Protein AF-A0AAV5BI21-F1 (afdb_monomer_lite)

Foldseek 3Di:
DDDDDDDDDDDDDDDDDDDAFAQFWFWDDDDDDDDDDDDDDDDDDDDDDDDDDDDDDDDDDDDDDDDDPPPDDPVVVVVVVVVVVVVVVVVVVVVVVVCVVAFDFLDDPDFDFQFQPAPAQLFQMETEGAAEQAADVLQLFADPVRHHQAVVLVCLQVWFWAKAWAFAAFQLDLAQLVCLQWAQDGHGPVVVVQPPQALRDDFFGVCNQDQAGETEEAPSHCCRPAVPPPRYDYDYDDPSRHHNYCVVVSVCVVCVVPVPQRYKYKYKYSWHADPVRDGRHNDSRTGIMIIIIGTGFWDGWAFDDPPDQDDDPDDDDDPDDSRDDDDVSSVCHRIDHQYFHSSQNQLCSCSNNRTGRIQSNPHQPSCNTGDGDPVSSVSSNVRNVVSNVSSVVVVQVNVVLVVCVVVVVVVVSVVSVVVSVVVVVVVVVCVVCVCVVVVVVVVVCVVVVVVVVVVVVCCVVPPPDDPPVPPDPPPDDDDDDDDD

Sequence (484 aa):
MPTSQRVSREIQIRAPPTPRRVRVVLSVRQSNDAFAPALRLQNPDPPPPPRLGRPLPTMAGRPRPQPQQLSPSASTRGRERWLVVLGVALHAVYMLSIFDIYFKSPIVHGMAPVPPRLSAPPAKRLVLLVADGLRADKFYEPDGRGRYRAPFLRGVIQEKGRWGVSHARPPTESRPGHVSIIAGFYEDPSAVTKGWKANPVEFDSVFNQSRHTISFGSPDIVPIFCSSLPHSTWGTYPHEYEDFATAESVYNLMESYFKDNQTAYVFTADHGMSDKGSHGDGHPSNTDTPLVVWGAGVRSPKFLTYTEKPDDGFRFVDDHKHDTPTPQDWALEGFERVDVNQADIAPLMSTLVGLPCPMNSVGSLPTHYLKLSKADEVEAVLANSKQILNQFLRKSVLNQIEDLISAKDYETALKHSEELRRMALAGLHYFQTYDWFMLMTTITLGYVGWMVNLILHVLQSYTSLPVNLQKKAQLHPKNTSMKV

InterPro domains:
  IPR007070 GPI ethanolamine phosphate transferase 1 [PTHR12250] (78-247)
  IPR017850 Alkaline-phosphatase-like, core domain superfamily [G3DSA:3.40.720.10] (116-235)
  IPR017850 Alkaline-phosphatase-like, core domain superfamily [G3DSA:3.40.720.10] (236-384)
  IPR017850 Alkaline-phosphatase-like, core domain superfamily [SSF53649] (123-364)
  IPR017852 GPI ethanolamine phosphate transferase 1, C-terminal [PF04987] (427-475)
  IPR037671 GPI ethanolamine phosphate transferase 1, N-terminal [cd16020] (121-366)

Radius of gyration: 33.33 Å; chains: 1; bounding box: 80×75×122 Å

pLDDT: mean 72.49, std 22.11, range [22.12, 98.5]

Organism: NCBI:txid191504

Secondary structure (DSSP, 8-state):
------------PPP-----------------------------PPPPPPPPP------PPPPP------PPPHHHHHHHHHHHHHHHHHHHHHHHHHHHHH-------SPPP-----SS-S-SEEEEEEESS--HHHHHSBPTTS-BS-HHHHHHHHHTEEEEEEE--SS--HHHHHHHHHHSSPPPTHHHHTTTTS--S----HHHHSSSEEE---TTTHHHHHTT-TTEEE----GGG--S-THHHHHHHHHHHH-SS-EEEEEEES----TTS--SS--HHHHEEEEEEEETTBPPP-BPPTT-PPP-----S----TTPPPPGGGT-TTB----EEGGGHHHHHHHHTTPPPPTT------GGGB---HHHHHHHHHHHHHHHHHHHHHHTTHHHHHHHHHHT-HHHHHHHHHHHHHHHHHHHHHHHHTTHHHHHHHHHHHHHHHHHHHHHHHHHHH------TTSSS-----------

Structure (mmCIF, N/CA/C/O backbone):
data_AF-A0AAV5BI21-F1
#
_entry.id   AF-A0AAV5BI21-F1
#
loop_
_atom_site.group_PDB
_atom_site.id
_atom_site.type_symbol
_atom_site.label_atom_id
_atom_site.label_alt_id
_atom_site.label_comp_id
_atom_site.label_asym_id
_atom_site.label_entity_id
_atom_site.label_seq_id
_atom_site.pdbx_PDB_ins_code
_atom_site.Cartn_x
_atom_site.Cartn_y
_atom_site.Cartn_z
_atom_site.occupancy
_atom_site.B_iso_or_equiv
_atom_site.auth_seq_id
_atom_site.auth_comp_id
_atom_site.auth_asym_id
_atom_site.auth_atom_id
_atom_site.pdbx_PDB_model_num
ATOM 1 N N . MET A 1 1 ? -46.638 -35.488 20.460 1.00 25.25 1 MET A N 1
ATOM 2 C CA . MET A 1 1 ? -45.370 -35.523 19.687 1.00 25.25 1 MET A CA 1
ATOM 3 C C . MET A 1 1 ? -45.506 -34.580 18.476 1.00 25.25 1 MET A C 1
ATOM 5 O O . MET A 1 1 ? -46.628 -34.133 18.261 1.00 25.25 1 MET A O 1
ATOM 9 N N . PRO A 1 2 ? -44.410 -34.135 17.822 1.00 41.62 2 PRO A N 1
ATOM 10 C CA . PRO A 1 2 ? -44.372 -32.899 17.003 1.00 41.62 2 PRO A CA 1
ATOM 11 C C . PRO A 1 2 ? -45.040 -33.071 15.611 1.00 41.62 2 PRO A C 1
ATOM 13 O O . PRO A 1 2 ? -45.409 -34.186 15.266 1.00 41.62 2 PRO A O 1
ATOM 16 N N . THR A 1 3 ? -45.288 -32.046 14.777 1.00 29.38 3 THR A N 1
ATOM 17 C CA . THR A 1 3 ? -44.438 -30.899 14.346 1.00 29.38 3 THR A CA 1
ATOM 18 C C . THR A 1 3 ? -45.260 -29.632 13.993 1.00 29.38 3 THR A C 1
ATOM 20 O O . THR A 1 3 ? -46.424 -29.730 13.633 1.00 29.38 3 THR A O 1
ATOM 23 N N . SER A 1 4 ? -44.768 -28.420 14.310 1.00 30.52 4 SER A N 1
ATOM 24 C CA . SER A 1 4 ? -44.119 -27.434 13.395 1.00 30.52 4 SER A CA 1
ATOM 25 C C . SER A 1 4 ? -45.004 -26.988 12.211 1.00 30.52 4 SER A C 1
ATOM 27 O O . SER A 1 4 ? -45.307 -27.798 11.351 1.00 30.52 4 SER A O 1
ATOM 29 N N . GLN A 1 5 ? -45.561 -25.764 12.192 1.00 29.64 5 GLN A N 1
ATOM 30 C CA . GLN A 1 5 ? -44.961 -24.499 11.682 1.00 29.64 5 GLN A CA 1
ATOM 31 C C . GLN A 1 5 ? -44.504 -24.559 10.201 1.00 29.64 5 GLN A C 1
ATOM 33 O O . GLN A 1 5 ? -43.898 -25.539 9.796 1.00 29.64 5 GLN A O 1
ATOM 38 N N . ARG A 1 6 ? -44.706 -23.525 9.360 1.00 29.47 6 ARG A N 1
ATOM 39 C CA . ARG A 1 6 ? -44.998 -22.094 9.635 1.00 29.47 6 ARG A CA 1
ATOM 40 C C . ARG A 1 6 ? -45.783 -21.438 8.478 1.00 29.47 6 ARG A C 1
ATOM 42 O O . ARG A 1 6 ? -45.690 -21.896 7.348 1.00 29.47 6 ARG A O 1
ATOM 49 N N . VAL A 1 7 ? -46.500 -20.340 8.745 1.00 29.66 7 VAL A N 1
ATOM 50 C CA . VAL A 1 7 ? -47.167 -19.513 7.712 1.00 29.66 7 VAL A CA 1
ATOM 51 C C . VAL A 1 7 ? -46.253 -18.362 7.281 1.00 29.66 7 VAL A C 1
ATOM 53 O O . VAL A 1 7 ? -45.716 -17.655 8.135 1.00 29.66 7 VAL A O 1
ATOM 56 N N . SER A 1 8 ? -46.109 -18.153 5.972 1.00 25.86 8 SER A N 1
ATOM 57 C CA . SER A 1 8 ? -45.380 -17.017 5.397 1.00 25.86 8 SER A CA 1
ATOM 58 C C . SER A 1 8 ? -46.117 -15.693 5.615 1.00 25.86 8 SER A C 1
ATOM 60 O O . SER A 1 8 ? -47.330 -15.607 5.430 1.00 25.86 8 SER A O 1
ATOM 62 N N . ARG A 1 9 ? -45.372 -14.633 5.939 1.00 27.69 9 ARG A N 1
ATOM 63 C CA . ARG A 1 9 ? -45.819 -13.241 5.803 1.00 27.69 9 ARG A CA 1
ATOM 64 C C . ARG A 1 9 ? -44.707 -12.427 5.162 1.00 27.69 9 ARG A C 1
ATOM 66 O O . ARG A 1 9 ? -43.636 -12.290 5.745 1.00 27.69 9 ARG A O 1
ATOM 73 N N . GLU A 1 10 ? -44.981 -11.882 3.985 1.00 25.58 10 GLU A N 1
ATOM 74 C CA . GLU A 1 10 ? -44.155 -10.833 3.396 1.00 25.58 10 GLU A CA 1
ATOM 75 C C . GLU A 1 10 ? -44.277 -9.551 4.232 1.00 25.58 10 GLU A C 1
ATOM 77 O O . GLU A 1 10 ? -45.345 -9.239 4.765 1.00 25.58 10 GLU A O 1
ATOM 82 N N . ILE A 1 11 ? -43.184 -8.793 4.336 1.00 25.19 11 ILE A N 1
ATOM 83 C CA . ILE A 1 11 ? -43.182 -7.447 4.915 1.00 25.19 11 ILE A CA 1
ATOM 84 C C . ILE A 1 11 ? -42.693 -6.496 3.825 1.00 25.19 11 ILE A C 1
ATOM 86 O O . ILE A 1 11 ? -41.499 -6.379 3.561 1.00 25.19 11 ILE A O 1
ATOM 90 N N . GLN A 1 12 ? -43.643 -5.841 3.164 1.00 27.33 12 GLN A N 1
ATOM 91 C CA . GLN A 1 12 ? -43.389 -4.924 2.058 1.00 27.33 12 GLN A CA 1
ATOM 92 C C . GLN A 1 12 ? -43.019 -3.535 2.608 1.00 27.33 12 GLN A C 1
ATOM 94 O O . GLN A 1 12 ? -43.886 -2.779 3.048 1.00 27.33 12 GLN A O 1
ATOM 99 N N . ILE A 1 13 ? -41.725 -3.201 2.620 1.00 26.73 13 ILE A N 1
ATOM 100 C CA . ILE A 1 13 ? -41.215 -1.926 3.156 1.00 26.73 13 ILE A CA 1
ATOM 101 C C . ILE A 1 13 ? -41.063 -0.895 2.025 1.00 26.73 13 ILE A C 1
ATOM 103 O O . ILE A 1 13 ? -40.501 -1.184 0.972 1.00 26.73 13 ILE A O 1
ATOM 107 N N . ARG A 1 14 ? -41.574 0.323 2.246 1.00 22.12 14 ARG A N 1
ATOM 108 C CA . ARG A 1 14 ? -41.490 1.454 1.302 1.00 22.12 14 ARG A CA 1
ATOM 109 C C . ARG A 1 14 ? -40.077 2.058 1.251 1.00 22.12 14 ARG A C 1
ATOM 111 O O . ARG A 1 14 ? -39.490 2.302 2.300 1.00 22.12 14 ARG A O 1
ATOM 118 N N . ALA A 1 15 ? -39.610 2.435 0.058 1.00 32.66 15 ALA A N 1
ATOM 119 C CA . ALA A 1 15 ? -38.564 3.456 -0.112 1.00 32.66 15 ALA A CA 1
ATOM 120 C C . ALA A 1 15 ? -39.148 4.856 0.187 1.00 32.66 15 ALA A C 1
ATOM 122 O O . ALA A 1 15 ? -40.323 5.083 -0.133 1.00 32.66 15 ALA A O 1
ATOM 123 N N . PRO A 1 16 ? -38.402 5.776 0.838 1.00 26.33 16 PRO A N 1
ATOM 124 C CA . PRO A 1 16 ? -37.440 6.660 0.135 1.00 26.33 16 PRO A CA 1
ATOM 125 C C . PRO A 1 16 ? -36.231 7.093 1.026 1.00 26.33 16 PRO A C 1
ATOM 127 O O . PRO A 1 16 ? -36.121 6.610 2.151 1.00 26.33 16 PRO A O 1
ATOM 130 N N . PRO A 1 17 ? -35.402 8.099 0.659 1.00 26.89 17 PRO A N 1
ATOM 131 C CA . PRO A 1 17 ? -34.812 8.454 -0.639 1.00 26.89 17 PRO A CA 1
ATOM 132 C C . PRO A 1 17 ? -33.263 8.282 -0.656 1.00 26.89 17 PRO A C 1
ATOM 134 O O . PRO A 1 17 ? -32.621 8.097 0.374 1.00 26.89 17 PRO A O 1
ATOM 137 N N . THR A 1 18 ? -32.642 8.409 -1.832 1.00 24.66 18 THR A N 1
ATOM 138 C CA . THR A 1 18 ? -31.173 8.486 -2.056 1.00 24.66 18 THR A CA 1
ATOM 139 C C . THR A 1 18 ? -30.527 9.782 -1.513 1.00 24.66 18 THR A C 1
ATOM 141 O O . THR A 1 18 ? -31.275 10.743 -1.306 1.00 24.66 18 THR A O 1
ATOM 144 N N . PRO A 1 19 ? -29.175 9.901 -1.368 1.00 30.78 19 PRO A N 1
ATOM 145 C CA . PRO A 1 19 ? -28.102 8.968 -1.796 1.00 30.78 19 PRO A CA 1
ATOM 146 C C . PRO A 1 19 ? -27.032 8.596 -0.720 1.00 30.78 19 PRO A C 1
ATOM 148 O O . PRO A 1 19 ? -26.466 9.503 -0.113 1.00 30.78 19 PRO A O 1
ATOM 151 N N . ARG A 1 20 ? -26.723 7.288 -0.533 1.00 24.81 20 ARG A N 1
ATOM 152 C CA . ARG A 1 20 ? -25.568 6.670 0.209 1.00 24.81 20 ARG A CA 1
ATOM 153 C C . ARG A 1 20 ? -25.316 5.210 -0.276 1.00 24.81 20 ARG A C 1
ATOM 155 O O . ARG A 1 20 ? -26.235 4.672 -0.893 1.00 24.81 20 ARG A O 1
ATOM 162 N N . ARG A 1 21 ? -24.136 4.584 -0.049 1.00 31.44 21 ARG A N 1
ATOM 163 C CA . ARG A 1 21 ? -23.572 3.427 -0.836 1.00 31.44 21 ARG A CA 1
ATOM 164 C C . ARG A 1 21 ? -22.694 2.359 -0.016 1.00 31.44 21 ARG A C 1
ATOM 166 O O . ARG A 1 21 ? -23.357 1.820 0.859 1.00 31.44 21 ARG A O 1
ATOM 173 N N . VAL A 1 22 ? -21.405 1.855 -0.081 1.00 28.22 22 VAL A N 1
ATOM 174 C CA . VAL A 1 22 ? -20.014 2.080 -0.671 1.00 28.22 22 VAL A CA 1
ATOM 175 C C . VAL A 1 22 ? -19.334 0.829 -1.328 1.00 28.22 22 VAL A C 1
ATOM 177 O O . VAL A 1 22 ? -19.666 -0.301 -0.977 1.00 28.22 22 VAL A O 1
ATOM 180 N N . ARG A 1 23 ? -18.210 1.042 -2.069 1.00 29.17 23 ARG A N 1
ATOM 181 C CA . ARG A 1 23 ? -17.030 0.134 -2.141 1.00 29.17 23 ARG A CA 1
ATOM 182 C C . ARG A 1 23 ? -16.528 -0.329 -0.760 1.00 29.17 23 ARG A C 1
ATOM 184 O O . ARG A 1 23 ? -15.749 0.335 -0.080 1.00 29.17 23 ARG A O 1
ATOM 191 N N . VAL A 1 24 ? -16.952 -1.520 -0.381 1.00 30.28 24 VAL A N 1
ATOM 192 C CA . VAL A 1 24 ? -16.456 -2.322 0.734 1.00 30.28 24 VAL A CA 1
ATOM 193 C C . VAL A 1 24 ? -15.717 -3.544 0.189 1.00 30.28 24 VAL A C 1
ATOM 195 O O . VAL A 1 24 ? -16.357 -4.412 -0.405 1.00 30.28 24 VAL A O 1
ATOM 198 N N . VAL A 1 25 ? -14.415 -3.642 0.471 1.00 36.16 25 VAL A N 1
ATOM 199 C CA . VAL A 1 25 ? -13.657 -4.908 0.517 1.00 36.16 25 VAL A CA 1
ATOM 200 C C . VAL A 1 25 ? -13.721 -5.416 1.972 1.00 36.16 25 VAL A C 1
ATOM 202 O O . VAL A 1 25 ? -13.748 -4.608 2.901 1.00 36.16 25 VAL A O 1
ATOM 205 N N . LEU A 1 26 ? -13.856 -6.730 2.219 1.00 35.91 26 LEU A N 1
ATOM 206 C CA . LEU A 1 26 ? -14.180 -7.244 3.567 1.00 35.91 26 LEU A CA 1
ATOM 207 C C . LEU A 1 26 ? -13.579 -8.623 3.867 1.00 35.91 26 LEU A C 1
ATOM 209 O O . LEU A 1 26 ? -13.496 -9.479 3.000 1.00 35.91 26 LEU A O 1
ATOM 213 N N . SER A 1 27 ? -13.176 -8.826 5.124 1.00 31.20 27 SER A N 1
ATOM 214 C CA . SER A 1 27 ? -12.329 -9.930 5.600 1.00 31.20 27 SER A CA 1
ATOM 215 C C . SER A 1 27 ? -12.954 -11.342 5.643 1.00 31.20 27 SER A C 1
ATOM 217 O O . SER A 1 27 ? -14.051 -11.557 6.143 1.00 31.20 27 SER A O 1
ATOM 219 N N . VAL A 1 28 ? -12.155 -12.309 5.186 1.00 26.45 28 VAL A N 1
ATOM 220 C CA . VAL A 1 28 ? -11.988 -13.728 5.577 1.00 26.45 28 VAL A CA 1
ATOM 221 C C . VAL A 1 28 ? -13.080 -14.472 6.411 1.00 26.45 28 VAL A C 1
ATOM 223 O O . VAL A 1 28 ? -13.081 -14.367 7.637 1.00 26.45 28 VAL A O 1
ATOM 226 N N . ARG A 1 29 ? -13.837 -15.400 5.763 1.00 28.06 29 ARG A N 1
ATOM 227 C CA . ARG A 1 29 ? -14.053 -16.855 6.096 1.00 28.06 29 ARG A CA 1
ATOM 228 C C . ARG A 1 29 ? -15.494 -17.469 6.001 1.00 28.06 29 ARG A C 1
ATOM 230 O O . ARG A 1 29 ? -16.315 -17.254 6.880 1.00 28.06 29 ARG A O 1
ATOM 237 N N . GLN A 1 30 ? -15.670 -18.426 5.066 1.00 25.70 30 GLN A N 1
ATOM 238 C CA . GLN A 1 30 ? -16.421 -19.726 5.116 1.00 25.70 30 GLN A CA 1
ATOM 239 C C . GLN A 1 30 ? -17.899 -19.842 5.608 1.00 25.70 30 GLN A C 1
ATOM 241 O O . GLN A 1 30 ? -18.144 -19.900 6.811 1.00 25.70 30 GLN A O 1
ATOM 246 N N . SER A 1 31 ? -18.841 -20.178 4.701 1.00 25.75 31 SER A N 1
ATOM 247 C CA . SER A 1 31 ? -19.689 -21.414 4.724 1.00 25.75 31 SER A CA 1
ATOM 248 C C . SER A 1 31 ? -20.630 -21.513 3.490 1.00 25.75 31 SER A C 1
ATOM 250 O O . SER A 1 31 ? -20.706 -20.567 2.713 1.00 25.75 31 SER A O 1
ATOM 252 N N . ASN A 1 32 ? -21.249 -22.682 3.251 1.00 25.73 32 ASN A N 1
ATOM 253 C CA . ASN A 1 32 ? -21.852 -23.089 1.963 1.00 25.73 32 ASN A CA 1
ATOM 254 C C . ASN A 1 32 ? -23.306 -22.616 1.737 1.00 25.73 32 ASN A C 1
ATOM 256 O O . ASN A 1 32 ? -24.107 -22.670 2.664 1.00 25.73 32 ASN A O 1
ATOM 260 N N . ASP A 1 33 ? -23.671 -22.296 0.487 1.00 26.73 33 ASP A N 1
ATOM 261 C CA . ASP A 1 33 ? -24.504 -23.157 -0.391 1.00 26.73 33 ASP A CA 1
ATOM 262 C C . ASP A 1 33 ? -24.578 -22.569 -1.826 1.00 26.73 33 ASP A C 1
ATOM 264 O O . ASP A 1 33 ? -24.042 -21.489 -2.078 1.00 26.73 33 ASP A O 1
ATOM 268 N N . ALA A 1 34 ? -25.138 -23.299 -2.803 1.00 26.94 34 ALA A N 1
ATOM 269 C CA . ALA A 1 34 ? -24.972 -23.026 -4.244 1.00 26.94 34 ALA A CA 1
ATOM 270 C C . ALA A 1 34 ? -26.292 -22.861 -5.026 1.00 26.94 34 ALA A C 1
ATOM 272 O O . ALA A 1 34 ? -27.270 -23.504 -4.671 1.00 26.94 34 ALA A O 1
ATOM 273 N N . PHE A 1 35 ? -26.286 -22.088 -6.131 1.00 25.80 35 PHE A N 1
ATOM 274 C CA . PHE A 1 35 ? -27.057 -22.317 -7.381 1.00 25.80 35 PHE A CA 1
ATOM 275 C C . PHE A 1 35 ? -26.675 -21.302 -8.495 1.00 25.80 35 PHE A C 1
ATOM 277 O O . PHE A 1 35 ? -25.994 -20.313 -8.234 1.00 25.80 35 PHE A O 1
ATOM 284 N N . ALA A 1 36 ? -27.083 -21.563 -9.747 1.00 25.83 36 ALA A N 1
ATOM 285 C CA . ALA A 1 36 ? -26.847 -20.766 -10.974 1.00 25.83 36 ALA A CA 1
ATOM 286 C C . ALA A 1 36 ? -27.912 -21.155 -12.054 1.00 25.83 36 ALA A C 1
ATOM 288 O O . ALA A 1 36 ? -28.725 -22.025 -11.726 1.00 25.83 36 ALA A O 1
ATOM 289 N N . PRO A 1 37 ? -27.930 -20.663 -13.327 1.00 41.59 37 PRO A N 1
ATOM 290 C CA . PRO A 1 37 ? -27.111 -19.621 -13.983 1.00 41.59 37 PRO A CA 1
ATOM 291 C C . PRO A 1 37 ? -27.867 -18.621 -14.930 1.00 41.59 37 PRO A C 1
ATOM 293 O O . PRO A 1 37 ? -29.024 -18.816 -15.274 1.00 41.59 37 PRO A O 1
ATOM 296 N N . ALA A 1 38 ? -27.118 -17.629 -15.448 1.00 27.59 38 ALA A N 1
ATOM 297 C CA . ALA A 1 38 ? -27.143 -17.033 -16.812 1.00 27.59 38 ALA A CA 1
ATOM 298 C C . ALA A 1 38 ? -28.402 -16.401 -17.478 1.00 27.59 38 ALA A C 1
ATOM 300 O O . ALA A 1 38 ? -29.438 -17.034 -17.644 1.00 27.59 38 ALA A O 1
ATOM 301 N N . LEU A 1 39 ? -28.182 -15.246 -18.143 1.00 27.73 39 LEU A N 1
ATOM 302 C CA . LEU A 1 39 ? -28.634 -15.001 -19.533 1.00 27.73 39 LEU A CA 1
ATOM 303 C C . LEU A 1 39 ? -27.765 -13.938 -20.264 1.00 27.73 39 LEU A C 1
ATOM 305 O O . LEU A 1 39 ? -26.952 -13.261 -19.639 1.00 27.73 39 LEU A O 1
ATOM 309 N N . ARG A 1 40 ? -27.896 -13.832 -21.598 1.00 29.11 40 ARG A N 1
ATOM 310 C CA . ARG A 1 40 ? -27.181 -12.899 -22.515 1.00 29.11 40 ARG A CA 1
ATOM 311 C C . ARG A 1 40 ? -28.143 -11.870 -23.139 1.00 29.11 40 ARG A C 1
ATOM 313 O O . ARG A 1 40 ? -29.335 -12.148 -23.166 1.00 29.11 40 ARG A O 1
ATOM 320 N N . LEU A 1 41 ? -27.596 -10.797 -23.742 1.00 29.16 41 LEU A N 1
ATOM 321 C CA . LEU A 1 41 ? -27.876 -10.209 -25.091 1.00 29.16 41 LEU A CA 1
ATOM 322 C C . LEU A 1 41 ? -27.293 -8.766 -25.128 1.00 29.16 41 LEU A C 1
ATOM 324 O O . LEU A 1 41 ? -27.561 -7.994 -24.221 1.00 29.16 41 LEU A O 1
ATOM 328 N N . GLN A 1 42 ? -26.271 -8.458 -25.942 1.00 31.61 42 GLN A N 1
ATOM 329 C CA . GLN A 1 42 ? -26.266 -8.022 -27.364 1.00 31.61 42 GLN A CA 1
ATOM 330 C C . GLN A 1 42 ? -26.527 -6.514 -27.605 1.00 31.61 42 GLN A C 1
ATOM 332 O O . GLN A 1 42 ? -27.558 -5.980 -27.213 1.00 31.61 42 GLN A O 1
ATOM 337 N N . ASN A 1 43 ? -25.595 -5.865 -28.324 1.00 36.16 43 ASN A N 1
ATOM 338 C CA . ASN A 1 43 ? -25.612 -4.443 -28.713 1.00 36.16 43 ASN A CA 1
ATOM 339 C C . ASN A 1 43 ? -26.071 -4.243 -30.176 1.00 36.16 43 ASN A C 1
ATOM 341 O O . ASN A 1 43 ? -25.833 -5.129 -31.001 1.00 36.16 43 ASN A O 1
ATOM 345 N N . PRO A 1 44 ? -26.593 -3.053 -30.531 1.00 39.06 44 PRO A N 1
ATOM 346 C CA . PRO A 1 44 ? -26.613 -2.515 -31.895 1.00 39.06 44 PRO A CA 1
ATOM 347 C C . PRO A 1 44 ? -25.607 -1.353 -32.108 1.00 39.06 44 PRO A C 1
ATOM 349 O O . PRO A 1 44 ? -25.235 -0.664 -31.159 1.00 39.06 44 PRO A O 1
ATOM 352 N N . ASP A 1 45 ? -25.201 -1.124 -33.363 1.00 40.50 45 ASP A N 1
ATOM 353 C CA . ASP A 1 45 ? -24.151 -0.170 -33.790 1.00 40.50 45 ASP A CA 1
ATOM 354 C C . ASP A 1 45 ? -24.690 1.177 -34.368 1.00 40.50 45 ASP A C 1
ATOM 356 O O . ASP A 1 45 ? -25.890 1.292 -34.639 1.00 40.50 45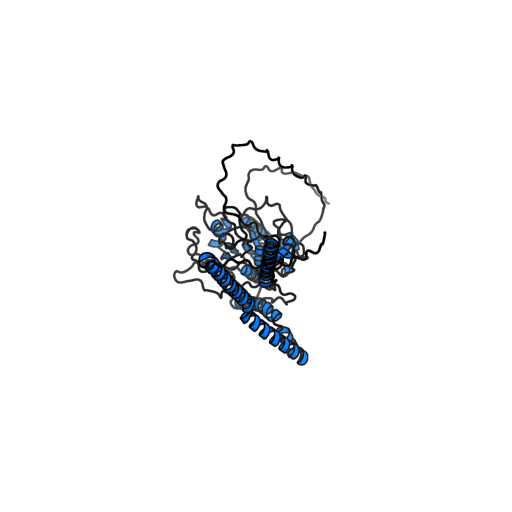 ASP A O 1
ATOM 360 N N . PRO A 1 46 ? -23.841 2.222 -34.547 1.00 45.25 46 PRO A N 1
ATOM 361 C CA . PRO A 1 46 ? -24.276 3.616 -34.754 1.00 45.25 46 PRO A CA 1
ATOM 362 C C . PRO A 1 46 ? -24.465 4.083 -36.225 1.00 45.25 46 PRO A C 1
ATOM 364 O O . PRO A 1 46 ? -23.950 3.465 -37.159 1.00 45.25 46 PRO A O 1
ATOM 367 N N . PRO A 1 47 ? -25.159 5.225 -36.454 1.00 46.28 47 PRO A N 1
ATOM 368 C CA . PRO A 1 47 ? -25.399 5.809 -37.784 1.00 46.28 47 PRO A CA 1
ATOM 369 C C . PRO A 1 47 ? -24.239 6.685 -38.338 1.00 46.28 47 PRO A C 1
ATOM 371 O O . PRO A 1 47 ? -23.399 7.161 -37.573 1.00 46.28 47 PRO A O 1
ATOM 374 N N . PRO A 1 48 ? -24.190 6.943 -39.668 1.00 48.66 48 PRO A N 1
ATOM 375 C CA . PRO A 1 48 ? -23.042 7.559 -40.358 1.00 48.66 48 PRO A CA 1
ATOM 376 C C . PRO A 1 48 ? -23.081 9.106 -40.498 1.00 48.66 48 PRO A C 1
ATOM 378 O O . PRO A 1 48 ? -24.150 9.713 -40.410 1.00 48.66 48 PRO A O 1
ATOM 381 N N . PRO A 1 49 ? -21.934 9.760 -40.798 1.00 46.50 49 PRO A N 1
ATOM 382 C CA . PRO A 1 49 ? -21.821 11.220 -40.933 1.00 46.50 49 PRO A CA 1
ATOM 383 C C . PRO A 1 49 ? -22.201 11.786 -42.329 1.00 46.50 49 PRO A C 1
ATOM 385 O O . PRO A 1 49 ? -22.105 11.081 -43.339 1.00 46.50 49 PRO A O 1
ATOM 388 N N . PRO A 1 50 ? -22.582 13.082 -42.422 1.00 40.62 50 PRO A N 1
ATOM 389 C CA . PRO A 1 50 ? -22.963 13.755 -43.672 1.00 40.62 50 PRO A CA 1
ATOM 390 C C . PRO A 1 50 ? -21.770 14.218 -44.542 1.00 40.62 50 PRO A C 1
ATOM 392 O O . PRO A 1 50 ? -20.615 14.218 -44.120 1.00 40.62 50 PRO A O 1
ATOM 395 N N . ARG A 1 51 ? -22.056 14.619 -45.794 1.00 38.00 51 ARG A N 1
ATOM 396 C CA . ARG A 1 51 ? -21.065 14.930 -46.851 1.00 38.00 51 ARG A CA 1
ATOM 397 C C . ARG A 1 51 ? -20.806 16.435 -47.045 1.00 38.00 51 ARG A C 1
ATOM 399 O O . ARG A 1 51 ? -21.669 17.259 -46.765 1.00 38.00 51 ARG A O 1
ATOM 406 N N . LEU A 1 52 ? -19.639 16.777 -47.607 1.00 39.91 52 LEU A N 1
ATOM 407 C CA . LEU A 1 52 ? -19.249 18.153 -47.956 1.00 39.91 52 LEU A CA 1
ATOM 408 C C . LEU A 1 52 ? -20.021 18.720 -49.165 1.00 39.91 52 LEU A C 1
ATOM 410 O O . LEU A 1 52 ? -20.258 18.014 -50.147 1.00 39.91 52 LEU A O 1
ATOM 414 N N . GLY A 1 53 ? -20.284 20.031 -49.135 1.00 36.66 53 GLY A N 1
ATOM 415 C CA . GLY A 1 53 ? -20.631 20.842 -50.310 1.00 36.66 53 GLY A CA 1
ATOM 416 C C . GLY A 1 53 ? -19.397 21.406 -51.039 1.00 36.66 53 GLY A C 1
ATOM 417 O O . GLY A 1 53 ? -18.286 21.386 -50.508 1.00 36.66 53 GLY A O 1
ATOM 418 N N . ARG A 1 54 ? -19.585 21.922 -52.263 1.00 39.62 54 ARG A N 1
ATOM 419 C CA . ARG A 1 54 ? -18.538 22.555 -53.100 1.00 39.62 54 ARG A CA 1
ATOM 420 C C . ARG A 1 54 ? -18.829 24.052 -53.368 1.00 39.62 54 ARG A C 1
ATOM 422 O O . ARG A 1 54 ? -19.959 24.478 -53.147 1.00 39.62 54 ARG A O 1
ATOM 429 N N . PRO A 1 55 ? -17.822 24.853 -53.780 1.00 45.94 55 PRO A N 1
ATOM 430 C CA . PRO A 1 55 ? -17.843 26.316 -53.644 1.00 45.94 55 PRO A CA 1
ATOM 431 C C . PRO A 1 55 ? -18.372 27.085 -54.869 1.00 45.94 55 PRO A C 1
ATOM 433 O O . PRO A 1 55 ? -18.541 26.527 -55.952 1.00 45.94 55 PRO A O 1
ATOM 436 N N . LEU A 1 56 ? -18.531 28.403 -54.693 1.00 35.06 56 LEU A N 1
ATOM 437 C CA . LEU A 1 56 ? -18.741 29.411 -55.744 1.00 35.06 56 LEU A CA 1
ATOM 438 C C . LEU A 1 56 ? -17.485 30.306 -55.924 1.00 35.06 56 LEU A C 1
ATOM 440 O O . LEU A 1 56 ? -16.654 30.356 -55.015 1.00 35.06 56 LEU A O 1
ATOM 444 N N . PRO A 1 57 ? -17.299 30.972 -57.085 1.00 43.62 57 PRO A N 1
ATOM 445 C CA . PRO A 1 57 ? -16.006 31.536 -57.494 1.00 43.62 57 PRO A CA 1
ATOM 446 C C . PRO A 1 57 ? -15.885 33.064 -57.345 1.00 43.62 57 PRO A C 1
ATOM 448 O O . PRO A 1 57 ? -16.873 33.789 -57.447 1.00 43.62 57 PRO A O 1
ATOM 451 N N . THR A 1 58 ? -14.649 33.572 -57.252 1.00 36.03 58 THR A N 1
ATOM 452 C CA . THR A 1 58 ? -14.337 35.010 -57.361 1.00 36.03 58 THR A CA 1
ATOM 453 C C . THR A 1 58 ? -13.078 35.303 -58.192 1.00 36.03 58 THR A C 1
ATOM 455 O O . THR A 1 58 ? -12.000 34.785 -57.929 1.00 36.03 58 THR A O 1
ATOM 458 N N . MET A 1 59 ? -13.277 36.158 -59.203 1.00 36.78 59 MET A N 1
ATOM 459 C CA . MET A 1 59 ? -12.361 37.048 -59.947 1.00 36.78 59 MET A CA 1
ATOM 460 C C . MET A 1 59 ? -10.838 36.793 -59.982 1.00 36.78 59 MET A C 1
ATOM 462 O O . MET A 1 59 ? -10.143 36.775 -58.970 1.00 36.78 59 MET A O 1
ATOM 466 N N . ALA A 1 60 ? -10.288 36.783 -61.202 1.00 42.28 60 ALA A N 1
ATOM 467 C CA . ALA A 1 60 ? -8.853 36.674 -61.462 1.00 42.28 60 ALA A CA 1
ATOM 468 C C . ALA A 1 60 ? -8.086 37.999 -61.254 1.00 42.28 60 ALA A C 1
ATOM 470 O O . ALA A 1 60 ? -8.358 39.003 -61.914 1.00 42.28 60 ALA A O 1
ATOM 471 N N . GLY A 1 61 ? -7.056 37.972 -60.404 1.00 37.78 61 GLY A N 1
ATOM 472 C CA . GLY A 1 61 ? -6.017 39.006 -60.329 1.00 37.78 61 GLY A CA 1
ATOM 473 C C . GLY A 1 61 ? -4.819 38.682 -61.232 1.00 37.78 61 GLY A C 1
ATOM 474 O O . GLY A 1 61 ? -4.466 37.516 -61.407 1.00 37.78 61 GLY A O 1
ATOM 475 N N . ARG A 1 62 ? -4.165 39.705 -61.803 1.00 40.34 62 ARG A N 1
ATOM 476 C CA . ARG A 1 62 ? -2.957 39.522 -62.635 1.00 40.34 62 ARG A CA 1
ATOM 477 C C . ARG A 1 62 ? -1.798 38.938 -61.804 1.00 40.34 62 ARG A C 1
ATOM 479 O O . ARG A 1 62 ? -1.572 39.416 -60.690 1.00 40.34 62 ARG A O 1
ATOM 486 N N . PRO A 1 63 ? -1.019 37.973 -62.329 1.00 37.75 63 PRO A N 1
ATOM 487 C CA . PRO A 1 63 ? 0.104 37.403 -61.596 1.00 37.75 63 PRO A CA 1
ATOM 488 C C . PRO A 1 63 ? 1.240 38.422 -61.437 1.00 37.75 63 PRO A C 1
ATOM 490 O O . PRO A 1 63 ? 1.743 38.974 -62.416 1.00 37.75 63 PRO A O 1
ATOM 493 N N . ARG A 1 64 ? 1.699 38.620 -60.196 1.00 40.00 64 ARG A N 1
ATOM 494 C CA . ARG A 1 64 ? 3.079 39.068 -59.946 1.00 40.00 64 ARG A CA 1
ATOM 495 C C . ARG A 1 64 ? 4.030 37.923 -60.327 1.00 40.00 64 ARG A C 1
ATOM 497 O O . ARG A 1 64 ? 3.638 36.765 -60.159 1.00 40.00 64 ARG A O 1
ATOM 504 N N . PRO A 1 65 ? 5.264 38.195 -60.788 1.00 37.16 65 PRO A N 1
ATOM 505 C CA . PRO A 1 65 ? 6.254 37.139 -60.964 1.00 37.16 65 PRO A CA 1
ATOM 506 C C . PRO A 1 65 ? 6.517 36.474 -59.609 1.00 37.16 65 PRO A C 1
ATOM 508 O O . PRO A 1 65 ? 7.004 37.111 -58.675 1.00 37.16 65 PRO A O 1
ATOM 511 N N . GLN A 1 66 ? 6.162 35.195 -59.488 1.00 33.25 66 GLN A N 1
ATOM 512 C CA . GLN A 1 66 ? 6.574 34.394 -58.342 1.00 33.25 66 GLN A CA 1
ATOM 513 C C . GLN A 1 66 ? 8.103 34.236 -58.389 1.00 33.25 66 GLN A C 1
ATOM 515 O O . GLN A 1 66 ? 8.640 33.992 -59.476 1.00 33.25 66 GLN A O 1
ATOM 520 N N . PRO A 1 67 ? 8.822 34.326 -57.254 1.00 35.41 67 PRO A N 1
ATOM 521 C CA . PRO A 1 67 ? 10.181 33.801 -57.207 1.00 35.41 67 PRO A CA 1
ATOM 522 C C . PRO A 1 67 ? 10.118 32.318 -57.584 1.00 35.41 67 PRO A C 1
ATOM 524 O O . PRO A 1 67 ? 9.215 31.607 -57.138 1.00 35.41 67 PRO A O 1
ATOM 527 N N . GLN A 1 68 ? 11.040 31.851 -58.429 1.00 39.69 68 GLN A N 1
ATOM 528 C CA . GLN A 1 68 ? 11.030 30.464 -58.894 1.00 39.69 68 GLN A CA 1
ATOM 529 C C . GLN A 1 68 ? 11.240 29.510 -57.712 1.00 39.69 68 GLN A C 1
ATOM 531 O O . GLN A 1 68 ? 12.373 29.233 -57.318 1.00 39.69 68 GLN A O 1
ATOM 536 N N . GLN A 1 69 ? 10.147 28.963 -57.171 1.00 38.84 69 GLN A N 1
ATOM 537 C CA . GLN A 1 69 ? 10.206 27.766 -56.343 1.00 38.84 69 GLN A CA 1
ATOM 538 C C . GLN A 1 69 ? 10.704 26.623 -57.227 1.00 38.84 69 GLN A C 1
ATOM 540 O O . GLN A 1 69 ? 9.942 25.990 -57.956 1.00 38.84 69 GLN A O 1
ATOM 545 N N . LEU A 1 70 ? 12.016 26.393 -57.169 1.00 47.38 70 LEU A N 1
ATOM 546 C CA . LEU A 1 70 ? 12.689 25.235 -57.737 1.00 47.38 70 LEU A CA 1
ATOM 547 C C . LEU A 1 70 ? 12.079 23.975 -57.122 1.00 47.38 70 LEU A C 1
ATOM 549 O O . LEU A 1 70 ? 12.491 23.529 -56.053 1.00 47.38 70 LEU A O 1
ATOM 553 N N . SER A 1 71 ? 11.071 23.413 -57.792 1.00 47.50 71 SER A N 1
ATOM 554 C CA . SER A 1 71 ? 10.427 22.181 -57.351 1.00 47.50 71 SER A CA 1
ATOM 555 C C . SER A 1 71 ? 11.502 21.093 -57.233 1.00 47.50 71 SER A C 1
ATOM 557 O O . SER A 1 71 ? 12.147 20.805 -58.250 1.00 47.50 71 SER A O 1
ATOM 559 N N . PRO A 1 72 ? 11.725 20.495 -56.046 1.00 43.09 72 PRO A N 1
ATOM 560 C CA . PRO A 1 72 ? 12.858 19.604 -55.816 1.00 43.09 72 PRO A CA 1
ATOM 561 C C . PRO A 1 72 ? 12.875 18.467 -56.840 1.00 43.09 72 PRO A C 1
ATOM 563 O O . PRO A 1 72 ? 11.820 17.921 -57.192 1.00 43.09 72 PRO A O 1
ATOM 566 N N . SER A 1 73 ? 14.055 18.129 -57.366 1.00 54.84 73 SER A N 1
ATOM 567 C CA . SER A 1 73 ? 14.169 17.114 -58.419 1.00 54.84 73 SER A CA 1
ATOM 568 C C . SER A 1 73 ? 13.686 15.758 -57.899 1.00 54.84 73 SER A C 1
ATOM 570 O O . SER A 1 73 ? 13.655 15.518 -56.691 1.00 54.84 73 SER A O 1
ATOM 572 N N . ALA A 1 74 ? 13.327 14.832 -58.793 1.00 55.66 74 ALA A N 1
ATOM 573 C CA . ALA A 1 74 ? 12.939 13.485 -58.367 1.00 55.66 74 ALA A CA 1
ATOM 574 C C . ALA A 1 74 ? 14.032 12.805 -57.509 1.00 55.66 74 ALA A C 1
ATOM 576 O O . ALA A 1 74 ? 13.710 12.025 -56.615 1.00 55.66 74 ALA A O 1
ATOM 577 N N . SER A 1 75 ? 15.312 13.154 -57.719 1.00 53.84 75 SER A N 1
ATOM 578 C CA . SER A 1 75 ? 16.422 12.621 -56.920 1.00 53.84 75 SER A CA 1
ATOM 579 C C . SER A 1 75 ? 16.610 13.320 -55.567 1.00 53.84 75 SER A C 1
ATOM 581 O O . SER A 1 75 ? 16.955 12.638 -54.601 1.00 53.84 75 SER A O 1
ATOM 583 N N . THR A 1 76 ? 16.339 14.631 -55.443 1.00 51.78 76 THR A N 1
ATOM 584 C CA . THR A 1 76 ? 16.372 15.274 -54.116 1.00 51.78 76 THR A CA 1
ATOM 585 C C . THR A 1 76 ? 15.178 14.809 -53.293 1.00 51.78 76 THR A C 1
ATOM 587 O O . THR A 1 76 ? 15.398 14.314 -52.196 1.00 51.78 76 THR A O 1
ATOM 590 N N . ARG A 1 77 ? 13.965 14.740 -53.871 1.00 59.12 77 ARG A N 1
ATOM 591 C CA . ARG A 1 77 ? 12.795 14.096 -53.235 1.00 59.12 77 ARG A CA 1
ATOM 592 C C . ARG A 1 77 ? 13.057 12.646 -52.814 1.00 59.12 77 ARG A C 1
ATOM 594 O O . ARG A 1 77 ? 12.527 12.204 -51.799 1.00 59.12 77 ARG A O 1
ATOM 601 N N . GLY A 1 78 ? 13.887 11.907 -53.553 1.00 65.75 78 GLY A N 1
ATOM 602 C CA . GLY A 1 78 ? 14.354 10.574 -53.160 1.00 65.75 78 GLY A CA 1
ATOM 603 C C . GLY A 1 78 ? 15.256 10.582 -51.918 1.00 65.75 78 GLY A C 1
ATOM 604 O O . GLY A 1 78 ? 15.040 9.789 -51.005 1.00 65.75 78 GLY A O 1
ATOM 605 N N . ARG A 1 79 ? 16.232 11.499 -51.852 1.00 63.62 79 ARG A N 1
ATOM 606 C CA . ARG A 1 79 ? 17.125 11.673 -50.687 1.00 63.62 79 ARG A CA 1
ATOM 607 C C . ARG A 1 79 ? 16.403 12.236 -49.461 1.00 63.62 79 ARG A C 1
ATOM 609 O O . ARG A 1 79 ? 16.604 11.726 -48.368 1.00 63.62 79 ARG A O 1
ATOM 616 N N . GLU A 1 80 ? 15.542 13.231 -49.650 1.00 69.81 80 GLU A N 1
ATOM 617 C CA . GLU A 1 80 ? 14.668 13.817 -48.626 1.00 69.81 80 GLU A CA 1
ATOM 618 C C . GLU A 1 80 ? 13.821 12.717 -47.963 1.00 69.81 80 GLU A C 1
ATOM 620 O O . GLU A 1 80 ? 13.837 12.572 -46.743 1.00 69.81 80 GLU A O 1
ATOM 625 N N . ARG A 1 81 ? 13.168 11.860 -48.764 1.00 71.19 81 ARG A N 1
ATOM 626 C CA . ARG A 1 81 ? 12.413 10.697 -48.262 1.00 71.19 81 ARG A CA 1
ATOM 627 C C . ARG A 1 81 ? 13.287 9.694 -47.512 1.00 71.19 81 ARG A C 1
ATOM 629 O O . ARG A 1 81 ? 12.863 9.216 -46.467 1.00 71.19 81 ARG A O 1
ATOM 636 N N . TRP A 1 82 ? 14.488 9.388 -48.004 1.00 74.56 82 TRP A N 1
ATOM 637 C CA . TRP A 1 82 ? 15.410 8.475 -47.314 1.00 74.56 82 TRP A CA 1
ATOM 638 C C . TRP A 1 82 ? 15.874 9.015 -45.957 1.00 74.56 82 TRP A C 1
ATOM 640 O O . TRP A 1 82 ? 15.917 8.258 -44.992 1.00 74.56 82 TRP A O 1
ATOM 650 N N . LEU A 1 83 ? 16.164 10.316 -45.858 1.00 73.12 83 LEU A N 1
ATOM 651 C CA . LEU A 1 83 ? 16.516 10.965 -44.592 1.00 73.12 83 LEU A CA 1
ATOM 652 C C . LEU A 1 83 ? 15.335 10.983 -43.611 1.00 73.12 83 LEU A C 1
ATOM 654 O O . LEU A 1 83 ? 15.535 10.722 -42.429 1.00 73.12 83 LEU A O 1
ATOM 658 N N . VAL A 1 84 ? 14.108 11.214 -44.091 1.00 76.06 84 VAL A N 1
ATOM 659 C CA . VAL A 1 84 ? 12.893 11.122 -43.259 1.00 76.06 84 VAL A CA 1
ATOM 660 C C . VAL A 1 84 ? 12.658 9.690 -42.769 1.00 76.06 84 VAL A C 1
ATOM 662 O O . VAL A 1 84 ? 12.415 9.498 -41.583 1.00 76.06 84 VAL A O 1
ATOM 665 N N . VAL A 1 85 ? 12.776 8.676 -43.634 1.00 80.31 85 VAL A N 1
ATOM 666 C CA . VAL A 1 85 ? 12.606 7.261 -43.247 1.00 80.31 85 VAL A CA 1
ATOM 667 C C . VAL A 1 85 ? 13.680 6.822 -42.249 1.00 80.31 85 VAL A C 1
ATOM 669 O O . VAL A 1 85 ? 13.344 6.206 -41.241 1.00 80.31 85 VAL A O 1
ATOM 672 N N . LEU A 1 86 ? 14.948 7.180 -42.478 1.00 80.81 86 LEU A N 1
ATOM 673 C CA . LEU A 1 86 ? 16.037 6.897 -41.540 1.00 80.81 86 LEU A CA 1
ATOM 674 C C . LEU A 1 86 ? 15.828 7.617 -40.201 1.00 80.81 86 LEU A C 1
ATOM 676 O O . LEU A 1 86 ? 16.009 7.010 -39.151 1.00 80.81 86 LEU A O 1
ATOM 680 N N . GLY A 1 87 ? 15.397 8.882 -40.231 1.00 75.12 87 GLY A N 1
ATOM 681 C CA . GLY A 1 87 ? 15.065 9.653 -39.035 1.00 75.12 87 GLY A CA 1
ATOM 682 C C . GLY A 1 87 ? 13.935 9.014 -38.226 1.00 75.12 87 GLY A C 1
ATOM 683 O O . GLY A 1 87 ? 14.091 8.823 -37.023 1.00 75.12 87 GLY A O 1
ATOM 684 N N . VAL A 1 88 ? 12.835 8.621 -38.875 1.00 82.56 88 VAL A N 1
ATOM 685 C CA . VAL A 1 88 ? 11.708 7.924 -38.228 1.00 82.56 88 VAL A CA 1
ATOM 686 C C . VAL A 1 88 ? 12.145 6.574 -37.656 1.00 82.56 88 VAL A C 1
ATOM 688 O O . VAL A 1 88 ? 11.807 6.275 -36.515 1.00 82.56 88 VAL A O 1
ATOM 691 N N . ALA A 1 89 ? 12.934 5.785 -38.391 1.00 78.75 89 ALA A N 1
ATOM 692 C CA . ALA A 1 89 ? 13.449 4.506 -37.901 1.00 78.75 89 ALA A CA 1
ATOM 693 C C . ALA A 1 89 ? 14.366 4.680 -36.676 1.00 78.75 89 ALA A C 1
ATOM 695 O O . ALA A 1 89 ? 14.224 3.950 -35.699 1.00 78.75 89 ALA A O 1
ATOM 696 N N . LEU A 1 90 ? 15.255 5.679 -36.692 1.00 78.69 90 LEU A N 1
ATOM 697 C CA . LEU A 1 90 ? 16.139 6.003 -35.570 1.00 78.69 90 LEU A CA 1
ATOM 698 C C . LEU A 1 90 ? 15.339 6.416 -34.322 1.00 78.69 90 LEU A C 1
ATOM 700 O O . LEU A 1 90 ? 15.589 5.904 -33.234 1.00 78.69 90 LEU A O 1
ATOM 704 N N . HIS A 1 91 ? 14.338 7.291 -34.477 1.00 78.56 91 HIS A N 1
ATOM 705 C CA . HIS A 1 91 ? 13.472 7.706 -33.367 1.00 78.56 91 HIS A CA 1
ATOM 706 C C . HIS A 1 91 ? 12.597 6.555 -32.854 1.00 78.56 91 HIS A C 1
ATOM 708 O O . HIS A 1 91 ? 12.393 6.453 -31.650 1.00 78.56 91 HIS A O 1
ATOM 714 N N . ALA A 1 92 ? 12.128 5.659 -33.728 1.00 75.44 92 ALA A N 1
ATOM 715 C CA . ALA A 1 92 ? 11.401 4.460 -33.318 1.00 75.44 92 ALA A CA 1
ATOM 716 C C . ALA A 1 92 ? 12.288 3.504 -32.501 1.00 75.44 92 ALA A C 1
ATOM 718 O O . ALA A 1 92 ? 11.832 2.981 -31.489 1.00 75.44 92 ALA A O 1
ATOM 719 N N . VAL A 1 93 ? 13.560 3.324 -32.882 1.00 76.19 93 VAL A N 1
ATOM 720 C CA . VAL A 1 93 ? 14.528 2.540 -32.096 1.00 76.19 93 VAL A CA 1
ATOM 721 C C . VAL A 1 93 ? 14.797 3.194 -30.739 1.00 76.19 93 VAL A C 1
ATOM 723 O O . VAL A 1 93 ? 14.700 2.499 -29.735 1.00 76.19 93 VAL A O 1
ATOM 726 N N . TYR A 1 94 ? 15.051 4.508 -30.679 1.00 71.06 94 TYR A N 1
ATOM 727 C CA . TYR A 1 94 ? 15.244 5.214 -29.402 1.00 71.06 94 TYR A CA 1
ATOM 728 C C . TYR A 1 94 ? 14.008 5.152 -28.494 1.00 71.06 94 TYR A C 1
ATOM 730 O O . TYR A 1 94 ? 14.125 4.943 -27.287 1.00 71.06 94 TYR A O 1
ATOM 738 N N . MET A 1 95 ? 12.814 5.300 -29.071 1.00 72.62 95 MET A N 1
ATOM 739 C CA . MET A 1 95 ? 11.554 5.177 -28.345 1.00 72.62 95 MET A CA 1
ATOM 740 C C . MET A 1 95 ? 11.400 3.761 -27.777 1.00 72.62 95 MET A C 1
ATOM 742 O O . MET A 1 95 ? 11.189 3.618 -26.579 1.00 72.62 95 MET A O 1
ATOM 746 N N . LEU A 1 96 ? 11.593 2.717 -28.591 1.00 66.75 96 LEU A N 1
ATOM 747 C CA . LEU A 1 96 ? 11.551 1.320 -28.141 1.00 66.75 96 LEU A CA 1
ATOM 748 C C . LEU A 1 96 ? 12.629 0.992 -27.097 1.00 66.75 96 LEU A C 1
ATOM 750 O O . LEU A 1 96 ? 12.339 0.258 -26.155 1.00 66.75 96 LEU A O 1
ATOM 754 N N . SER A 1 97 ? 13.841 1.547 -27.21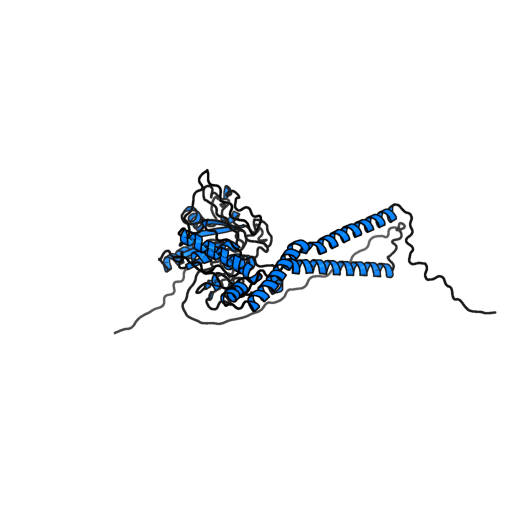2 1.00 63.97 97 SER A N 1
ATOM 755 C CA . SER A 1 97 ? 14.884 1.326 -26.206 1.00 63.97 97 SER A CA 1
ATOM 756 C C . SER A 1 97 ? 14.527 1.953 -24.865 1.00 63.97 97 SER A C 1
ATOM 758 O O . SER A 1 97 ? 14.806 1.328 -23.856 1.00 63.97 97 SER A O 1
ATOM 760 N N . ILE A 1 98 ? 13.851 3.111 -24.823 1.00 64.06 98 ILE A N 1
ATOM 761 C CA . ILE A 1 98 ? 13.334 3.677 -23.561 1.00 64.06 98 ILE A CA 1
ATOM 762 C C . ILE A 1 98 ? 12.349 2.701 -22.898 1.00 64.06 98 ILE A C 1
ATOM 764 O O . ILE A 1 98 ? 12.420 2.515 -21.683 1.00 64.06 98 ILE A O 1
ATOM 768 N N . PHE A 1 99 ? 11.486 2.029 -23.676 1.00 58.84 99 PHE A N 1
ATOM 769 C CA . PHE A 1 99 ? 10.577 1.024 -23.118 1.00 58.84 99 PHE A CA 1
ATOM 770 C C . PHE A 1 99 ? 11.322 -0.198 -22.547 1.00 58.84 99 PHE A C 1
ATOM 772 O O . PHE A 1 99 ? 10.990 -0.607 -21.440 1.00 58.84 99 PHE A O 1
ATOM 779 N N . ASP A 1 100 ? 12.338 -0.754 -23.228 1.00 56.50 100 ASP A N 1
ATOM 780 C CA . ASP A 1 100 ? 13.137 -1.856 -22.649 1.00 56.50 100 ASP A CA 1
ATOM 781 C C . ASP A 1 100 ? 13.952 -1.394 -21.431 1.00 56.50 100 ASP A C 1
ATOM 783 O O . ASP A 1 100 ? 14.000 -2.100 -20.434 1.00 56.50 100 ASP A O 1
ATOM 787 N N . ILE A 1 101 ? 14.558 -0.204 -21.481 1.00 56.78 101 ILE A N 1
ATOM 788 C CA . ILE A 1 101 ? 15.441 0.360 -20.444 1.00 56.78 101 ILE A CA 1
ATOM 789 C C . ILE A 1 101 ? 14.717 0.586 -19.114 1.00 56.78 101 ILE A C 1
ATOM 791 O O . ILE A 1 101 ? 15.278 0.261 -18.066 1.00 56.78 101 ILE A O 1
ATOM 795 N N . TYR A 1 102 ? 13.505 1.149 -19.148 1.00 51.91 102 TYR A N 1
ATOM 796 C CA . TYR A 1 102 ? 12.749 1.481 -17.937 1.00 51.91 102 TYR A CA 1
ATOM 797 C C . TYR A 1 102 ? 11.826 0.349 -17.483 1.00 51.91 102 TYR A C 1
ATOM 799 O O . TYR A 1 102 ? 11.801 0.025 -16.298 1.00 51.91 102 TYR A O 1
ATOM 807 N N . PHE A 1 103 ? 11.085 -0.272 -18.403 1.00 56.84 103 PHE A N 1
ATOM 808 C CA . PHE A 1 103 ? 9.939 -1.107 -18.048 1.00 56.84 103 PHE A CA 1
ATOM 809 C C . PHE A 1 103 ? 10.310 -2.595 -17.944 1.00 56.84 103 PHE A C 1
ATOM 811 O O . PHE A 1 103 ? 9.865 -3.443 -18.725 1.00 56.84 103 PHE A O 1
ATOM 818 N N . LYS A 1 104 ? 11.159 -2.926 -16.960 1.00 56.94 104 LYS A N 1
ATOM 819 C CA . LYS A 1 104 ? 11.501 -4.315 -16.594 1.00 56.94 104 LYS A CA 1
ATOM 820 C C . LYS A 1 104 ? 10.769 -4.721 -15.321 1.00 56.94 104 LYS A C 1
ATOM 822 O O . LYS A 1 104 ? 10.825 -4.032 -14.309 1.00 56.94 104 LYS A O 1
ATOM 827 N N . SER A 1 105 ? 10.117 -5.885 -15.365 1.00 61.66 105 SER A N 1
ATOM 828 C CA . SER A 1 105 ? 9.343 -6.413 -14.236 1.00 61.66 105 SER A CA 1
ATOM 829 C C . SER A 1 105 ? 10.186 -6.466 -12.948 1.00 61.66 105 SER A C 1
ATOM 831 O O . SER A 1 105 ? 11.246 -7.100 -12.952 1.00 61.66 105 SER A O 1
ATOM 833 N N . PRO A 1 106 ? 9.735 -5.851 -11.836 1.00 63.31 106 PRO A N 1
ATOM 834 C CA . PRO A 1 106 ? 10.492 -5.856 -10.583 1.00 63.31 106 PRO A CA 1
ATOM 835 C C . PRO A 1 106 ? 10.491 -7.230 -9.889 1.00 63.31 106 PRO A C 1
ATOM 837 O O . PRO A 1 106 ? 11.393 -7.510 -9.090 1.00 63.31 106 PRO A O 1
ATOM 840 N N . ILE A 1 107 ? 9.492 -8.063 -10.214 1.00 68.88 107 ILE A N 1
ATOM 841 C CA . ILE A 1 107 ? 9.117 -9.314 -9.548 1.00 68.88 107 ILE A CA 1
ATOM 842 C C . ILE A 1 107 ? 10.184 -10.402 -9.725 1.00 68.88 107 ILE A C 1
ATOM 844 O O . ILE A 1 107 ? 10.598 -10.743 -10.832 1.00 68.88 107 ILE A O 1
ATOM 848 N N . VAL A 1 108 ? 10.572 -11.005 -8.604 1.00 67.19 108 VAL A N 1
ATOM 849 C CA . VAL A 1 108 ? 11.412 -12.200 -8.503 1.00 67.19 108 VAL A CA 1
ATOM 850 C C . VAL A 1 108 ? 10.549 -13.378 -8.048 1.00 67.19 108 VAL A C 1
ATOM 852 O O . VAL A 1 108 ? 9.754 -13.260 -7.113 1.00 67.19 108 VAL A O 1
ATOM 855 N N . HIS A 1 109 ? 10.725 -14.541 -8.678 1.00 74.81 109 HIS A N 1
ATOM 856 C CA . HIS A 1 109 ? 9.925 -15.737 -8.395 1.00 74.81 109 HIS A CA 1
ATOM 857 C C . HIS A 1 109 ? 10.652 -16.762 -7.506 1.00 74.81 109 HIS A C 1
ATOM 859 O O . HIS A 1 109 ? 11.867 -16.968 -7.606 1.00 74.81 109 HIS A O 1
ATOM 865 N N . GLY A 1 110 ? 9.875 -17.457 -6.667 1.00 66.81 110 GLY A N 1
ATOM 866 C CA . GLY A 1 110 ? 10.302 -18.630 -5.891 1.00 66.81 110 GLY A CA 1
ATOM 867 C C . GLY A 1 110 ? 11.154 -18.346 -4.648 1.00 66.81 110 GLY A C 1
ATOM 868 O O . GLY A 1 110 ? 11.899 -19.228 -4.220 1.00 66.81 110 GLY A O 1
ATOM 869 N N . MET A 1 111 ? 11.101 -17.130 -4.096 1.00 74.50 111 MET A N 1
ATOM 870 C CA . MET A 1 111 ? 11.662 -16.850 -2.767 1.00 74.50 111 MET A CA 1
ATOM 871 C C . MET A 1 111 ? 10.928 -17.656 -1.686 1.00 74.50 111 MET A C 1
ATOM 873 O O . MET A 1 111 ? 9.797 -18.091 -1.883 1.00 74.50 111 MET A O 1
ATOM 877 N N . ALA A 1 112 ? 11.563 -17.834 -0.530 1.00 76.50 112 ALA A N 1
ATOM 878 C CA . ALA A 1 112 ? 10.848 -18.220 0.680 1.00 76.50 112 ALA A CA 1
ATOM 879 C C . ALA A 1 112 ? 10.304 -16.943 1.354 1.00 76.50 112 ALA A C 1
ATOM 881 O O . ALA A 1 112 ? 11.086 -16.003 1.545 1.00 76.50 112 ALA A O 1
ATOM 882 N N . PRO A 1 113 ? 9.010 -16.879 1.720 1.00 84.25 113 PRO A N 1
ATOM 883 C CA . PRO A 1 113 ? 8.495 -15.821 2.583 1.00 84.25 113 PRO A CA 1
ATOM 884 C C . PRO A 1 113 ? 9.173 -15.862 3.958 1.00 84.25 113 PRO A C 1
ATOM 886 O O . PRO A 1 113 ? 9.411 -16.942 4.502 1.00 84.25 113 PRO A O 1
ATOM 889 N N . VAL A 1 114 ? 9.465 -14.699 4.539 1.00 82.69 114 VAL A N 1
ATOM 890 C CA . VAL A 1 114 ? 10.062 -14.578 5.877 1.00 82.69 114 VAL A CA 1
ATOM 891 C C . VAL A 1 114 ? 8.956 -14.339 6.915 1.00 82.69 114 VAL A C 1
ATOM 893 O O . VAL A 1 114 ? 8.446 -13.219 7.004 1.00 82.69 114 VAL A O 1
ATOM 896 N N . PRO A 1 115 ? 8.557 -15.348 7.717 1.00 81.44 115 PRO A N 1
ATOM 897 C CA . PRO A 1 115 ? 7.563 -15.151 8.767 1.00 81.44 115 PRO A CA 1
ATOM 898 C C . PRO A 1 115 ? 8.142 -14.304 9.916 1.00 81.44 115 PRO A C 1
ATOM 900 O O . PRO A 1 115 ? 9.254 -14.584 10.380 1.00 81.44 115 PRO A O 1
ATOM 903 N N . PRO A 1 116 ? 7.410 -13.293 10.420 1.00 82.19 116 PRO A N 1
ATOM 904 C CA . PRO A 1 116 ? 7.836 -12.529 11.585 1.00 82.19 116 PRO A CA 1
ATOM 905 C C . PRO A 1 116 ? 7.694 -13.376 12.856 1.00 82.19 116 PRO A C 1
ATOM 907 O O . PRO A 1 116 ? 6.662 -14.006 13.088 1.00 82.19 116 PRO A O 1
ATOM 910 N N . ARG A 1 117 ? 8.722 -13.385 13.711 1.00 86.06 117 ARG A N 1
ATOM 911 C CA . ARG A 1 117 ? 8.751 -14.191 14.947 1.00 86.06 117 ARG A CA 1
ATOM 912 C C . ARG A 1 117 ? 8.057 -13.470 16.107 1.00 86.06 117 ARG A C 1
ATOM 914 O O . ARG A 1 117 ? 8.654 -13.246 17.154 1.00 86.06 117 ARG A O 1
ATOM 921 N N . LEU A 1 118 ? 6.806 -13.069 15.886 1.00 85.25 118 LEU A N 1
ATOM 922 C CA . LEU A 1 118 ? 5.992 -12.378 16.887 1.00 85.25 118 LEU A CA 1
ATOM 923 C C . LEU A 1 118 ? 5.557 -13.345 17.994 1.00 85.25 118 LEU A C 1
ATOM 925 O O . LEU A 1 118 ? 5.212 -14.496 17.725 1.00 85.25 118 LEU A O 1
ATOM 929 N N . SER A 1 119 ? 5.479 -12.844 19.225 1.00 83.81 119 SER A N 1
ATOM 930 C CA . SER A 1 119 ? 4.971 -13.578 20.392 1.00 83.81 119 SER A CA 1
ATOM 931 C C . SER A 1 119 ? 3.512 -14.023 20.204 1.00 83.81 119 SER A C 1
ATOM 933 O O . SER A 1 119 ? 3.107 -15.083 20.679 1.00 83.81 119 SER A O 1
ATOM 935 N N . ALA A 1 120 ? 2.725 -13.207 19.495 1.00 86.94 120 ALA A N 1
ATOM 936 C CA . ALA A 1 120 ? 1.391 -13.506 18.983 1.00 86.94 120 ALA A CA 1
ATOM 937 C C . ALA A 1 120 ? 1.055 -12.538 17.824 1.00 86.94 120 ALA A C 1
ATOM 939 O O . ALA A 1 120 ? 1.590 -11.426 17.798 1.00 86.94 120 ALA A O 1
ATOM 940 N N . PRO A 1 121 ? 0.156 -12.899 16.886 1.00 89.81 121 PRO A N 1
ATOM 941 C CA . PRO A 1 121 ? -0.366 -11.948 15.906 1.00 89.81 121 PRO A CA 1
ATOM 942 C C . PRO A 1 121 ? -1.185 -10.841 16.613 1.00 89.81 121 PRO A C 1
ATOM 944 O O . PRO A 1 121 ? -2.057 -11.168 17.424 1.00 89.81 121 PRO A O 1
ATOM 947 N N . PRO A 1 122 ? -0.957 -9.544 16.321 1.00 92.81 122 PRO A N 1
ATOM 948 C CA . PRO A 1 122 ? -1.648 -8.427 16.983 1.00 92.81 122 PRO A CA 1
ATOM 949 C C . PRO A 1 122 ? -3.176 -8.400 16.796 1.00 92.81 122 PRO A C 1
ATOM 951 O O . PRO A 1 122 ? -3.895 -7.862 17.640 1.00 92.81 122 PRO A O 1
ATOM 954 N N . ALA A 1 123 ? -3.671 -8.985 15.705 1.00 94.06 123 ALA A N 1
ATOM 955 C CA . ALA A 1 123 ? -5.077 -9.169 15.376 1.00 94.06 123 ALA A CA 1
ATOM 956 C C . ALA A 1 123 ? -5.319 -10.571 14.792 1.00 94.06 123 ALA A C 1
ATOM 958 O O . ALA A 1 123 ? -4.447 -11.163 14.159 1.00 94.06 123 ALA A O 1
ATOM 959 N N . LYS A 1 124 ? -6.540 -11.098 14.946 1.00 90.19 124 LYS A N 1
ATOM 960 C CA . LYS A 1 124 ? -6.964 -12.363 14.310 1.00 90.19 124 LYS A CA 1
ATOM 961 C C . LYS A 1 124 ? -7.477 -12.173 12.883 1.00 90.19 124 LYS A C 1
ATOM 963 O O . LYS A 1 124 ? -7.607 -13.146 12.143 1.00 90.19 124 LYS A O 1
ATOM 968 N N . ARG A 1 125 ? -7.891 -10.950 12.547 1.00 93.25 125 ARG A N 1
ATOM 969 C CA . ARG A 1 125 ? -8.590 -10.580 11.311 1.00 93.25 125 ARG A CA 1
ATOM 970 C C . ARG A 1 125 ? -8.177 -9.171 10.910 1.00 93.25 125 ARG A C 1
ATOM 972 O O . ARG A 1 125 ? -7.965 -8.329 11.780 1.00 93.25 125 ARG A O 1
ATOM 979 N N . LEU A 1 126 ? -8.155 -8.913 9.610 1.00 96.56 126 LEU A N 1
ATOM 980 C CA . LEU A 1 126 ? -7.843 -7.612 9.029 1.00 96.56 126 LEU A CA 1
ATOM 981 C C . LEU A 1 126 ? -8.912 -7.246 7.999 1.00 96.56 126 LEU A C 1
ATOM 983 O O . LEU A 1 126 ? -9.135 -8.001 7.052 1.00 96.56 126 LEU A O 1
ATOM 987 N N . VAL A 1 127 ? -9.559 -6.098 8.171 1.00 96.31 127 VAL A N 1
ATOM 988 C CA . VAL A 1 127 ? -10.456 -5.498 7.177 1.00 96.31 127 VAL A CA 1
ATOM 989 C C . VAL A 1 127 ? -9.690 -4.399 6.450 1.00 96.31 127 VAL A C 1
ATOM 991 O O . VAL A 1 127 ? -9.289 -3.417 7.069 1.00 96.31 127 VAL A O 1
ATOM 994 N N . LEU A 1 128 ? -9.509 -4.565 5.143 1.00 96.19 128 LEU A N 1
ATOM 995 C CA . LEU A 1 128 ? -8.986 -3.537 4.249 1.00 96.19 128 LEU A CA 1
ATOM 996 C C . LEU A 1 128 ? -10.162 -2.906 3.497 1.00 96.19 128 LEU A C 1
ATOM 998 O O . LEU A 1 128 ? -10.900 -3.617 2.825 1.00 96.19 128 LEU A O 1
ATOM 1002 N N . LEU A 1 129 ? -10.319 -1.590 3.599 1.00 94.00 129 LEU A N 1
ATOM 1003 C CA . LEU A 1 129 ? -11.265 -0.779 2.836 1.00 94.00 129 LEU A CA 1
ATOM 1004 C C . LEU A 1 129 ? -10.468 0.095 1.862 1.00 94.00 129 LEU A C 1
ATOM 1006 O O . LEU A 1 129 ? -9.654 0.907 2.302 1.00 94.00 129 LEU A O 1
ATOM 1010 N N . VAL A 1 130 ? -10.710 -0.063 0.558 1.00 92.38 130 VAL A N 1
ATOM 1011 C CA . VAL A 1 130 ? -10.073 0.741 -0.496 1.00 92.38 130 VAL A CA 1
ATOM 1012 C C . VAL A 1 130 ? -11.142 1.549 -1.225 1.00 92.38 130 VAL A C 1
ATOM 1014 O O . VAL A 1 130 ? -12.091 0.990 -1.781 1.00 92.38 130 VAL A O 1
ATOM 1017 N N . ALA A 1 131 ? -11.002 2.870 -1.187 1.00 90.00 131 ALA A N 1
ATOM 1018 C CA . ALA A 1 131 ? -11.770 3.804 -1.996 1.00 90.00 131 ALA A CA 1
ATOM 1019 C C . ALA A 1 131 ? -11.146 3.968 -3.395 1.00 90.00 131 ALA A C 1
ATOM 1021 O O . ALA A 1 131 ? -9.942 3.790 -3.553 1.00 90.00 131 ALA A O 1
ATOM 1022 N N . ASP A 1 132 ? -11.967 4.332 -4.383 1.00 88.06 132 ASP A N 1
ATOM 1023 C CA . ASP A 1 132 ? -11.530 4.647 -5.752 1.00 88.06 132 ASP A CA 1
ATOM 1024 C C . ASP A 1 132 ? -11.273 6.150 -5.871 1.00 88.06 132 ASP A C 1
ATOM 1026 O O . ASP A 1 132 ? -12.163 6.943 -5.536 1.00 88.06 132 ASP A O 1
ATOM 1030 N N . GLY A 1 133 ? -10.075 6.546 -6.306 1.00 88.31 133 GLY A N 1
ATOM 1031 C CA . GLY A 1 133 ? -9.764 7.942 -6.632 1.00 88.31 133 GLY A CA 1
ATOM 1032 C C . GLY A 1 133 ? -9.932 8.938 -5.469 1.00 88.31 133 GLY A C 1
ATOM 1033 O O . GLY A 1 133 ? -10.043 10.149 -5.685 1.00 88.31 133 GLY A O 1
ATOM 1034 N N . LEU A 1 134 ? -9.974 8.459 -4.222 1.00 89.88 134 LEU A N 1
ATOM 1035 C CA . LEU A 1 134 ? -10.177 9.282 -3.033 1.00 89.88 134 LEU A CA 1
ATOM 1036 C C . LEU A 1 134 ? -8.858 9.916 -2.571 1.00 89.88 134 LEU A C 1
ATOM 1038 O O . LEU A 1 134 ? -8.056 9.336 -1.849 1.00 89.88 134 LEU A O 1
ATOM 1042 N N . ARG A 1 135 ? -8.701 11.173 -2.958 1.00 90.81 135 ARG A N 1
ATOM 1043 C CA . ARG A 1 135 ? -7.666 12.127 -2.530 1.00 90.81 135 ARG A CA 1
ATOM 1044 C C . ARG A 1 135 ? -7.752 12.554 -1.053 1.00 90.81 135 ARG A C 1
ATOM 1046 O O . ARG A 1 135 ? -8.841 12.721 -0.497 1.00 90.81 135 ARG A O 1
ATOM 1053 N N . ALA A 1 136 ? -6.592 12.793 -0.440 1.00 92.62 136 ALA A N 1
ATOM 1054 C CA . ALA A 1 136 ? -6.421 13.119 0.976 1.00 92.62 136 ALA A CA 1
ATOM 1055 C C . ALA A 1 136 ? -7.014 14.481 1.380 1.00 92.62 136 ALA A C 1
ATOM 1057 O O . ALA A 1 136 ? -7.740 14.557 2.371 1.00 92.62 136 ALA A O 1
ATOM 1058 N N . ASP A 1 137 ? -6.767 15.549 0.613 1.00 91.94 137 ASP A N 1
ATOM 1059 C CA . ASP A 1 137 ? -7.231 16.909 0.933 1.00 91.94 137 ASP A CA 1
ATOM 1060 C C . ASP A 1 137 ? -8.755 16.960 1.104 1.00 91.94 137 ASP A C 1
ATOM 1062 O O . ASP A 1 137 ? -9.252 17.387 2.146 1.00 91.94 137 ASP A O 1
ATOM 1066 N N . LYS A 1 138 ? -9.513 16.412 0.142 1.00 91.19 138 LYS A N 1
ATOM 1067 C CA . LYS A 1 138 ? -10.984 16.372 0.218 1.00 91.19 138 LYS A CA 1
ATOM 1068 C C . LYS A 1 138 ? -11.519 15.375 1.244 1.00 91.19 138 LYS A C 1
ATOM 1070 O O . LYS A 1 138 ? -12.676 15.499 1.648 1.00 91.19 138 LYS A O 1
ATOM 1075 N N . PHE A 1 139 ? -10.713 14.426 1.709 1.00 93.12 139 PHE A N 1
ATOM 1076 C CA . PHE A 1 139 ? -11.088 13.551 2.816 1.00 93.12 139 PHE A CA 1
ATOM 1077 C C . PHE A 1 139 ? -10.945 14.244 4.184 1.00 93.12 139 PHE A C 1
ATOM 1079 O O . PHE A 1 139 ? -11.837 14.107 5.026 1.00 93.12 139 PHE A O 1
ATOM 1086 N N . TYR A 1 140 ? -9.864 15.005 4.396 1.00 94.38 140 TYR A N 1
ATOM 1087 C CA . TYR A 1 140 ? -9.549 15.627 5.688 1.00 94.38 140 TYR A CA 1
ATOM 1088 C C . TYR A 1 140 ? -10.139 17.036 5.888 1.00 94.38 140 TYR A C 1
ATOM 1090 O O . TYR A 1 140 ? -10.492 17.368 7.026 1.00 94.38 140 TYR A O 1
ATOM 1098 N N . GLU A 1 141 ? -10.295 17.847 4.833 1.00 93.56 141 GLU A N 1
ATOM 1099 C CA . GLU A 1 141 ? -10.957 19.161 4.918 1.00 93.56 141 GLU A CA 1
ATOM 1100 C C . GLU A 1 141 ? -12.470 19.024 5.237 1.00 93.56 141 GLU A C 1
ATOM 1102 O O . GLU A 1 141 ? -13.116 18.043 4.835 1.00 93.56 141 GLU A O 1
ATOM 1107 N N . PRO A 1 142 ? -13.098 20.021 5.884 1.00 93.19 142 PRO A N 1
ATOM 1108 C CA . PRO A 1 142 ? -14.551 20.139 5.929 1.00 93.19 142 PRO A CA 1
ATOM 1109 C C . PRO A 1 142 ? -15.127 20.604 4.579 1.00 93.19 142 PRO A C 1
ATOM 1111 O O . PRO A 1 142 ? -14.462 21.255 3.778 1.00 93.19 142 PRO A O 1
ATOM 1114 N N . ASP A 1 143 ? -16.407 20.328 4.327 1.00 89.50 143 ASP A N 1
ATOM 1115 C CA . ASP A 1 143 ? -17.139 20.973 3.236 1.00 89.50 143 ASP A CA 1
ATOM 1116 C C . ASP A 1 143 ? -17.339 22.483 3.490 1.00 89.50 143 ASP A C 1
ATOM 1118 O O . ASP A 1 143 ? -17.134 22.989 4.595 1.00 89.50 143 ASP A O 1
ATOM 1122 N N . GLY A 1 144 ? -17.834 23.214 2.485 1.00 88.88 144 GLY A N 1
ATOM 1123 C CA . GLY A 1 144 ? -18.167 24.645 2.595 1.00 88.88 144 GLY A CA 1
ATOM 1124 C C . GLY A 1 144 ? -19.299 24.996 3.582 1.00 88.88 144 GLY A C 1
ATOM 1125 O O . GLY A 1 144 ? -19.821 26.107 3.538 1.00 88.88 144 GLY A O 1
ATOM 1126 N N . ARG A 1 145 ? -19.723 24.056 4.437 1.00 90.81 145 ARG A N 1
ATOM 1127 C CA . ARG A 1 145 ? -20.640 24.242 5.573 1.00 90.81 145 ARG A CA 1
ATOM 1128 C C . ARG A 1 145 ? -20.013 23.784 6.902 1.00 90.81 145 ARG A C 1
ATOM 1130 O O . ARG A 1 145 ? -20.735 23.658 7.888 1.00 90.81 145 ARG A O 1
ATOM 1137 N N . GLY A 1 146 ? -18.705 23.511 6.935 1.00 90.31 146 GLY A N 1
ATOM 1138 C CA . GLY A 1 146 ? -17.974 23.066 8.126 1.00 90.31 146 GLY A CA 1
ATOM 1139 C C . GLY A 1 146 ? -18.108 21.572 8.449 1.00 90.31 146 GLY A C 1
ATOM 1140 O O . GLY A 1 146 ? -17.814 21.174 9.573 1.00 90.31 146 GLY A O 1
ATOM 1141 N N . ARG A 1 147 ? -18.581 20.730 7.518 1.00 91.00 147 ARG A N 1
ATOM 1142 C CA . ARG A 1 147 ? -18.904 19.314 7.783 1.00 91.00 147 ARG A CA 1
ATOM 1143 C C . ARG A 1 147 ? -17.910 18.373 7.109 1.00 91.00 147 ARG A C 1
ATOM 1145 O O . ARG A 1 147 ? -17.747 18.412 5.893 1.00 91.00 147 ARG A O 1
ATOM 1152 N N . TYR A 1 148 ? -17.303 17.468 7.870 1.00 90.56 148 TYR A N 1
ATOM 1153 C CA . TYR A 1 148 ? -16.406 16.445 7.321 1.00 90.56 148 TYR A CA 1
ATOM 1154 C C . TYR A 1 148 ? -17.167 15.390 6.512 1.00 90.56 148 TYR A C 1
ATOM 1156 O O . TYR A 1 148 ? -18.255 14.959 6.901 1.00 90.56 148 TYR A O 1
ATOM 1164 N N . ARG A 1 149 ? -16.576 14.952 5.394 1.00 87.69 149 ARG A N 1
ATOM 1165 C CA . ARG A 1 149 ? -17.206 14.005 4.455 1.00 87.69 149 ARG A CA 1
ATOM 1166 C C . ARG A 1 149 ? -17.279 12.573 5.009 1.00 87.69 149 ARG A C 1
ATOM 1168 O O . ARG A 1 149 ? -18.221 11.854 4.696 1.00 87.69 149 ARG A O 1
ATOM 1175 N N . ALA A 1 150 ? -16.341 12.192 5.881 1.00 90.25 150 ALA A N 1
ATOM 1176 C CA . ALA A 1 150 ? -16.283 10.884 6.542 1.00 90.25 150 ALA A CA 1
ATOM 1177 C C . ALA A 1 150 ? -16.290 11.015 8.087 1.00 90.25 150 ALA A C 1
ATOM 1179 O O . ALA A 1 150 ? -15.263 10.791 8.733 1.00 90.25 150 ALA A O 1
ATOM 1180 N N . PRO A 1 151 ? -17.424 11.384 8.718 1.00 92.38 151 PRO A N 1
ATOM 1181 C CA . PRO A 1 151 ? -17.472 11.729 10.145 1.00 92.38 151 PRO A CA 1
ATOM 1182 C C . PRO A 1 151 ? -17.092 10.570 11.081 1.00 92.38 151 PRO A C 1
ATOM 1184 O O . PRO A 1 151 ? -16.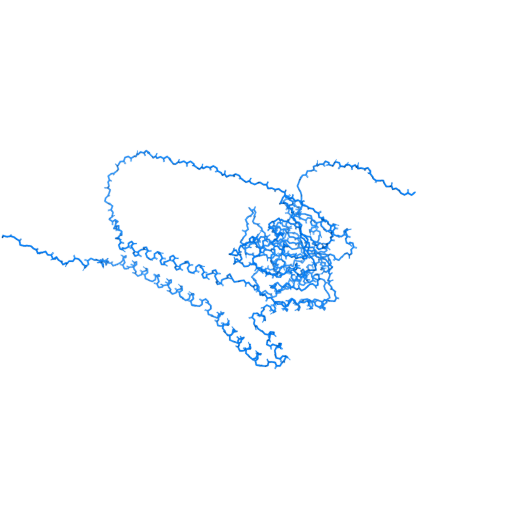408 10.799 12.073 1.00 92.38 151 PRO A O 1
ATOM 1187 N N . PHE A 1 152 ? -17.448 9.323 10.745 1.00 93.38 152 PHE A N 1
ATOM 1188 C CA . PHE A 1 152 ? -17.013 8.142 11.503 1.00 93.38 152 PHE A CA 1
ATOM 1189 C C . PHE A 1 152 ? -15.484 8.003 11.521 1.00 93.38 152 PHE A C 1
ATOM 1191 O O . PHE A 1 152 ? -14.889 7.834 12.583 1.00 93.38 152 PHE A O 1
ATOM 1198 N N . LEU A 1 153 ? -14.833 8.125 10.358 1.00 94.94 153 LEU A N 1
ATOM 1199 C CA . LEU A 1 153 ? -13.375 8.029 10.261 1.00 94.94 153 LEU A CA 1
ATOM 1200 C C . LEU A 1 153 ? -12.688 9.232 10.922 1.00 94.94 153 LEU A C 1
ATOM 1202 O O . LEU A 1 153 ? -11.633 9.066 11.526 1.00 94.94 153 LEU A O 1
ATOM 1206 N N . ARG A 1 154 ? -13.316 10.416 10.917 1.00 94.94 154 ARG A N 1
ATOM 1207 C CA . ARG A 1 154 ? -12.852 11.570 11.701 1.00 94.94 154 ARG A CA 1
ATOM 1208 C C . ARG A 1 154 ? -12.856 11.283 13.208 1.00 94.94 154 ARG A C 1
ATOM 1210 O O . ARG A 1 154 ? -11.848 11.540 13.859 1.00 94.94 154 ARG A O 1
ATOM 1217 N N . GLY A 1 155 ? -13.918 10.666 13.732 1.00 95.94 155 GLY A N 1
ATOM 1218 C CA . GLY A 1 155 ? -13.957 10.175 15.115 1.00 95.94 155 GLY A CA 1
ATOM 1219 C C . GLY A 1 155 ? -12.889 9.109 15.392 1.00 95.94 155 GLY A C 1
ATOM 1220 O O . GLY A 1 155 ? -12.172 9.199 16.383 1.00 95.94 155 GLY A O 1
ATOM 1221 N N . VAL A 1 156 ? -12.685 8.151 14.476 1.00 96.56 156 VAL A N 1
ATOM 1222 C CA . VAL A 1 156 ? -11.601 7.153 14.582 1.00 96.56 156 VAL A CA 1
ATOM 1223 C C . VAL A 1 156 ? -10.230 7.821 14.748 1.00 96.56 156 VAL A C 1
ATOM 1225 O O . VAL A 1 156 ? -9.501 7.452 15.670 1.00 96.56 156 VAL A O 1
ATOM 1228 N N . ILE A 1 157 ? -9.899 8.805 13.904 1.00 95.88 157 ILE A N 1
ATOM 1229 C CA . ILE A 1 157 ? -8.638 9.569 13.961 1.00 95.88 157 ILE A CA 1
ATOM 1230 C C . ILE A 1 157 ? -8.458 10.248 15.325 1.00 95.88 157 ILE A C 1
ATOM 1232 O O . ILE A 1 157 ? -7.362 10.233 15.880 1.00 95.88 157 ILE A O 1
ATOM 1236 N N . GLN A 1 158 ? -9.528 10.835 15.862 1.00 95.56 158 GLN A N 1
ATOM 1237 C CA . GLN A 1 158 ? -9.474 11.644 17.080 1.00 95.56 158 GLN A CA 1
ATOM 1238 C C . GLN A 1 158 ? -9.490 10.807 18.373 1.00 95.56 158 GLN A C 1
ATOM 1240 O O . GLN A 1 158 ? -8.927 11.236 19.377 1.00 95.56 158 GLN A O 1
ATOM 1245 N N . GLU A 1 159 ? -10.092 9.613 18.356 1.00 96.00 159 GLU A N 1
ATOM 1246 C CA . GLU A 1 159 ? -10.340 8.806 19.562 1.00 96.00 159 GLU A CA 1
ATOM 1247 C C . GLU A 1 159 ? -9.439 7.568 19.705 1.00 96.00 159 GLU A C 1
ATOM 1249 O O . GLU A 1 159 ? -9.030 7.230 20.817 1.00 96.00 159 GLU A O 1
ATOM 1254 N N . LYS A 1 160 ? -9.185 6.823 18.615 1.00 94.88 160 LYS A N 1
ATOM 1255 C CA . LYS A 1 160 ? -8.770 5.403 18.724 1.00 94.88 160 LYS A CA 1
ATOM 1256 C C . LYS A 1 160 ? -7.870 4.845 17.616 1.00 94.88 160 LYS A C 1
ATOM 1258 O O . LYS A 1 160 ? -7.481 3.682 17.707 1.00 94.88 160 LYS A O 1
ATOM 1263 N N . GLY A 1 161 ? -7.562 5.624 16.585 1.00 95.94 161 GLY A N 1
ATOM 1264 C CA . GLY A 1 161 ? -6.793 5.183 15.422 1.00 95.94 161 GLY A CA 1
ATOM 1265 C C . GLY A 1 161 ? -5.461 5.905 15.215 1.00 95.94 161 GLY A C 1
ATOM 1266 O O . GLY A 1 161 ? -4.993 6.691 16.038 1.00 95.94 161 GLY A O 1
ATOM 1267 N N . ARG A 1 162 ? -4.870 5.622 14.057 1.00 96.06 162 ARG A N 1
ATOM 1268 C CA . ARG A 1 162 ? -3.679 6.251 13.483 1.00 96.06 162 ARG A CA 1
ATOM 1269 C C . ARG A 1 162 ? -3.970 6.677 12.053 1.00 96.06 162 ARG A C 1
ATOM 1271 O O . ARG A 1 162 ? -4.845 6.095 11.413 1.00 96.06 162 ARG A O 1
ATOM 1278 N N . TRP A 1 163 ? -3.282 7.709 11.578 1.00 96.69 163 TRP A N 1
ATOM 1279 C CA . TRP A 1 163 ? -3.645 8.378 10.334 1.00 96.69 163 TRP A CA 1
ATOM 1280 C C . TRP A 1 163 ? -2.470 9.103 9.680 1.00 96.69 163 TRP A C 1
ATOM 1282 O O . TRP A 1 163 ? -1.514 9.487 10.356 1.00 96.69 163 TRP A O 1
ATOM 1292 N N . GLY A 1 164 ? -2.597 9.336 8.379 1.00 94.38 164 GLY A N 1
ATOM 1293 C CA . GLY A 1 164 ? -1.678 10.128 7.571 1.00 94.38 164 GLY A CA 1
ATOM 1294 C C . GLY A 1 164 ? -2.049 10.064 6.097 1.00 94.38 164 GLY A C 1
ATOM 1295 O O . GLY A 1 164 ? -3.119 9.577 5.742 1.00 94.38 164 GLY A O 1
ATOM 1296 N N . VAL A 1 165 ? -1.169 10.552 5.239 1.00 94.69 165 VAL A N 1
ATOM 1297 C CA . VAL A 1 165 ? -1.258 10.399 3.787 1.00 94.69 165 VAL A CA 1
ATOM 1298 C C . VAL A 1 165 ? -0.605 9.077 3.382 1.00 94.69 165 VAL A C 1
ATOM 1300 O O . VAL A 1 165 ? 0.446 8.712 3.905 1.00 94.69 165 VAL A O 1
ATOM 1303 N N . SER A 1 166 ? -1.205 8.362 2.434 1.00 95.06 166 SER A N 1
ATOM 1304 C CA . SER A 1 166 ? -0.519 7.313 1.685 1.00 95.06 166 SER A CA 1
ATOM 1305 C C . SER A 1 166 ? -0.215 7.807 0.272 1.00 95.06 166 SER A C 1
ATOM 1307 O O . SER A 1 166 ? -1.128 8.144 -0.487 1.00 95.06 166 SER A O 1
ATOM 1309 N N . HIS A 1 167 ? 1.074 7.883 -0.064 1.00 93.62 167 HIS A N 1
ATOM 1310 C CA . HIS A 1 167 ? 1.550 8.368 -1.357 1.00 93.62 167 HIS A CA 1
ATOM 1311 C C . HIS A 1 167 ? 1.561 7.224 -2.389 1.00 93.62 167 HIS A C 1
ATOM 1313 O O . HIS A 1 167 ? 2.441 6.354 -2.377 1.00 93.62 167 HIS A O 1
ATOM 1319 N N . ALA A 1 168 ? 0.541 7.206 -3.249 1.00 91.38 168 ALA A N 1
ATOM 1320 C CA . ALA A 1 168 ? 0.435 6.366 -4.441 1.00 91.38 168 ALA A CA 1
ATOM 1321 C C . ALA A 1 168 ? 1.344 6.891 -5.567 1.00 91.38 168 ALA A C 1
ATOM 1323 O O . ALA A 1 168 ? 1.893 7.988 -5.475 1.00 91.38 168 ALA A O 1
ATOM 1324 N N . ARG A 1 169 ? 1.513 6.123 -6.652 1.00 87.38 169 ARG A N 1
ATOM 1325 C CA . ARG A 1 169 ? 2.457 6.466 -7.733 1.00 87.38 169 ARG A CA 1
ATOM 1326 C C . ARG A 1 169 ? 1.862 6.401 -9.138 1.00 87.38 169 ARG A C 1
ATOM 1328 O O . ARG A 1 169 ? 0.935 5.627 -9.363 1.00 87.38 169 ARG A O 1
ATOM 1335 N N . PRO A 1 170 ? 2.427 7.155 -10.103 1.00 83.69 170 PRO A N 1
ATOM 1336 C CA . PRO A 1 170 ? 2.127 6.983 -11.519 1.00 83.69 170 PRO A CA 1
ATOM 1337 C C . PRO A 1 170 ? 2.460 5.561 -12.012 1.00 83.69 170 PRO A C 1
ATOM 1339 O O . PRO A 1 170 ? 3.527 5.051 -11.663 1.00 83.69 170 PRO A O 1
ATOM 1342 N N . PRO A 1 171 ? 1.625 4.953 -12.875 1.00 85.50 171 PRO A N 1
ATOM 1343 C CA . PRO A 1 171 ? 0.324 5.451 -13.319 1.00 85.50 171 PRO A CA 1
ATOM 1344 C C . PRO A 1 171 ? -0.726 5.333 -12.203 1.00 85.50 171 PRO A C 1
ATOM 1346 O O . PRO A 1 171 ? -0.992 4.239 -11.706 1.00 85.50 171 PRO A O 1
ATOM 1349 N N . THR A 1 172 ? -1.330 6.466 -11.824 1.00 83.19 172 THR A N 1
ATOM 1350 C CA . THR A 1 172 ? -2.341 6.546 -10.758 1.00 83.19 172 THR A CA 1
ATOM 1351 C C . THR A 1 172 ? -3.677 6.017 -11.285 1.00 83.19 172 THR A C 1
ATOM 1353 O O . THR A 1 172 ? -4.518 6.752 -11.796 1.00 83.19 172 THR A O 1
ATOM 1356 N N . GLU A 1 173 ? -3.790 4.693 -11.228 1.00 84.94 173 GLU A N 1
ATOM 1357 C CA . GLU A 1 173 ? -4.840 3.838 -11.784 1.00 84.94 173 GLU A CA 1
ATOM 1358 C C . GLU A 1 173 ? -5.186 2.744 -10.762 1.00 84.94 173 GLU A C 1
ATOM 1360 O O . GLU A 1 173 ? -4.307 2.257 -10.040 1.00 84.94 173 GLU A O 1
ATOM 1365 N N . SER A 1 174 ? -6.446 2.301 -10.723 1.00 86.06 174 SER A N 1
ATOM 1366 C CA . SER A 1 174 ? -6.959 1.455 -9.635 1.00 86.06 174 SER A CA 1
ATOM 1367 C C . SER A 1 174 ? -6.178 0.148 -9.455 1.00 86.06 174 SER A C 1
ATOM 1369 O O . SER A 1 174 ? -5.943 -0.286 -8.328 1.00 86.06 174 SER A O 1
ATOM 1371 N N . ARG A 1 175 ? -5.735 -0.483 -10.554 1.00 87.50 175 ARG A N 1
ATOM 1372 C CA . ARG A 1 175 ? -4.962 -1.737 -10.518 1.00 87.50 175 ARG A CA 1
ATOM 1373 C C . ARG A 1 175 ? -3.570 -1.542 -9.879 1.00 87.50 175 ARG A C 1
ATOM 1375 O O . ARG A 1 175 ? -3.349 -2.187 -8.854 1.00 87.50 175 ARG A O 1
ATOM 1382 N N . PRO A 1 176 ? -2.656 -0.700 -10.410 1.00 87.88 176 PRO A N 1
ATOM 1383 C CA . PRO A 1 176 ? -1.372 -0.405 -9.768 1.00 87.88 176 PRO A CA 1
ATOM 1384 C C . PRO A 1 176 ? -1.494 -0.023 -8.290 1.00 87.88 176 PRO A C 1
ATOM 1386 O O . PRO A 1 176 ? -0.763 -0.574 -7.467 1.00 87.88 176 PRO A O 1
ATOM 1389 N N . GLY A 1 177 ? -2.464 0.831 -7.942 1.00 91.25 177 GLY A N 1
ATOM 1390 C CA . GLY A 1 177 ? -2.718 1.221 -6.554 1.00 91.25 177 GLY A CA 1
ATOM 1391 C C . GLY A 1 177 ? -3.065 0.030 -5.658 1.00 91.25 177 GLY A C 1
ATOM 1392 O O . GLY A 1 177 ? -2.444 -0.176 -4.614 1.00 91.25 177 GLY A O 1
ATOM 1393 N N . HIS A 1 178 ? -3.987 -0.832 -6.101 1.00 93.00 178 HIS A N 1
ATOM 1394 C CA . HIS A 1 178 ? -4.297 -2.078 -5.396 1.00 93.00 178 HIS A CA 1
ATOM 1395 C C . HIS A 1 178 ? -3.074 -3.002 -5.273 1.00 93.00 178 HIS A C 1
ATOM 1397 O O . HIS A 1 178 ? -2.865 -3.552 -4.193 1.00 93.00 178 HIS A O 1
ATOM 1403 N N . VAL A 1 179 ? -2.243 -3.153 -6.315 1.00 92.00 179 VAL A N 1
ATOM 1404 C CA . VAL A 1 179 ? -1.004 -3.960 -6.256 1.00 92.00 179 VAL A CA 1
ATOM 1405 C C . VAL A 1 179 ? -0.052 -3.421 -5.184 1.00 92.00 179 VAL A C 1
ATOM 1407 O O . VAL A 1 179 ? 0.435 -4.195 -4.358 1.00 92.00 179 VAL A O 1
ATOM 1410 N N . SER A 1 180 ? 0.159 -2.105 -5.121 1.00 93.44 180 SER A N 1
ATOM 1411 C CA . SER A 1 180 ? 0.993 -1.489 -4.083 1.00 93.44 180 SER A CA 1
ATOM 1412 C C . SER A 1 180 ? 0.428 -1.691 -2.678 1.00 93.44 180 SER A C 1
ATOM 1414 O O . SER A 1 180 ? 1.177 -2.102 -1.793 1.00 93.44 180 SER A O 1
ATOM 1416 N N . ILE A 1 181 ? -0.887 -1.537 -2.487 1.00 96.31 181 ILE A N 1
ATOM 1417 C CA . ILE A 1 181 ? -1.550 -1.789 -1.198 1.00 96.31 181 ILE A CA 1
ATOM 1418 C C . ILE A 1 181 ? -1.396 -3.253 -0.750 1.00 96.31 181 ILE A C 1
ATOM 1420 O O . ILE A 1 181 ? -1.046 -3.500 0.403 1.00 96.31 181 ILE A O 1
ATOM 1424 N N . ILE A 1 182 ? -1.674 -4.237 -1.618 1.00 95.19 182 ILE A N 1
ATOM 1425 C CA . ILE A 1 182 ? -1.790 -5.654 -1.207 1.00 95.19 182 ILE A CA 1
ATOM 1426 C C . ILE A 1 182 ? -0.487 -6.453 -1.318 1.00 95.19 182 ILE A C 1
ATOM 1428 O O . ILE A 1 182 ? -0.348 -7.472 -0.641 1.00 95.19 182 ILE A O 1
ATOM 1432 N N . ALA A 1 183 ? 0.450 -6.031 -2.169 1.00 93.25 183 ALA A N 1
ATOM 1433 C CA . ALA A 1 183 ? 1.697 -6.744 -2.456 1.00 93.25 183 ALA A CA 1
ATOM 1434 C C . ALA A 1 183 ? 2.968 -5.925 -2.169 1.00 93.25 183 ALA A C 1
ATOM 1436 O O . ALA A 1 183 ? 4.067 -6.479 -2.184 1.00 93.25 183 ALA A O 1
ATOM 1437 N N . GLY A 1 184 ? 2.841 -4.631 -1.864 1.00 93.00 184 GLY A N 1
ATOM 1438 C CA . GLY A 1 184 ? 3.949 -3.810 -1.377 1.00 93.00 184 GLY A CA 1
ATOM 1439 C C . GLY A 1 184 ? 4.965 -3.404 -2.440 1.00 93.00 184 GLY A C 1
ATOM 1440 O O . GLY A 1 184 ? 6.100 -3.079 -2.097 1.00 93.00 184 GLY A O 1
ATOM 1441 N N . PHE A 1 185 ? 4.600 -3.442 -3.723 1.00 90.38 185 PHE A N 1
ATOM 1442 C CA . PHE A 1 185 ? 5.448 -2.980 -4.822 1.00 90.38 185 PHE A CA 1
ATOM 1443 C C . PHE A 1 185 ? 4.653 -2.190 -5.862 1.00 90.38 185 PHE A C 1
ATOM 1445 O O . PHE A 1 185 ? 3.433 -2.316 -5.972 1.00 90.38 185 PHE A O 1
ATOM 1452 N N . TYR A 1 186 ? 5.357 -1.366 -6.630 1.00 87.31 186 TYR A N 1
ATOM 1453 C CA . TYR A 1 186 ? 4.769 -0.547 -7.686 1.00 87.31 186 TYR A CA 1
ATOM 1454 C C . TYR A 1 186 ? 4.728 -1.344 -8.989 1.00 87.31 186 TYR A C 1
ATOM 1456 O O . TYR A 1 186 ? 5.760 -1.846 -9.442 1.00 87.31 186 TYR A O 1
ATOM 1464 N N . GLU A 1 187 ? 3.535 -1.515 -9.562 1.00 75.88 187 GLU A N 1
ATOM 1465 C CA . GLU A 1 187 ? 3.391 -2.222 -10.833 1.00 75.88 187 GLU A CA 1
ATOM 1466 C C . GLU A 1 187 ? 3.908 -1.359 -11.988 1.00 75.88 187 GLU A C 1
ATOM 1468 O O . GLU A 1 187 ? 3.575 -0.184 -12.125 1.00 75.88 187 GLU A O 1
ATOM 1473 N N . ASP A 1 188 ? 4.746 -1.968 -12.817 1.00 66.19 188 ASP A N 1
ATOM 1474 C CA . ASP A 1 188 ? 5.460 -1.295 -13.890 1.00 66.19 188 ASP A CA 1
ATOM 1475 C C . ASP A 1 188 ? 4.621 -1.239 -15.192 1.00 66.19 188 ASP A C 1
ATOM 1477 O O . ASP A 1 188 ? 4.001 -2.247 -15.558 1.00 66.19 188 ASP A O 1
ATOM 1481 N N . PRO A 1 189 ? 4.615 -0.116 -15.945 1.00 59.94 189 PRO A N 1
ATOM 1482 C CA . PRO A 1 189 ? 3.868 0.024 -17.200 1.00 59.94 189 PRO A CA 1
ATOM 1483 C C . PRO A 1 189 ? 4.127 -1.039 -18.284 1.00 59.94 189 PRO A C 1
ATOM 1485 O O . PRO A 1 189 ? 3.285 -1.196 -19.172 1.00 59.94 189 PRO A O 1
ATOM 1488 N N . SER A 1 190 ? 5.201 -1.839 -18.218 1.00 55.44 190 SER A N 1
ATOM 1489 C CA . SER A 1 190 ? 5.342 -3.044 -19.059 1.00 55.44 190 SER A CA 1
ATOM 1490 C C . SER A 1 190 ? 4.149 -3.996 -18.947 1.00 55.44 190 SER A C 1
ATOM 1492 O O . SER A 1 190 ? 3.823 -4.672 -19.928 1.00 55.44 190 SER A O 1
ATOM 1494 N N . ALA A 1 191 ? 3.443 -4.025 -17.810 1.00 55.25 191 ALA A N 1
ATOM 1495 C CA . ALA A 1 191 ? 2.233 -4.823 -17.617 1.00 55.25 191 ALA A CA 1
ATOM 1496 C C . ALA A 1 191 ? 1.128 -4.503 -18.647 1.00 55.25 191 ALA A C 1
ATOM 1498 O O . ALA A 1 191 ? 0.380 -5.406 -19.031 1.00 55.25 191 ALA A O 1
ATOM 1499 N N . VAL A 1 192 ? 1.073 -3.272 -19.185 1.00 53.44 192 VAL A N 1
ATOM 1500 C CA . VAL A 1 192 ? 0.146 -2.889 -20.270 1.00 53.44 192 VAL A CA 1
ATOM 1501 C C . VAL A 1 192 ? 0.318 -3.812 -21.479 1.00 53.44 192 VAL A C 1
ATOM 1503 O O . VAL A 1 192 ? -0.670 -4.311 -22.021 1.00 53.44 192 VAL A O 1
ATOM 1506 N N . THR A 1 193 ? 1.567 -4.108 -21.860 1.00 49.19 193 THR A N 1
ATOM 1507 C CA . THR A 1 193 ? 1.904 -4.925 -23.045 1.00 49.19 193 THR A CA 1
ATOM 1508 C C . THR A 1 193 ? 1.439 -6.378 -22.938 1.00 49.19 193 THR A C 1
ATOM 1510 O O . THR A 1 193 ? 1.235 -7.033 -23.958 1.00 49.19 193 THR A O 1
ATOM 1513 N N . LYS A 1 194 ? 1.228 -6.874 -21.711 1.00 52.38 194 LYS A N 1
ATOM 1514 C CA . LYS A 1 194 ? 0.746 -8.234 -21.424 1.00 52.38 194 LYS A CA 1
ATOM 1515 C C . LYS A 1 194 ? -0.770 -8.306 -21.188 1.00 52.38 194 LYS A C 1
ATOM 1517 O O . LYS A 1 194 ? -1.292 -9.392 -20.957 1.00 52.38 194 LYS A O 1
ATOM 1522 N N . GLY A 1 195 ? -1.477 -7.176 -21.276 1.00 52.00 195 GLY A N 1
ATOM 1523 C CA . GLY A 1 195 ? -2.933 -7.090 -21.162 1.00 52.00 195 GLY A CA 1
ATOM 1524 C C . GLY A 1 195 ? -3.419 -6.694 -19.766 1.00 52.00 195 GLY A C 1
ATOM 1525 O O . GLY A 1 195 ? -3.892 -7.538 -19.014 1.00 52.00 195 GLY A O 1
ATOM 1526 N N . TRP A 1 196 ? -3.396 -5.389 -19.477 1.00 49.75 196 TRP A N 1
ATOM 1527 C CA . TRP A 1 196 ? -3.790 -4.719 -18.216 1.00 49.75 196 TRP A CA 1
ATOM 1528 C C . TRP A 1 196 ? -5.063 -5.252 -17.513 1.00 49.75 196 TRP A C 1
ATOM 1530 O O . TRP A 1 196 ? -5.156 -5.209 -16.286 1.00 49.75 196 TRP A O 1
ATOM 1540 N N . LYS A 1 197 ? -6.046 -5.758 -18.281 1.00 46.38 197 LYS A N 1
ATOM 1541 C CA . LYS A 1 197 ? -7.337 -6.281 -17.782 1.00 46.38 197 LYS A CA 1
ATOM 1542 C C . LYS A 1 197 ? -7.343 -7.768 -17.387 1.00 46.38 197 LYS A C 1
ATOM 1544 O O . LYS A 1 197 ? -8.284 -8.207 -16.737 1.00 46.38 197 LYS A O 1
ATOM 1549 N N . ALA A 1 198 ? -6.332 -8.546 -17.767 1.00 50.69 198 ALA A N 1
ATOM 1550 C CA . ALA A 1 198 ? -6.041 -9.837 -17.139 1.00 50.69 198 ALA A CA 1
ATOM 1551 C C . ALA A 1 198 ? -5.045 -9.607 -15.993 1.00 50.69 198 ALA A C 1
ATOM 1553 O O . ALA A 1 198 ? -4.440 -8.542 -15.932 1.00 50.69 198 ALA A O 1
ATOM 1554 N N . ASN A 1 199 ? -4.808 -10.578 -15.105 1.00 52.28 199 ASN A N 1
ATOM 1555 C CA . ASN A 1 199 ? -3.609 -10.538 -14.262 1.00 52.28 199 ASN A CA 1
ATOM 1556 C C . ASN A 1 199 ? -2.476 -11.317 -14.962 1.00 52.28 199 ASN A C 1
ATOM 1558 O O . ASN A 1 199 ? -2.491 -12.545 -14.900 1.00 52.28 199 ASN A O 1
ATOM 1562 N N . PRO A 1 200 ? -1.538 -10.668 -15.688 1.00 50.66 200 PRO A N 1
ATOM 1563 C CA . PRO A 1 200 ? -0.639 -11.365 -16.614 1.00 50.66 200 PRO A CA 1
ATOM 1564 C C . PRO A 1 200 ? 0.684 -11.776 -15.958 1.00 50.66 200 PRO A C 1
ATOM 1566 O O . PRO A 1 200 ? 1.579 -12.297 -16.626 1.00 50.66 200 PRO A O 1
ATOM 1569 N N . VAL A 1 201 ? 0.850 -11.451 -14.674 1.00 58.72 201 VAL A N 1
ATOM 1570 C CA . VAL A 1 201 ? 2.069 -11.659 -13.903 1.00 58.72 201 VAL A CA 1
ATOM 1571 C C . VAL A 1 201 ? 1.655 -12.149 -12.523 1.00 58.72 201 VAL A C 1
ATOM 1573 O O . VAL A 1 201 ? 1.005 -11.427 -11.772 1.00 58.72 201 VAL A O 1
ATOM 1576 N N . GLU A 1 202 ? 2.011 -13.385 -12.191 1.00 72.56 202 GLU A N 1
ATOM 1577 C CA . GLU A 1 202 ? 1.758 -13.927 -10.860 1.00 72.56 202 GLU A CA 1
ATOM 1578 C C . GLU A 1 202 ? 2.692 -13.260 -9.848 1.00 72.56 202 GLU A C 1
ATOM 1580 O O . GLU A 1 202 ? 3.918 -13.360 -9.944 1.00 72.56 202 GLU A O 1
ATOM 1585 N N . PHE A 1 203 ? 2.106 -12.586 -8.863 1.00 84.06 203 PHE A N 1
ATOM 1586 C CA . PHE A 1 203 ? 2.813 -12.013 -7.728 1.00 84.06 203 PHE A CA 1
ATOM 1587 C C . PHE A 1 203 ? 2.210 -12.512 -6.413 1.00 84.06 203 PHE A C 1
ATOM 1589 O O . PHE A 1 203 ? 1.090 -13.021 -6.357 1.00 84.06 203 PHE A O 1
ATOM 1596 N N . ASP A 1 204 ? 2.992 -12.373 -5.351 1.00 88.62 204 ASP A N 1
ATOM 1597 C CA . ASP A 1 204 ? 2.593 -12.704 -3.989 1.00 88.62 204 ASP A CA 1
ATOM 1598 C C . ASP A 1 204 ? 2.035 -11.470 -3.278 1.00 88.62 204 ASP A C 1
ATOM 1600 O O . ASP A 1 204 ? 2.489 -10.355 -3.527 1.00 88.62 204 ASP A O 1
ATOM 1604 N N . SER A 1 205 ? 1.063 -11.668 -2.393 1.00 92.00 205 SER A N 1
ATOM 1605 C CA . SER A 1 205 ? 0.337 -10.599 -1.706 1.00 92.00 205 SER A CA 1
ATOM 1606 C C . SER A 1 205 ? -0.125 -11.039 -0.319 1.00 92.00 205 SER A C 1
ATOM 1608 O O . SER A 1 205 ? -0.116 -12.228 0.007 1.00 92.00 205 SER A O 1
ATOM 1610 N N . VAL A 1 206 ? -0.629 -10.097 0.480 1.00 92.12 206 VAL A N 1
ATOM 1611 C CA . VAL A 1 206 ? -1.289 -10.399 1.761 1.00 92.12 206 VAL A CA 1
ATOM 1612 C C . VAL A 1 206 ? -2.456 -11.383 1.574 1.00 92.12 206 VAL A C 1
ATOM 1614 O O . VAL A 1 206 ? -2.709 -12.195 2.461 1.00 92.12 206 VAL A O 1
ATOM 1617 N N . PHE A 1 207 ? -3.127 -11.395 0.414 1.00 92.00 207 PHE A N 1
ATOM 1618 C CA . PHE A 1 207 ? -4.177 -12.375 0.111 1.00 92.00 207 PHE A CA 1
ATOM 1619 C C . PHE A 1 207 ? -3.600 -13.778 -0.139 1.00 92.00 207 PHE A C 1
ATOM 1621 O 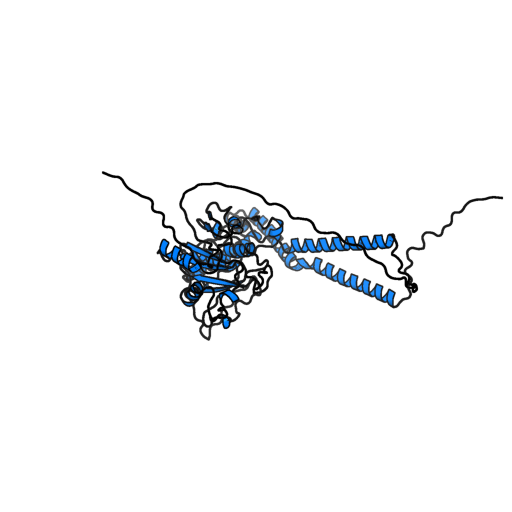O . PHE A 1 207 ? -4.127 -14.756 0.393 1.00 92.00 207 PHE A O 1
ATOM 1628 N N . ASN A 1 208 ? -2.484 -13.894 -0.867 1.00 89.38 208 ASN A N 1
ATOM 1629 C CA . ASN A 1 208 ? -1.784 -15.169 -1.074 1.00 89.38 208 ASN A CA 1
ATOM 1630 C C . ASN A 1 208 ? -1.295 -15.760 0.259 1.00 89.38 208 ASN A C 1
ATOM 1632 O O . ASN A 1 208 ? -1.524 -16.940 0.511 1.00 89.38 208 ASN A O 1
ATOM 1636 N N . GLN A 1 209 ? -0.691 -14.933 1.123 1.00 87.00 209 GLN A N 1
ATOM 1637 C CA . GLN A 1 209 ? -0.206 -15.334 2.452 1.00 87.00 209 GLN A CA 1
ATOM 1638 C C . GLN A 1 209 ? -1.341 -15.578 3.468 1.00 87.00 209 GLN A C 1
ATOM 1640 O O . GLN A 1 209 ? -1.134 -16.238 4.487 1.00 87.00 209 GLN A O 1
ATOM 1645 N N . SER A 1 210 ? -2.551 -15.060 3.223 1.00 87.38 210 SER A N 1
ATOM 1646 C CA . SER A 1 210 ? -3.705 -15.287 4.100 1.00 87.38 210 SER A CA 1
ATOM 1647 C C . SER A 1 210 ? -4.152 -16.754 4.101 1.00 87.38 210 SER A C 1
ATOM 1649 O O . SER A 1 210 ? -4.102 -17.441 3.086 1.00 87.38 210 SER A O 1
ATOM 1651 N N . ARG A 1 211 ? -4.702 -17.234 5.226 1.00 85.00 211 ARG A N 1
ATOM 1652 C CA . ARG A 1 211 ? -5.323 -18.575 5.298 1.00 85.00 211 ARG A CA 1
ATOM 1653 C C . ARG A 1 211 ? -6.521 -18.728 4.348 1.00 85.00 211 ARG A C 1
ATOM 1655 O O . ARG A 1 211 ? -6.834 -19.833 3.912 1.00 85.00 211 ARG A O 1
ATOM 1662 N N . HIS A 1 212 ? -7.251 -17.640 4.139 1.00 87.75 212 HIS A N 1
ATOM 1663 C CA . HIS A 1 212 ? -8.404 -17.518 3.255 1.00 87.75 212 HIS A CA 1
ATOM 1664 C C . HIS A 1 212 ? -8.635 -16.017 3.023 1.00 87.75 212 HIS A C 1
ATOM 1666 O O . HIS A 1 212 ? -8.322 -15.229 3.911 1.00 87.75 212 HIS A O 1
ATOM 1672 N N . THR A 1 213 ? -9.203 -15.611 1.890 1.00 87.62 213 THR A N 1
ATOM 1673 C CA . THR A 1 213 ? -9.555 -14.213 1.578 1.00 87.62 213 THR A CA 1
ATOM 1674 C C . THR A 1 213 ? -11.058 -14.099 1.321 1.00 87.62 213 THR A C 1
ATOM 1676 O O . THR A 1 213 ? -11.631 -14.946 0.645 1.00 87.62 213 THR A O 1
ATOM 1679 N N . ILE A 1 214 ? -11.714 -13.060 1.845 1.00 91.06 214 ILE A N 1
ATOM 1680 C CA . ILE A 1 214 ? -12.993 -12.596 1.282 1.00 91.06 214 ILE A CA 1
ATOM 1681 C C . ILE A 1 214 ? -12.722 -11.284 0.554 1.00 91.06 214 ILE A C 1
ATOM 1683 O O . ILE A 1 214 ? -11.811 -10.544 0.926 1.00 91.06 214 ILE A O 1
ATOM 1687 N N . SER A 1 215 ? -13.467 -11.032 -0.518 1.00 88.00 215 SER A N 1
ATOM 1688 C CA . SER A 1 215 ? -13.425 -9.760 -1.227 1.00 88.00 215 SER A CA 1
ATOM 1689 C C . SER A 1 215 ? -14.784 -9.432 -1.835 1.00 88.00 215 SER A C 1
ATOM 1691 O O . SER A 1 215 ? -15.455 -10.294 -2.403 1.00 88.00 215 SER A O 1
ATOM 1693 N N . PHE A 1 216 ? -15.181 -8.173 -1.719 1.00 88.38 216 PHE A N 1
ATOM 1694 C CA . PHE A 1 216 ? -16.332 -7.601 -2.403 1.00 88.38 216 PHE A CA 1
ATOM 1695 C C . PHE A 1 216 ? -15.897 -6.258 -3.002 1.00 88.38 216 PHE A C 1
ATOM 1697 O O . PHE A 1 216 ? -14.926 -5.669 -2.531 1.00 88.38 216 PHE A O 1
ATOM 1704 N N . GLY A 1 217 ? -16.537 -5.792 -4.073 1.00 86.25 217 GLY A N 1
ATOM 1705 C CA . GLY A 1 217 ? -16.006 -4.662 -4.841 1.00 86.25 217 GLY A CA 1
ATOM 1706 C C . GLY A 1 217 ? -16.570 -4.546 -6.250 1.00 86.25 217 GLY A C 1
ATOM 1707 O O . GLY A 1 217 ? -17.480 -5.282 -6.640 1.00 86.25 217 GLY A O 1
ATOM 1708 N N . SER A 1 218 ? -15.966 -3.634 -7.012 1.00 82.62 218 SER A N 1
ATOM 1709 C CA . SER A 1 218 ? -16.217 -3.464 -8.443 1.00 82.62 218 SER A CA 1
ATOM 1710 C C . SER A 1 218 ? -15.894 -4.748 -9.234 1.00 82.62 218 SER A C 1
ATOM 1712 O O . SER A 1 218 ? -14.889 -5.416 -8.940 1.00 82.62 218 SER A O 1
ATOM 1714 N N . PRO A 1 219 ? -16.696 -5.088 -10.265 1.00 83.81 219 PRO A N 1
ATOM 1715 C CA . PRO A 1 219 ? -16.434 -6.214 -11.158 1.00 83.81 219 PRO A CA 1
ATOM 1716 C C . PRO A 1 219 ? -15.147 -6.073 -11.980 1.00 83.81 219 PRO A C 1
ATOM 1718 O O . PRO A 1 219 ? -14.617 -7.089 -12.421 1.00 83.81 219 PRO A O 1
ATOM 1721 N N . ASP A 1 220 ? -14.611 -4.863 -12.150 1.00 79.81 220 ASP A N 1
ATOM 1722 C CA . ASP A 1 220 ? -13.340 -4.636 -12.848 1.00 79.81 220 ASP A CA 1
ATOM 1723 C C . ASP A 1 220 ? -12.106 -4.872 -11.953 1.00 79.81 220 ASP A C 1
ATOM 1725 O O . ASP A 1 220 ? -10.999 -4.983 -12.470 1.00 79.81 220 ASP A O 1
ATOM 1729 N N . ILE A 1 221 ? -12.274 -4.973 -10.625 1.00 84.19 221 ILE A N 1
ATOM 1730 C CA . ILE A 1 221 ? -11.164 -5.034 -9.653 1.00 84.19 221 ILE A CA 1
ATOM 1731 C C . ILE A 1 221 ? -11.087 -6.388 -8.942 1.00 84.19 221 ILE A C 1
ATOM 1733 O O . ILE A 1 221 ? -10.040 -7.038 -8.948 1.00 84.19 221 ILE A O 1
ATOM 1737 N N . VAL A 1 222 ? -12.187 -6.850 -8.338 1.00 87.50 222 VAL A N 1
ATOM 1738 C CA . VAL A 1 222 ? -12.183 -8.063 -7.496 1.00 87.50 222 VAL A CA 1
ATOM 1739 C C . VAL A 1 222 ? -11.706 -9.317 -8.248 1.00 87.50 222 VAL A C 1
ATOM 1741 O O . VAL A 1 222 ? -10.873 -10.046 -7.696 1.00 87.50 222 VAL A O 1
ATOM 1744 N N . PRO A 1 223 ? -12.128 -9.581 -9.504 1.00 87.94 223 PRO A N 1
ATOM 1745 C CA . PRO A 1 223 ? -11.668 -10.762 -10.229 1.00 87.94 223 PRO A CA 1
ATOM 1746 C C . PRO A 1 223 ? -10.160 -10.762 -10.514 1.00 87.94 223 PRO A C 1
ATOM 1748 O O . PRO A 1 223 ? -9.572 -11.841 -10.524 1.00 87.94 223 PRO A O 1
ATOM 1751 N N . ILE A 1 224 ? -9.513 -9.599 -10.689 1.00 83.31 224 ILE A N 1
ATOM 1752 C CA . ILE A 1 224 ? -8.069 -9.508 -10.997 1.00 83.31 224 ILE A CA 1
ATOM 1753 C C . ILE A 1 224 ? -7.227 -10.137 -9.879 1.00 83.31 224 ILE A C 1
ATOM 1755 O O . ILE A 1 224 ? -6.255 -10.843 -10.156 1.00 83.31 224 ILE A O 1
ATOM 1759 N N . PHE A 1 225 ? -7.619 -9.908 -8.623 1.00 87.25 225 PHE A N 1
ATOM 1760 C CA . PHE A 1 225 ? -6.852 -10.330 -7.449 1.00 87.25 225 PHE A CA 1
ATOM 1761 C C . PHE A 1 225 ? -7.400 -11.585 -6.761 1.00 87.25 225 PHE A C 1
ATOM 1763 O O . PHE A 1 225 ? -6.670 -12.211 -6.001 1.00 87.25 225 PHE A O 1
ATOM 1770 N N . CYS A 1 226 ? -8.662 -11.966 -7.003 1.00 86.88 226 CYS A N 1
ATOM 1771 C CA . CYS A 1 226 ? -9.299 -13.097 -6.312 1.00 86.88 226 CYS A CA 1
ATOM 1772 C C . CYS A 1 226 ? -9.634 -14.300 -7.209 1.00 86.88 226 CYS A C 1
ATOM 1774 O O . CYS A 1 226 ? -9.726 -15.409 -6.691 1.00 86.88 226 CYS A O 1
ATOM 1776 N N . SER A 1 227 ? -9.797 -14.146 -8.531 1.00 86.31 227 SER A N 1
ATOM 1777 C CA . SER A 1 227 ? -10.269 -15.260 -9.384 1.00 86.31 227 SER A CA 1
ATOM 1778 C C . SER A 1 227 ? -9.309 -16.456 -9.460 1.00 86.31 227 SER A C 1
ATOM 1780 O O . SER A 1 227 ? -9.764 -17.583 -9.642 1.00 86.31 227 SER A O 1
ATOM 1782 N N . SER A 1 228 ? -8.005 -16.229 -9.273 1.00 84.62 228 SER A N 1
ATOM 1783 C CA . SER A 1 228 ? -6.962 -17.262 -9.239 1.00 84.62 228 SER A CA 1
ATOM 1784 C C . SER A 1 228 ? -6.596 -17.749 -7.828 1.00 84.62 228 SER A C 1
ATOM 1786 O O . SER A 1 228 ? -5.800 -18.677 -7.704 1.00 84.62 228 SER A O 1
ATOM 1788 N N . LEU A 1 229 ? -7.162 -17.168 -6.760 1.00 83.31 229 LEU A N 1
ATOM 1789 C CA . LEU A 1 229 ? -6.878 -17.578 -5.381 1.00 83.31 229 LEU A CA 1
ATOM 1790 C C . LEU A 1 229 ? -7.838 -18.703 -4.946 1.00 83.31 229 LEU A C 1
ATOM 1792 O O . LEU A 1 229 ? -9.018 -18.425 -4.706 1.00 83.31 229 LEU A O 1
ATOM 1796 N N . PRO A 1 230 ? -7.373 -19.960 -4.780 1.00 85.44 230 PRO A N 1
ATOM 1797 C CA . PRO A 1 230 ? -8.246 -21.096 -4.458 1.00 85.44 230 PRO A CA 1
ATOM 1798 C C . PRO A 1 230 ? -8.836 -21.006 -3.044 1.00 85.44 230 PRO A C 1
ATOM 1800 O O . PRO A 1 230 ? -9.887 -21.572 -2.758 1.00 85.44 230 PRO A O 1
ATOM 1803 N N . HIS A 1 231 ? -8.170 -20.274 -2.151 1.00 84.81 231 HIS A N 1
ATOM 1804 C CA . HIS A 1 231 ? -8.609 -19.976 -0.793 1.00 84.81 231 HIS A CA 1
ATOM 1805 C C . HIS A 1 231 ? -9.368 -18.644 -0.702 1.00 84.81 231 HIS A C 1
ATOM 1807 O O . HIS A 1 231 ? -9.322 -17.989 0.335 1.00 84.81 231 HIS A O 1
ATOM 1813 N N . SER A 1 232 ? -10.077 -18.227 -1.753 1.00 86.56 232 SER A N 1
ATOM 1814 C CA . SER A 1 232 ? -10.907 -17.017 -1.731 1.00 86.56 232 SER A CA 1
ATOM 1815 C C . SER A 1 232 ? -12.413 -17.311 -1.777 1.00 86.56 232 SER A C 1
ATOM 1817 O O . SER A 1 232 ? -12.848 -18.345 -2.277 1.00 86.56 232 SER A O 1
ATOM 1819 N N . THR A 1 233 ? -13.219 -16.386 -1.255 1.00 89.50 233 THR A N 1
ATOM 1820 C CA . THR A 1 233 ? -14.667 -16.309 -1.505 1.00 89.50 233 THR A CA 1
ATOM 1821 C C . THR A 1 233 ? -14.994 -14.866 -1.854 1.00 89.50 233 THR A C 1
ATOM 1823 O O . THR A 1 233 ? -14.832 -13.984 -1.013 1.00 89.50 233 THR A O 1
ATOM 1826 N N . TRP A 1 234 ? -15.422 -14.598 -3.083 1.00 90.25 234 TRP A N 1
ATOM 1827 C CA . TRP A 1 234 ? -15.592 -13.227 -3.552 1.00 90.25 234 TRP A CA 1
ATOM 1828 C C . TRP A 1 234 ? -16.900 -13.005 -4.302 1.00 90.25 234 TRP A C 1
ATOM 1830 O O . TRP A 1 234 ? -17.492 -13.929 -4.856 1.00 90.25 234 TRP A O 1
ATOM 1840 N N . GLY A 1 235 ? -17.346 -11.752 -4.305 1.00 87.81 235 GLY A N 1
ATOM 1841 C CA . GLY A 1 235 ? -18.515 -11.292 -5.043 1.00 87.81 235 GLY A CA 1
ATOM 1842 C C . GLY A 1 235 ? -18.295 -9.888 -5.591 1.00 87.81 235 GLY A C 1
ATOM 1843 O O . GLY A 1 235 ? -17.339 -9.206 -5.229 1.00 87.81 235 GLY A O 1
ATOM 1844 N N . THR A 1 236 ? -19.178 -9.449 -6.479 1.00 86.25 236 THR A N 1
ATOM 1845 C CA . THR A 1 236 ? -19.092 -8.131 -7.120 1.00 86.25 236 THR A CA 1
ATOM 1846 C C . THR A 1 236 ? -20.444 -7.438 -7.040 1.00 86.25 236 THR A C 1
ATOM 1848 O O . THR A 1 236 ? -21.480 -8.104 -7.097 1.00 86.25 236 THR A O 1
ATOM 1851 N N . TYR A 1 237 ? -20.443 -6.116 -6.889 1.00 78.94 237 TYR A N 1
ATOM 1852 C CA . TYR A 1 237 ? -21.650 -5.296 -6.989 1.00 78.94 237 TYR A CA 1
ATOM 1853 C C . TYR A 1 237 ? -21.478 -4.224 -8.072 1.00 78.94 237 TYR A C 1
ATOM 1855 O O . TYR A 1 237 ? -20.354 -3.794 -8.336 1.00 78.94 237 TYR A O 1
ATOM 1863 N N . PRO A 1 238 ? -22.575 -3.784 -8.712 1.00 73.94 238 PRO A N 1
ATOM 1864 C CA . PRO A 1 238 ? -22.537 -2.675 -9.657 1.00 73.94 238 PRO A CA 1
ATOM 1865 C C . PRO A 1 238 ? -21.993 -1.374 -9.042 1.00 73.94 238 PRO A C 1
ATOM 1867 O O . PRO A 1 238 ? -22.152 -1.116 -7.846 1.00 73.94 238 PRO A O 1
ATOM 1870 N N . HIS A 1 239 ? -21.415 -0.512 -9.882 1.00 65.19 239 HIS A N 1
ATOM 1871 C CA . HIS A 1 239 ? -20.878 0.795 -9.478 1.00 65.19 239 HIS A CA 1
ATOM 1872 C C . HIS A 1 239 ? -21.933 1.737 -8.854 1.00 65.19 239 HIS A C 1
ATOM 1874 O O . HIS A 1 239 ? -21.599 2.708 -8.167 1.00 65.19 239 HIS A O 1
ATOM 1880 N N . GLU A 1 240 ? -23.229 1.440 -9.022 1.00 61.59 240 GLU A N 1
ATOM 1881 C CA . GLU A 1 240 ? -24.315 2.141 -8.333 1.00 61.59 240 GLU A CA 1
ATOM 1882 C C . GLU A 1 240 ? -24.271 2.016 -6.800 1.00 61.59 240 GLU A C 1
ATOM 1884 O O . GLU A 1 240 ? -25.006 2.742 -6.129 1.00 61.59 240 GLU A O 1
ATOM 1889 N N . TYR A 1 241 ? -23.411 1.151 -6.249 1.00 65.38 241 TYR A N 1
ATOM 1890 C CA . TYR A 1 241 ? -23.269 0.877 -4.819 1.00 65.38 241 TYR A CA 1
ATOM 1891 C C . TYR A 1 241 ? -21.993 1.493 -4.167 1.00 65.38 241 TYR A C 1
ATOM 1893 O O . TYR A 1 241 ? -21.627 1.076 -3.077 1.00 65.38 241 TYR A O 1
ATOM 1901 N N . GLU A 1 242 ? -21.343 2.531 -4.742 1.00 61.81 242 GLU A N 1
ATOM 1902 C CA . GLU A 1 242 ? -20.052 3.147 -4.272 1.00 61.81 242 GLU A CA 1
ATOM 1903 C C . GLU A 1 242 ? -20.081 4.623 -3.677 1.00 61.81 242 GLU A C 1
ATOM 1905 O O . GLU A 1 242 ? -20.520 5.543 -4.364 1.00 61.81 242 GLU A O 1
ATOM 1910 N N . ASP A 1 243 ? -19.623 4.890 -2.423 1.00 63.72 243 ASP A N 1
ATOM 1911 C CA . ASP A 1 243 ? -20.029 6.025 -1.508 1.00 63.72 243 ASP A CA 1
ATOM 1912 C C . ASP A 1 243 ? -18.924 6.863 -0.809 1.00 63.72 243 ASP A C 1
ATOM 1914 O O . ASP A 1 243 ? -18.872 8.078 -0.955 1.00 63.72 243 ASP A O 1
ATOM 1918 N N . PHE A 1 244 ? -18.144 6.232 0.086 1.00 54.44 244 PHE A N 1
ATOM 1919 C CA . PHE A 1 244 ? -17.254 6.835 1.088 1.00 54.44 244 PHE A CA 1
ATOM 1920 C C . PHE A 1 244 ? -17.592 6.430 2.562 1.00 54.44 244 PHE A C 1
ATOM 1922 O O . PHE A 1 244 ? -16.693 6.202 3.369 1.00 54.44 244 PHE A O 1
ATOM 1929 N N . ALA A 1 245 ? -18.878 6.306 2.948 1.00 57.56 245 ALA A N 1
ATOM 1930 C CA . ALA A 1 245 ? -19.308 6.320 4.364 1.00 57.56 245 ALA A CA 1
ATOM 1931 C C . ALA A 1 245 ? -19.499 4.981 5.140 1.00 57.56 245 ALA A C 1
ATOM 1933 O O . ALA A 1 245 ? -19.396 4.997 6.368 1.00 57.56 245 ALA A O 1
ATOM 1934 N N . THR A 1 246 ? -19.754 3.817 4.521 1.00 67.31 246 THR A N 1
ATOM 1935 C CA . THR A 1 246 ? -20.044 2.543 5.244 1.00 67.31 246 THR A CA 1
ATOM 1936 C C . THR A 1 246 ? -18.863 1.916 5.996 1.00 67.31 246 THR A C 1
ATOM 1938 O O . THR A 1 246 ? -19.009 0.807 6.509 1.00 67.31 246 THR A O 1
ATOM 1941 N N . ALA A 1 247 ? -17.723 2.598 6.150 1.00 77.06 247 ALA A N 1
ATOM 1942 C CA . ALA A 1 247 ? -16.691 2.184 7.106 1.00 77.06 247 ALA A CA 1
ATOM 1943 C C . ALA A 1 247 ? -17.283 1.977 8.519 1.00 77.06 247 ALA A C 1
ATOM 1945 O O . ALA A 1 247 ? -16.932 1.018 9.203 1.00 77.06 247 ALA A O 1
ATOM 1946 N N . GLU A 1 248 ? -18.263 2.807 8.900 1.00 86.69 248 GLU A N 1
ATOM 1947 C CA . GLU A 1 248 ? -19.071 2.638 10.114 1.00 86.69 248 GLU A CA 1
ATOM 1948 C C . GLU A 1 248 ? -19.911 1.352 10.091 1.00 86.69 248 GLU A C 1
ATOM 1950 O O . GLU A 1 248 ? -19.904 0.578 11.046 1.00 86.69 248 GLU A O 1
ATOM 1955 N N . SER A 1 249 ? -20.633 1.093 8.997 1.00 85.81 249 SER A N 1
ATOM 1956 C CA . SER A 1 249 ? -21.519 -0.072 8.871 1.00 85.81 249 SER A CA 1
ATOM 1957 C C . SER A 1 249 ? -20.739 -1.389 8.865 1.00 85.81 249 SER A C 1
ATOM 1959 O O . SER A 1 249 ? -21.176 -2.358 9.479 1.00 85.81 249 SER A O 1
ATOM 1961 N N . VAL A 1 250 ? -19.569 -1.413 8.219 1.00 86.62 250 VAL A N 1
ATOM 1962 C CA . VAL A 1 250 ? -18.645 -2.557 8.197 1.00 86.62 250 VAL A CA 1
ATOM 1963 C C . VAL A 1 250 ? -18.051 -2.805 9.579 1.00 86.62 250 VAL A C 1
ATOM 1965 O O . VAL A 1 250 ? -18.062 -3.941 10.046 1.00 86.62 250 VAL A O 1
ATOM 1968 N N . TYR A 1 251 ? -17.586 -1.754 10.258 1.00 90.56 251 TYR A N 1
ATOM 1969 C CA . TYR A 1 251 ? -17.099 -1.836 11.635 1.00 90.56 251 TYR A CA 1
ATOM 1970 C C . TYR A 1 251 ? -18.181 -2.380 12.582 1.00 90.56 251 TYR A C 1
ATOM 1972 O O . TYR A 1 251 ? -17.954 -3.357 13.294 1.00 90.56 251 TYR A O 1
ATOM 1980 N N . ASN A 1 252 ? -19.392 -1.819 12.524 1.00 92.00 252 ASN A N 1
ATOM 1981 C CA . ASN A 1 252 ? -20.516 -2.253 13.353 1.00 92.00 252 ASN A CA 1
ATOM 1982 C C . ASN A 1 252 ? -20.944 -3.700 13.044 1.00 92.00 252 ASN A C 1
ATOM 1984 O O . ASN A 1 252 ? -21.244 -4.451 13.972 1.00 92.00 252 ASN A O 1
ATOM 1988 N N . LEU A 1 253 ? -20.932 -4.131 11.777 1.00 89.75 253 LEU A N 1
ATOM 1989 C CA . LEU A 1 253 ? -21.186 -5.525 11.389 1.00 89.75 253 LEU A CA 1
ATOM 1990 C C . LEU A 1 253 ? -20.126 -6.476 11.967 1.00 89.75 253 LEU A C 1
ATOM 1992 O O . LEU A 1 253 ? -20.467 -7.478 12.591 1.00 89.75 253 LEU A O 1
ATOM 1996 N N . MET A 1 254 ? -18.845 -6.152 11.794 1.00 88.69 254 MET A N 1
ATOM 1997 C CA . MET A 1 254 ? -17.733 -7.001 12.224 1.00 88.69 254 MET A CA 1
ATOM 1998 C C . MET A 1 254 ? -17.655 -7.124 13.749 1.00 88.69 254 MET A C 1
ATOM 2000 O O . MET A 1 254 ? -17.567 -8.240 14.265 1.00 88.69 254 MET A O 1
ATOM 2004 N N . GLU A 1 255 ? -17.759 -6.018 14.490 1.00 91.75 255 GLU A N 1
ATOM 2005 C CA . GLU A 1 255 ? -17.719 -6.065 15.956 1.00 91.75 255 GLU A CA 1
ATOM 2006 C C . GLU A 1 255 ? -18.997 -6.676 16.556 1.00 91.75 255 GLU A C 1
ATOM 2008 O O . GLU A 1 255 ? -18.909 -7.419 17.536 1.00 91.75 255 GLU A O 1
ATOM 2013 N N . SER A 1 256 ? -20.176 -6.475 15.947 1.00 93.56 256 SER A N 1
ATOM 2014 C CA . SER A 1 256 ? -21.412 -7.138 16.404 1.00 93.56 256 SER A CA 1
ATOM 2015 C C . SER A 1 256 ? -21.478 -8.634 16.072 1.00 93.56 256 SER A C 1
ATOM 2017 O O . SER A 1 256 ? -22.190 -9.361 16.769 1.00 93.56 256 SER A O 1
ATOM 2019 N N . TYR A 1 257 ? -20.725 -9.113 15.077 1.00 91.62 257 TYR A N 1
ATOM 2020 C CA . TYR A 1 257 ? -20.602 -10.538 14.760 1.00 91.62 257 TYR A CA 1
ATOM 2021 C C . TYR A 1 257 ? -19.528 -11.236 15.610 1.00 91.62 257 TYR A C 1
ATOM 2023 O O . TYR A 1 257 ? -19.824 -12.228 16.273 1.00 91.62 257 TYR A O 1
ATOM 2031 N N . PHE A 1 258 ? -18.292 -10.718 15.630 1.00 88.38 258 PHE A N 1
ATOM 2032 C CA . PHE A 1 258 ? -17.156 -11.396 16.271 1.00 88.38 258 PHE A CA 1
ATOM 2033 C C . PHE A 1 258 ? -17.036 -11.150 17.781 1.00 88.38 258 PHE A C 1
ATOM 2035 O O . PHE A 1 258 ? -16.622 -12.061 18.496 1.00 88.38 258 PHE A O 1
ATOM 2042 N N . LYS A 1 259 ? -17.386 -9.951 18.273 1.00 93.69 259 LYS A N 1
ATOM 2043 C CA . LYS A 1 259 ? -17.429 -9.574 19.705 1.00 93.69 259 LYS A CA 1
ATOM 2044 C C . LYS A 1 259 ? -16.167 -9.884 20.539 1.00 93.69 259 LYS A C 1
ATOM 2046 O O . LYS A 1 259 ? -16.259 -10.011 21.757 1.00 93.69 259 LYS A O 1
ATOM 2051 N N . ASP A 1 260 ? -14.994 -10.011 19.912 1.00 92.75 260 ASP A N 1
ATOM 2052 C CA . ASP A 1 260 ? -13.733 -10.404 20.569 1.00 92.75 260 ASP A CA 1
ATOM 2053 C C . ASP A 1 260 ? -12.635 -9.320 20.529 1.00 92.75 260 ASP A C 1
ATOM 2055 O O . ASP A 1 260 ? -11.510 -9.585 20.962 1.00 92.75 260 ASP A O 1
ATOM 2059 N N . ASN A 1 261 ? -12.950 -8.129 19.997 1.00 93.69 261 ASN A N 1
ATOM 2060 C CA . ASN A 1 261 ? -12.053 -6.981 19.794 1.00 93.69 261 ASN A CA 1
ATOM 2061 C C . ASN A 1 261 ? -10.733 -7.307 19.054 1.00 93.69 261 ASN A C 1
ATOM 2063 O O . ASN A 1 261 ? -9.746 -6.593 19.218 1.00 93.69 261 ASN A O 1
ATOM 2067 N N . GLN A 1 262 ? -10.684 -8.379 18.250 1.00 93.50 262 GLN A N 1
ATOM 2068 C CA . GLN A 1 262 ? -9.473 -8.843 17.544 1.00 93.50 262 GLN A CA 1
ATOM 2069 C C . GLN A 1 262 ? -9.515 -8.616 16.021 1.00 93.50 262 GLN A C 1
ATOM 2071 O O . GLN A 1 262 ? -8.866 -9.340 15.259 1.00 93.50 262 GLN A O 1
ATOM 2076 N N . THR A 1 263 ? -10.258 -7.596 15.579 1.00 95.44 263 THR A N 1
ATOM 2077 C CA . THR A 1 263 ? -10.233 -7.073 14.204 1.00 95.44 263 THR A CA 1
ATOM 2078 C C . THR A 1 263 ? -9.305 -5.857 14.122 1.00 95.44 263 THR A C 1
ATOM 2080 O O . THR A 1 263 ? -9.471 -4.904 14.885 1.00 95.44 263 THR A O 1
ATOM 2083 N N . ALA A 1 264 ? -8.360 -5.864 13.184 1.00 97.31 264 ALA A N 1
ATOM 2084 C CA . ALA A 1 264 ? -7.677 -4.664 12.707 1.00 97.31 264 ALA A CA 1
ATOM 2085 C C . ALA A 1 264 ? -8.397 -4.111 11.468 1.00 97.31 264 ALA A C 1
ATOM 2087 O O . ALA A 1 264 ? -8.949 -4.877 10.674 1.00 97.31 264 ALA A O 1
ATOM 2088 N N . TYR A 1 265 ? -8.365 -2.796 11.283 1.00 97.94 265 TYR A N 1
ATOM 2089 C CA . TYR A 1 265 ? -8.993 -2.095 10.167 1.00 97.94 265 TYR A CA 1
ATOM 2090 C C . TYR A 1 265 ? -7.991 -1.144 9.514 1.00 97.94 265 TYR A C 1
ATOM 2092 O O . TYR A 1 265 ? -7.297 -0.406 10.213 1.00 97.94 265 TYR A O 1
ATOM 2100 N N . VAL A 1 266 ? -7.955 -1.138 8.183 1.00 98.12 266 VAL A N 1
ATOM 2101 C CA . VAL A 1 266 ? -7.197 -0.203 7.343 1.00 98.12 266 VAL A CA 1
ATOM 2102 C C . VAL A 1 266 ? -8.169 0.396 6.332 1.00 98.12 266 VAL A C 1
ATOM 2104 O O . VAL A 1 266 ? -8.835 -0.343 5.611 1.00 98.12 266 VAL A O 1
ATOM 2107 N N . PHE A 1 267 ? -8.256 1.720 6.272 1.00 97.31 267 PHE A N 1
ATOM 2108 C CA . PHE A 1 267 ? -8.982 2.474 5.253 1.00 97.31 267 PHE A CA 1
ATOM 2109 C C . PHE A 1 267 ? -7.993 3.330 4.464 1.00 97.31 267 PHE A C 1
ATOM 2111 O O . PHE A 1 267 ? -7.224 4.083 5.065 1.00 97.31 267 PHE A O 1
ATOM 2118 N N . THR A 1 268 ? -8.027 3.227 3.137 1.00 96.62 268 THR A N 1
ATOM 2119 C CA . THR A 1 268 ? -7.200 4.032 2.229 1.00 96.62 268 THR A CA 1
ATOM 2120 C C . THR A 1 268 ? -7.841 4.152 0.839 1.00 96.62 268 THR A C 1
ATOM 2122 O O . THR A 1 268 ? -9.007 3.788 0.674 1.00 96.62 268 THR A O 1
ATOM 2125 N N . ALA A 1 269 ? -7.114 4.656 -0.159 1.00 93.62 269 ALA A N 1
ATOM 2126 C CA . ALA A 1 269 ? -7.531 4.654 -1.560 1.00 93.62 269 ALA A CA 1
ATOM 2127 C C . ALA A 1 269 ? -6.433 4.095 -2.477 1.00 93.62 269 ALA A C 1
ATOM 2129 O O . ALA A 1 269 ? -5.257 4.071 -2.113 1.00 93.62 269 ALA A O 1
ATOM 2130 N N . ASP A 1 270 ? -6.822 3.633 -3.662 1.00 90.75 270 ASP A N 1
ATOM 2131 C CA . ASP A 1 270 ? -5.892 3.157 -4.691 1.00 90.75 270 ASP A CA 1
ATOM 2132 C C . ASP A 1 270 ? -5.157 4.306 -5.400 1.00 90.75 270 ASP A C 1
ATOM 2134 O O . ASP A 1 270 ? -3.967 4.195 -5.687 1.00 90.75 270 ASP A O 1
ATOM 2138 N N . HIS A 1 271 ? -5.832 5.429 -5.616 1.00 91.25 271 HIS A N 1
ATOM 2139 C CA . HIS A 1 271 ? -5.256 6.705 -6.033 1.00 91.25 271 HIS A CA 1
ATOM 2140 C C . HIS A 1 271 ? -6.177 7.866 -5.629 1.00 91.25 271 HIS A C 1
ATOM 2142 O O . HIS A 1 271 ? -7.224 7.670 -5.015 1.00 91.25 271 HIS A O 1
ATOM 2148 N N . GLY A 1 272 ? -5.778 9.095 -5.954 1.00 88.50 272 GLY A N 1
ATOM 2149 C CA . GLY A 1 272 ? -6.643 10.274 -5.966 1.00 88.50 272 GLY A CA 1
ATOM 2150 C C . GLY A 1 272 ? -7.196 10.581 -7.368 1.00 88.50 272 GLY A C 1
ATOM 2151 O O . GLY A 1 272 ? -6.953 9.850 -8.330 1.00 88.50 272 GLY A O 1
ATOM 2152 N N . MET A 1 273 ? -7.899 11.705 -7.507 1.00 85.94 273 MET A N 1
ATOM 2153 C CA . MET A 1 273 ? -8.270 12.286 -8.803 1.00 85.94 273 MET A CA 1
ATOM 2154 C C . MET A 1 273 ? -8.361 13.817 -8.735 1.00 85.94 273 MET A C 1
ATOM 2156 O O . MET A 1 273 ? -8.700 14.404 -7.703 1.00 85.94 273 MET A O 1
ATOM 2160 N N . SER A 1 274 ? -8.131 14.494 -9.859 1.00 86.56 274 SER A N 1
ATOM 2161 C CA . SER A 1 274 ? -8.434 15.923 -10.029 1.00 86.56 274 SER A CA 1
ATOM 2162 C C . SER A 1 274 ? -9.940 16.209 -9.895 1.00 86.56 274 SER A C 1
ATOM 2164 O O . SER A 1 274 ? -10.770 15.320 -10.068 1.00 86.56 274 SER A O 1
ATOM 2166 N N . ASP A 1 275 ? -10.325 17.470 -9.668 1.00 82.44 275 ASP A N 1
ATOM 2167 C CA . ASP A 1 275 ? -11.734 17.892 -9.490 1.00 82.44 275 ASP A CA 1
ATOM 2168 C C . ASP A 1 275 ? -12.642 17.592 -10.709 1.00 82.44 275 ASP A C 1
ATOM 2170 O O . ASP A 1 275 ? -13.861 17.738 -10.640 1.00 82.44 275 ASP A O 1
ATOM 2174 N N . LYS A 1 276 ? -12.046 17.196 -11.843 1.00 83.31 276 LYS A N 1
ATOM 2175 C CA . LYS A 1 276 ? -12.720 16.814 -13.095 1.00 83.31 276 LYS A CA 1
ATOM 2176 C C . LYS A 1 276 ? -12.756 15.296 -13.329 1.00 83.31 276 LYS A C 1
ATOM 2178 O O . LYS A 1 276 ? -13.185 14.874 -14.397 1.00 83.31 276 LYS A O 1
ATOM 2183 N N . GLY A 1 277 ? -12.259 14.492 -12.387 1.00 78.88 277 GLY A N 1
ATOM 2184 C CA . GLY A 1 277 ? -12.138 13.037 -12.519 1.00 78.88 277 GLY A CA 1
ATOM 2185 C C . GLY A 1 277 ? -10.923 12.546 -13.315 1.00 78.88 277 GLY A C 1
ATOM 2186 O O . GLY A 1 277 ? -10.808 11.352 -13.547 1.00 78.88 277 GLY A O 1
ATOM 2187 N N . SER A 1 278 ? -10.004 13.426 -13.732 1.00 83.06 278 SER A N 1
ATOM 2188 C CA . SER A 1 278 ? -8.754 13.004 -14.391 1.00 83.06 278 SER A CA 1
ATOM 2189 C C . SER A 1 278 ? -7.727 12.544 -13.355 1.00 83.06 278 SER A C 1
ATOM 2191 O O . SER A 1 278 ? -7.499 13.262 -12.378 1.00 83.06 278 SER A O 1
ATOM 2193 N N . HIS A 1 279 ? -7.089 11.406 -13.613 1.00 86.38 279 HIS A N 1
ATOM 2194 C CA . HIS A 1 279 ? -5.982 10.805 -12.856 1.00 86.38 279 HIS A CA 1
ATOM 2195 C C . HIS A 1 279 ? -4.919 10.274 -13.851 1.00 86.38 279 HIS A C 1
ATOM 2197 O O . HIS A 1 279 ? -4.896 10.716 -15.002 1.00 86.38 279 HIS A O 1
ATOM 2203 N N . GLY A 1 280 ? -4.017 9.388 -13.420 1.00 79.56 280 GLY A N 1
ATOM 2204 C CA . GLY A 1 280 ? -2.967 8.762 -14.238 1.00 79.56 280 GLY A CA 1
ATOM 2205 C C . GLY A 1 280 ? -1.570 9.393 -14.109 1.00 79.56 280 GLY A C 1
ATOM 2206 O O . GLY A 1 280 ? -0.574 8.730 -14.399 1.00 79.56 280 GLY A O 1
ATOM 2207 N N . ASP A 1 281 ? -1.470 10.639 -13.634 1.00 81.44 281 ASP A N 1
ATOM 2208 C CA . ASP A 1 281 ? -0.209 11.379 -13.459 1.00 81.44 281 ASP A CA 1
ATOM 2209 C C . ASP A 1 281 ? 0.305 11.411 -11.998 1.00 81.44 281 ASP A C 1
ATOM 2211 O O . ASP A 1 281 ? -0.243 10.761 -11.104 1.00 81.44 281 ASP A O 1
ATOM 2215 N N . GLY A 1 282 ? 1.404 12.145 -11.773 1.00 85.38 282 GLY A N 1
ATOM 2216 C CA . GLY A 1 282 ? 2.064 12.328 -10.471 1.00 85.38 282 GLY A CA 1
ATOM 2217 C C . GLY A 1 282 ? 1.713 13.627 -9.740 1.00 85.38 282 GLY A C 1
ATOM 2218 O O . GLY A 1 282 ? 2.518 14.106 -8.945 1.00 85.38 282 GLY A O 1
ATOM 2219 N N . HIS A 1 283 ? 0.575 14.254 -10.040 1.00 87.94 283 HIS A N 1
ATOM 2220 C CA . HIS A 1 283 ? 0.111 15.428 -9.305 1.00 87.94 283 HIS A CA 1
ATOM 2221 C C . HIS A 1 283 ? -0.387 15.024 -7.898 1.00 87.94 283 HIS A C 1
ATOM 2223 O O . HIS A 1 283 ? -1.082 14.012 -7.793 1.00 87.94 283 HIS A O 1
ATOM 2229 N N . PRO A 1 284 ? -0.145 15.819 -6.832 1.00 87.06 284 PRO A N 1
ATOM 2230 C CA . PRO A 1 284 ? -0.579 15.504 -5.463 1.00 87.06 284 PRO A CA 1
ATOM 2231 C C . PRO A 1 284 ? -2.054 15.104 -5.322 1.00 87.06 284 PRO A C 1
ATOM 2233 O O . PRO A 1 284 ? -2.378 14.169 -4.601 1.00 87.06 284 PRO A O 1
ATOM 2236 N N . SER A 1 285 ? -2.967 15.717 -6.087 1.00 87.94 285 SER A N 1
ATOM 2237 C CA . SER A 1 285 ? -4.396 15.335 -6.087 1.00 87.94 285 SER A CA 1
ATOM 2238 C C . SER A 1 285 ? -4.686 13.904 -6.552 1.00 87.94 285 SER A C 1
ATOM 2240 O O . SER A 1 285 ? -5.821 13.452 -6.418 1.00 87.94 285 SER A O 1
ATOM 2242 N N . ASN A 1 286 ? -3.707 13.251 -7.176 1.00 89.00 286 ASN A N 1
ATOM 2243 C CA . ASN A 1 286 ? -3.803 11.948 -7.822 1.00 89.00 286 ASN A CA 1
ATOM 2244 C C . ASN A 1 286 ? -2.925 10.911 -7.099 1.00 89.00 286 ASN A C 1
ATOM 2246 O O . ASN A 1 286 ? -3.265 9.731 -7.096 1.00 89.00 286 ASN A O 1
ATOM 2250 N N . THR A 1 287 ? -1.839 11.338 -6.446 1.00 91.38 287 THR A N 1
ATOM 2251 C CA . THR A 1 287 ? -0.966 10.478 -5.629 1.00 91.38 287 THR A CA 1
ATOM 2252 C C . THR A 1 287 ? -1.373 10.414 -4.160 1.00 91.38 287 THR A C 1
ATOM 2254 O O . THR A 1 287 ? -1.230 9.368 -3.535 1.00 91.38 287 THR A O 1
ATOM 2257 N N . ASP A 1 288 ? -1.873 11.505 -3.582 1.00 93.56 288 ASP A N 1
ATOM 2258 C CA . ASP A 1 288 ? -1.966 11.638 -2.129 1.00 93.56 288 ASP A CA 1
ATOM 2259 C C . ASP A 1 288 ? -3.343 11.171 -1.654 1.00 93.56 288 ASP A C 1
ATOM 2261 O O . ASP A 1 288 ? -4.355 11.857 -1.817 1.00 93.56 288 ASP A O 1
ATOM 2265 N N . THR A 1 289 ? -3.384 9.974 -1.073 1.00 95.00 289 THR A N 1
ATOM 2266 C CA . THR A 1 289 ? -4.605 9.306 -0.597 1.00 95.00 289 THR A CA 1
ATOM 2267 C C . THR A 1 289 ? -4.686 9.347 0.932 1.00 95.00 289 THR A C 1
ATOM 2269 O O . THR A 1 289 ? -3.653 9.467 1.594 1.00 95.00 289 THR A O 1
ATOM 2272 N N . PRO A 1 290 ? -5.875 9.284 1.556 1.00 95.69 290 PRO A N 1
ATOM 2273 C CA . PRO A 1 290 ? -5.962 9.196 3.005 1.00 95.69 290 PRO A CA 1
ATOM 2274 C C . PRO A 1 290 ? -5.513 7.812 3.487 1.00 95.69 290 PRO A C 1
ATOM 2276 O O . PRO A 1 290 ? -5.709 6.802 2.811 1.00 95.69 290 PRO A O 1
ATOM 2279 N N . LEU A 1 291 ? -4.991 7.752 4.706 1.00 97.88 291 LEU A N 1
ATOM 2280 C CA . LEU A 1 291 ? -4.785 6.521 5.458 1.00 97.88 291 LEU A CA 1
ATOM 2281 C C . LEU A 1 291 ? -5.383 6.693 6.856 1.00 97.88 291 LEU A C 1
ATOM 2283 O O . LEU A 1 291 ? -5.099 7.664 7.561 1.00 97.88 291 LEU A O 1
ATOM 2287 N N . VAL A 1 292 ? -6.239 5.753 7.259 1.00 97.94 292 VAL A N 1
ATOM 2288 C CA . VAL A 1 292 ? -6.805 5.665 8.613 1.00 97.94 292 VAL A CA 1
ATOM 2289 C C . VAL A 1 292 ? -6.807 4.204 9.047 1.00 97.94 292 VAL A C 1
ATOM 2291 O O . VAL A 1 292 ? -7.340 3.342 8.355 1.00 97.94 292 VAL A O 1
ATOM 2294 N N . VAL A 1 293 ? -6.214 3.911 10.200 1.00 98.50 293 VAL A N 1
ATOM 2295 C CA . VAL A 1 293 ? -5.964 2.545 10.683 1.00 98.50 293 VAL A CA 1
ATOM 2296 C C . VAL A 1 293 ? -6.375 2.449 12.150 1.00 98.50 293 VAL A C 1
ATOM 2298 O O . VAL A 1 293 ? -6.064 3.347 12.931 1.00 98.50 293 VAL A O 1
ATOM 2301 N N . TRP A 1 294 ? -7.101 1.402 12.549 1.00 98.25 294 TRP A N 1
ATOM 2302 C CA . TRP A 1 294 ? -7.612 1.265 13.923 1.00 98.25 294 TRP A CA 1
ATOM 2303 C C . TRP A 1 294 ? -7.928 -0.181 14.325 1.00 98.25 294 TRP A C 1
ATOM 2305 O O . TRP A 1 294 ? -7.938 -1.093 13.501 1.00 98.25 294 TRP A O 1
ATOM 2315 N N . GLY A 1 295 ? -8.219 -0.387 15.611 1.00 97.62 295 GLY A N 1
ATOM 2316 C CA . GLY A 1 295 ? -8.602 -1.688 16.164 1.00 97.62 295 GLY A CA 1
ATOM 2317 C C . GLY A 1 295 ? -7.427 -2.462 16.763 1.00 97.62 295 GLY A C 1
ATOM 2318 O O . GLY A 1 295 ? -6.511 -1.883 17.349 1.00 97.62 295 GLY A O 1
ATOM 2319 N N . ALA A 1 296 ? -7.488 -3.787 16.667 1.00 96.75 296 ALA A N 1
ATOM 2320 C CA . ALA A 1 296 ? -6.510 -4.691 17.261 1.00 96.75 296 ALA A CA 1
ATOM 2321 C C . ALA A 1 296 ? -5.096 -4.463 16.699 1.00 96.75 296 ALA A C 1
ATOM 2323 O O . ALA A 1 296 ? -4.915 -4.293 15.497 1.00 96.75 296 ALA A O 1
ATOM 2324 N N . GLY A 1 297 ? -4.089 -4.440 17.576 1.00 96.31 297 GLY A N 1
ATOM 2325 C CA . GLY A 1 297 ? -2.690 -4.225 17.193 1.00 96.31 297 GLY A CA 1
ATOM 2326 C C . GLY A 1 297 ? -2.293 -2.794 16.812 1.00 96.31 297 GLY A C 1
ATOM 2327 O O . GLY A 1 297 ? -1.114 -2.557 16.552 1.00 96.31 297 GLY A O 1
ATOM 2328 N N . VAL A 1 298 ? -3.217 -1.829 16.807 1.00 98.06 298 VAL A N 1
ATOM 2329 C CA . VAL A 1 298 ? -2.948 -0.437 16.398 1.00 98.06 298 VAL A CA 1
ATOM 2330 C C . VAL A 1 298 ? -2.657 0.455 17.617 1.00 98.06 298 VAL A C 1
ATOM 2332 O O . VAL A 1 298 ? -3.186 0.231 18.711 1.00 98.06 298 VAL A O 1
ATOM 2335 N N . ARG A 1 299 ? -1.786 1.465 17.466 1.00 96.56 299 ARG A N 1
ATOM 2336 C CA . ARG A 1 299 ? -1.571 2.501 18.499 1.00 96.56 299 ARG A CA 1
ATOM 2337 C C . ARG A 1 299 ? -2.799 3.417 18.602 1.00 96.56 299 ARG A C 1
ATOM 2339 O O . ARG A 1 299 ? -3.454 3.697 17.607 1.00 96.56 299 ARG A O 1
ATOM 2346 N N . SER A 1 300 ? -3.075 3.939 19.796 1.00 95.06 300 SER A N 1
ATOM 2347 C CA . SER A 1 300 ? -4.015 5.057 19.974 1.00 95.06 300 SER A CA 1
ATOM 2348 C C . SER A 1 300 ? -3.465 6.341 19.327 1.00 95.06 300 SER A C 1
ATOM 2350 O O . SER A 1 300 ? -2.250 6.405 19.072 1.00 95.06 300 SER A O 1
ATOM 2352 N N . PRO A 1 301 ? -4.291 7.385 19.120 1.00 93.69 301 PRO A N 1
ATOM 2353 C CA . PRO A 1 301 ? -3.809 8.687 18.672 1.00 93.69 301 PRO A CA 1
ATOM 2354 C C . PRO A 1 301 ? -2.697 9.206 19.591 1.00 93.69 301 PRO A C 1
ATOM 2356 O O . PRO A 1 301 ? -2.679 8.917 20.792 1.00 93.69 301 PRO A O 1
ATOM 2359 N N . LYS A 1 302 ? -1.753 9.958 19.024 1.00 90.00 302 LYS A N 1
ATOM 2360 C CA . LYS A 1 302 ? -0.741 10.710 19.774 1.00 90.00 302 LYS A CA 1
ATOM 2361 C C . LYS A 1 302 ? -0.921 12.186 19.466 1.00 90.00 302 LYS A C 1
ATOM 2363 O O . LYS A 1 302 ? -1.111 12.558 18.310 1.00 90.00 302 LYS A O 1
ATOM 2368 N N . PHE A 1 303 ? -0.856 12.997 20.511 1.00 86.00 303 PHE A N 1
ATOM 2369 C CA . PHE A 1 303 ? -0.798 14.443 20.385 1.00 86.00 303 PHE A CA 1
ATOM 2370 C C . PHE A 1 303 ? 0.667 14.870 20.279 1.00 86.00 303 PHE A C 1
ATOM 2372 O O . PHE A 1 303 ? 1.515 14.347 21.003 1.00 86.00 303 PHE A O 1
ATOM 2379 N N . LEU A 1 304 ? 0.964 15.788 19.363 1.00 78.31 304 LEU A N 1
ATOM 2380 C CA . LEU A 1 304 ? 2.297 16.360 19.197 1.00 78.31 304 LEU A CA 1
ATOM 2381 C C . LEU A 1 304 ? 2.578 17.328 20.349 1.00 78.31 304 LEU A C 1
ATOM 2383 O O . LEU A 1 304 ? 1.830 18.286 20.555 1.00 78.31 304 LEU A O 1
ATOM 2387 N N . THR A 1 305 ? 3.667 17.108 21.087 1.00 68.94 305 THR A N 1
ATOM 2388 C CA . THR A 1 305 ? 4.187 18.137 21.994 1.00 68.94 305 THR A CA 1
ATOM 2389 C C . THR A 1 305 ? 4.990 19.173 21.203 1.00 68.94 305 THR A C 1
ATOM 2391 O O . THR A 1 305 ? 5.517 18.887 20.130 1.00 68.94 305 THR A O 1
ATOM 2394 N N . TYR A 1 306 ? 5.110 20.392 21.738 1.00 53.16 306 TYR A N 1
ATOM 2395 C CA . TYR A 1 306 ? 5.718 21.549 21.053 1.00 53.16 306 TYR A CA 1
ATOM 2396 C C . TYR A 1 306 ? 7.201 21.365 20.653 1.00 53.16 306 TYR A C 1
ATOM 2398 O O . TYR A 1 306 ? 7.768 22.205 19.956 1.00 53.16 306 TYR A O 1
ATOM 2406 N N . THR A 1 307 ? 7.840 20.290 21.120 1.00 52.62 307 THR A N 1
ATOM 2407 C CA . THR A 1 307 ? 9.247 19.936 20.886 1.00 52.62 307 THR A CA 1
ATOM 2408 C C . THR A 1 307 ? 9.443 18.750 19.938 1.00 52.62 307 THR A C 1
ATOM 2410 O O . THR A 1 307 ? 10.576 18.475 19.549 1.00 52.62 307 THR A O 1
ATOM 2413 N N . GLU A 1 308 ? 8.380 18.036 19.564 1.00 52.38 308 GLU A N 1
ATOM 2414 C CA . GLU A 1 308 ? 8.473 16.822 18.749 1.00 52.38 308 GLU A CA 1
ATOM 2415 C C . GLU A 1 308 ? 8.305 17.131 17.259 1.00 52.38 308 GLU A C 1
ATOM 2417 O O . GLU A 1 308 ? 7.203 17.380 16.770 1.00 52.38 308 GLU A O 1
ATOM 2422 N N . LYS A 1 309 ? 9.417 17.065 16.522 1.00 51.97 309 LYS A N 1
ATOM 2423 C CA . LYS A 1 309 ? 9.383 16.852 15.072 1.00 51.97 309 LYS A CA 1
ATOM 2424 C C . LYS A 1 309 ? 9.183 15.356 14.782 1.00 51.97 309 LYS A C 1
ATOM 2426 O O . LYS A 1 309 ? 9.680 14.543 15.564 1.00 51.97 309 LYS A O 1
ATOM 2431 N N . PRO A 1 310 ? 8.515 14.984 13.675 1.00 52.28 310 PRO A N 1
ATOM 2432 C CA . PRO A 1 310 ? 8.604 13.633 13.126 1.00 52.28 310 PRO A CA 1
ATOM 2433 C C . PRO A 1 310 ? 10.066 13.229 12.877 1.00 52.28 310 PRO A C 1
ATOM 2435 O O . PRO A 1 310 ? 10.896 14.081 12.559 1.00 52.28 310 PRO A O 1
ATOM 2438 N N . ASP A 1 311 ? 10.359 11.941 13.047 1.00 47.34 311 ASP A N 1
ATOM 2439 C CA . ASP A 1 311 ? 11.689 11.340 12.878 1.00 47.34 311 ASP A CA 1
ATOM 2440 C C . ASP A 1 311 ? 11.854 10.861 11.423 1.00 47.34 311 ASP A C 1
ATOM 2442 O O . ASP A 1 311 ? 10.987 10.142 10.914 1.00 47.34 311 ASP A O 1
ATOM 2446 N N . ASP A 1 312 ? 12.911 11.285 10.720 1.00 48.41 312 ASP A N 1
ATOM 2447 C CA . ASP A 1 312 ? 13.021 11.126 9.265 1.00 48.41 312 ASP A CA 1
ATOM 2448 C C . ASP A 1 312 ? 13.606 9.767 8.846 1.00 48.41 312 ASP A C 1
ATOM 2450 O O . ASP A 1 312 ? 14.751 9.625 8.416 1.00 48.41 312 ASP A O 1
ATOM 2454 N N . GLY A 1 313 ? 12.754 8.740 8.944 1.00 50.22 313 GLY A N 1
ATOM 2455 C CA . GLY A 1 313 ? 13.044 7.375 8.503 1.00 50.22 313 GLY A CA 1
ATOM 2456 C C . GLY A 1 313 ? 13.612 7.289 7.076 1.00 50.22 313 GLY A C 1
ATOM 2457 O O . GLY A 1 313 ? 13.183 7.993 6.161 1.00 50.22 313 GLY A O 1
ATOM 2458 N N . PHE A 1 314 ? 14.587 6.392 6.890 1.00 43.84 314 PHE A N 1
ATOM 2459 C CA . PHE A 1 314 ? 15.413 6.289 5.681 1.00 43.84 314 PHE A CA 1
ATOM 2460 C C . PHE A 1 314 ? 14.600 6.175 4.374 1.00 43.84 314 PHE A C 1
ATOM 2462 O O . PHE A 1 314 ? 13.886 5.198 4.137 1.00 43.84 314 PHE A O 1
ATOM 2469 N N . ARG A 1 315 ? 14.763 7.174 3.497 1.00 55.53 315 ARG A N 1
ATOM 2470 C CA . ARG A 1 315 ? 14.031 7.327 2.230 1.00 55.53 315 ARG A CA 1
ATOM 2471 C C . ARG A 1 315 ? 14.729 6.565 1.101 1.00 55.53 315 ARG A C 1
ATOM 2473 O O . ARG A 1 315 ? 15.703 7.053 0.538 1.00 55.53 315 ARG A O 1
ATOM 2480 N N . PHE A 1 316 ? 14.238 5.370 0.767 1.00 45.53 316 PHE A N 1
ATOM 2481 C CA . PHE A 1 316 ? 14.831 4.545 -0.299 1.00 45.53 316 PHE A CA 1
ATOM 2482 C C . PHE A 1 316 ? 14.194 4.735 -1.690 1.00 45.53 316 PHE A C 1
ATOM 2484 O O . PHE A 1 316 ? 14.805 4.347 -2.682 1.00 45.53 316 PHE A O 1
ATOM 2491 N N . VAL A 1 317 ? 12.967 5.271 -1.786 1.00 52.56 317 VAL A N 1
ATOM 2492 C CA . VAL A 1 317 ? 12.114 5.015 -2.967 1.00 52.56 317 VAL A CA 1
ATOM 2493 C C . VAL A 1 317 ? 11.558 6.261 -3.681 1.00 52.56 317 VAL A C 1
ATOM 2495 O O . VAL A 1 317 ? 11.133 6.117 -4.828 1.00 52.56 317 VAL A O 1
ATOM 2498 N N . ASP A 1 318 ? 11.494 7.448 -3.065 1.00 52.34 318 ASP A N 1
ATOM 2499 C CA . ASP A 1 318 ? 11.160 8.733 -3.721 1.00 52.34 318 ASP A CA 1
ATOM 2500 C C . ASP A 1 318 ? 11.640 9.964 -2.912 1.00 52.34 318 ASP A C 1
ATOM 2502 O O . ASP A 1 318 ? 12.157 9.831 -1.802 1.00 52.34 318 ASP A O 1
ATOM 2506 N N . ASP A 1 319 ? 11.476 11.156 -3.504 1.00 49.41 319 ASP A N 1
ATOM 2507 C CA . ASP A 1 319 ? 11.758 12.479 -2.921 1.00 49.41 319 ASP A CA 1
ATOM 2508 C C . ASP A 1 319 ? 10.560 13.083 -2.139 1.00 49.41 319 ASP A C 1
ATOM 2510 O O . ASP A 1 319 ? 10.576 14.275 -1.804 1.00 49.41 319 ASP A O 1
ATOM 2514 N N . HIS A 1 320 ? 9.486 12.325 -1.869 1.00 56.28 320 HIS A N 1
ATOM 2515 C CA . HIS A 1 320 ? 8.279 12.881 -1.251 1.00 56.28 320 HIS A CA 1
ATOM 2516 C C . HIS A 1 320 ? 8.511 13.260 0.222 1.00 56.28 320 HIS A C 1
ATOM 2518 O O . HIS A 1 320 ? 9.129 12.536 1.008 1.00 56.28 320 HIS A O 1
ATOM 2524 N N . LYS A 1 321 ? 7.996 14.429 0.624 1.00 54.44 321 LYS A N 1
ATOM 2525 C CA . LYS A 1 321 ? 8.200 14.986 1.969 1.00 54.44 321 LYS A CA 1
ATOM 2526 C C . LYS A 1 321 ? 7.030 14.695 2.903 1.00 54.44 321 LYS A C 1
ATOM 2528 O O . LYS A 1 321 ? 6.185 15.554 3.157 1.00 54.44 321 LYS A O 1
ATOM 2533 N N . HIS A 1 322 ? 7.104 13.511 3.503 1.00 60.47 322 HIS A N 1
ATOM 2534 C CA . HIS A 1 322 ? 6.299 13.069 4.651 1.00 60.47 322 HIS A CA 1
ATOM 2535 C C . HIS A 1 322 ? 6.355 14.039 5.861 1.00 60.47 322 HIS A C 1
ATOM 2537 O O . HIS A 1 322 ? 5.470 14.027 6.708 1.00 60.47 322 HIS A O 1
ATOM 2543 N N . ASP A 1 323 ? 7.345 14.944 5.917 1.00 57.12 323 ASP A N 1
ATOM 2544 C CA . ASP A 1 323 ? 7.530 15.935 6.997 1.00 57.12 323 ASP A CA 1
ATOM 2545 C C . ASP A 1 323 ? 6.740 17.252 6.797 1.00 57.12 323 ASP A C 1
ATOM 2547 O O . ASP A 1 323 ? 6.970 18.236 7.510 1.00 57.12 323 ASP A O 1
ATOM 2551 N N . THR A 1 324 ? 5.862 17.350 5.793 1.00 67.62 324 THR A N 1
ATOM 2552 C CA . THR A 1 324 ? 5.064 18.573 5.581 1.00 67.62 324 THR A CA 1
ATOM 2553 C C . THR A 1 324 ? 4.097 18.807 6.754 1.00 67.62 324 THR A C 1
ATOM 2555 O O . THR A 1 324 ? 3.424 17.867 7.174 1.00 67.62 324 THR A O 1
ATOM 2558 N N . PRO A 1 325 ? 3.955 20.035 7.296 1.00 75.25 325 PRO A N 1
ATOM 2559 C CA . PRO A 1 325 ? 3.007 20.299 8.383 1.00 75.25 325 PRO A CA 1
ATOM 2560 C C . PRO A 1 325 ? 1.577 19.866 8.036 1.00 75.25 325 PRO A C 1
ATOM 2562 O O . PRO A 1 325 ? 1.170 19.944 6.877 1.00 75.25 325 PRO A O 1
ATOM 2565 N N . THR A 1 326 ? 0.796 19.428 9.029 1.00 85.88 326 THR A N 1
ATOM 2566 C CA . THR A 1 326 ? -0.648 19.189 8.853 1.00 85.88 326 THR A CA 1
ATOM 2567 C C . THR A 1 326 ? -1.331 20.477 8.384 1.00 85.88 326 THR A C 1
ATOM 2569 O O . THR A 1 326 ? -1.228 21.482 9.091 1.00 85.88 326 THR A O 1
ATOM 2572 N N . PRO A 1 327 ? -2.024 20.475 7.228 1.00 89.75 327 PRO A N 1
ATOM 2573 C CA . PRO A 1 327 ? -2.750 21.646 6.751 1.00 89.75 327 PRO A CA 1
ATOM 2574 C C . PRO A 1 327 ? -3.814 22.107 7.757 1.00 89.75 327 PRO A C 1
ATOM 2576 O O . PRO A 1 327 ? -4.534 21.295 8.344 1.00 89.75 327 PRO A O 1
ATOM 2579 N N . GLN A 1 328 ? -3.901 23.418 7.983 1.00 87.88 328 GLN A N 1
ATOM 2580 C CA . GLN A 1 328 ? -4.754 23.994 9.034 1.00 87.88 328 GLN A CA 1
ATOM 2581 C C . GLN A 1 328 ? -6.247 23.806 8.736 1.00 87.88 328 GLN A C 1
ATOM 2583 O O . GLN A 1 328 ? -7.053 23.547 9.626 1.00 87.88 328 GLN A O 1
ATOM 2588 N N . ASP A 1 329 ? -6.610 23.859 7.457 1.00 90.62 329 ASP A N 1
ATOM 2589 C CA . ASP A 1 329 ? -7.947 23.593 6.928 1.00 90.62 329 ASP A CA 1
ATOM 2590 C C . ASP A 1 329 ? -8.409 22.143 7.147 1.00 90.62 329 ASP A C 1
ATOM 2592 O O . ASP A 1 329 ? -9.611 21.884 7.191 1.00 90.62 329 ASP A O 1
ATOM 2596 N N . TRP A 1 330 ? -7.494 21.197 7.386 1.00 93.69 330 TRP A N 1
ATOM 2597 C CA . TRP A 1 330 ? -7.862 19.844 7.813 1.00 93.69 330 TRP A CA 1
ATOM 2598 C C . TRP A 1 330 ? -8.332 19.809 9.274 1.00 93.69 330 TRP A C 1
ATOM 2600 O O . TRP A 1 330 ? -9.015 18.860 9.663 1.00 93.69 330 TRP A O 1
ATOM 2610 N N . ALA A 1 331 ? -7.994 20.815 10.094 1.00 92.12 331 ALA A N 1
ATOM 2611 C CA . ALA A 1 331 ? -8.297 20.920 11.528 1.00 92.12 331 ALA A CA 1
ATOM 2612 C C . ALA A 1 331 ? -7.911 19.665 12.350 1.00 92.12 331 ALA A C 1
ATOM 2614 O O . ALA A 1 331 ? -8.613 19.256 13.281 1.00 92.12 331 ALA A O 1
ATOM 2615 N N . LEU A 1 332 ? -6.812 19.013 11.955 1.00 91.31 332 LEU A N 1
ATOM 2616 C CA . LEU A 1 332 ? -6.147 17.915 12.677 1.00 91.31 332 LEU A CA 1
ATOM 2617 C C . LEU A 1 332 ? -4.830 18.390 13.319 1.00 91.31 332 LEU A C 1
ATOM 2619 O O . LEU A 1 332 ? -3.934 17.602 13.613 1.00 91.31 332 LEU A O 1
ATOM 2623 N N . GLU A 1 333 ? -4.715 19.698 13.532 1.00 85.94 333 GLU A N 1
ATOM 2624 C CA . GLU A 1 333 ? -3.605 20.340 14.228 1.00 85.94 333 GLU A CA 1
ATOM 2625 C C . GLU A 1 333 ? -3.439 19.735 15.633 1.00 85.94 333 GLU A C 1
ATOM 2627 O O . GLU A 1 333 ? -4.412 19.440 16.329 1.00 85.94 333 GLU A O 1
ATOM 2632 N N . GLY A 1 334 ? -2.193 19.494 16.041 1.00 84.69 334 GLY A N 1
ATOM 2633 C CA . GLY A 1 334 ? -1.877 18.834 17.310 1.00 84.69 334 GLY A CA 1
ATOM 2634 C C . GLY A 1 334 ? -2.020 17.306 17.316 1.00 84.69 334 GLY A C 1
ATOM 2635 O O . GLY A 1 334 ? -1.475 16.688 18.225 1.00 84.69 334 GLY A O 1
ATOM 2636 N N . PHE A 1 335 ? -2.655 16.670 16.324 1.00 88.94 335 PHE A N 1
ATOM 2637 C CA . PHE A 1 335 ? -2.590 15.211 16.150 1.00 88.94 335 PHE A CA 1
ATOM 2638 C C . PHE A 1 335 ? -1.350 14.825 15.331 1.00 88.94 335 PHE A C 1
ATOM 2640 O O . PHE A 1 335 ? -1.062 15.426 14.298 1.00 88.94 335 PHE A O 1
ATOM 2647 N N . GLU A 1 336 ? -0.625 13.795 15.770 1.00 89.56 336 GLU A N 1
ATOM 2648 C CA . GLU A 1 336 ? 0.513 13.241 15.030 1.00 89.56 336 GLU A CA 1
ATOM 2649 C C . GLU A 1 336 ? 0.030 12.601 13.723 1.00 89.56 336 GLU A C 1
ATOM 2651 O O . GLU A 1 336 ? -0.691 11.599 13.749 1.00 89.56 336 GLU A O 1
ATOM 2656 N N . ARG A 1 337 ? 0.431 13.195 12.594 1.00 90.75 337 ARG A N 1
ATOM 2657 C CA . ARG A 1 337 ? 0.275 12.632 11.250 1.00 90.75 337 ARG A CA 1
ATOM 2658 C C . ARG A 1 337 ? 1.434 11.673 10.975 1.00 90.75 337 ARG A C 1
ATOM 2660 O O . ARG A 1 337 ? 2.575 11.987 11.305 1.00 90.75 337 ARG A O 1
ATOM 2667 N N . VAL A 1 338 ? 1.143 10.508 10.405 1.00 90.31 338 VAL A N 1
ATOM 2668 C CA . VAL A 1 338 ? 2.135 9.475 10.073 1.00 90.31 338 VAL A CA 1
ATOM 2669 C C . VAL A 1 338 ? 1.929 9.055 8.624 1.00 90.31 338 VAL A C 1
ATOM 2671 O O . VAL A 1 338 ? 1.149 8.143 8.334 1.00 90.31 338 VAL A O 1
ATOM 2674 N N . ASP A 1 339 ? 2.600 9.752 7.718 1.00 92.44 339 ASP A N 1
ATOM 2675 C CA . ASP A 1 339 ? 2.522 9.461 6.290 1.00 92.44 339 ASP A CA 1
ATOM 2676 C C . ASP A 1 339 ? 3.352 8.230 5.922 1.00 92.44 339 ASP A C 1
ATOM 2678 O O . ASP A 1 339 ? 4.281 7.843 6.638 1.00 92.44 339 ASP A O 1
ATOM 2682 N N . VAL A 1 340 ? 2.982 7.595 4.813 1.00 92.06 340 VAL A N 1
ATOM 2683 C CA . VAL A 1 340 ? 3.623 6.386 4.293 1.00 92.06 340 VAL A CA 1
ATOM 2684 C C . VAL A 1 340 ? 3.622 6.388 2.766 1.00 92.06 340 VAL A C 1
ATOM 2686 O O . VAL A 1 340 ? 2.785 7.025 2.124 1.00 92.06 340 VAL A O 1
ATOM 2689 N N . ASN A 1 341 ? 4.496 5.599 2.155 1.00 93.19 341 ASN A N 1
ATOM 2690 C CA . ASN A 1 341 ? 4.382 5.269 0.737 1.00 93.19 341 ASN A CA 1
ATOM 2691 C C . ASN A 1 341 ? 3.331 4.154 0.581 1.00 93.19 341 ASN A C 1
ATOM 2693 O O . ASN A 1 341 ? 3.167 3.327 1.476 1.00 93.19 341 ASN A O 1
ATOM 2697 N N . GLN A 1 342 ? 2.606 4.078 -0.536 1.00 94.19 342 GLN A N 1
ATOM 2698 C CA . GLN A 1 342 ? 1.504 3.107 -0.674 1.00 94.19 342 GLN A CA 1
ATOM 2699 C C . GLN A 1 342 ? 1.952 1.636 -0.563 1.00 94.19 342 GLN A C 1
ATOM 2701 O O . GLN A 1 342 ? 1.210 0.800 -0.047 1.00 94.19 342 GLN A O 1
ATOM 2706 N N . ALA A 1 343 ? 3.198 1.335 -0.943 1.00 94.62 343 ALA A N 1
ATOM 2707 C CA . ALA A 1 343 ? 3.833 0.035 -0.722 1.00 94.62 343 ALA A CA 1
ATOM 2708 C C . ALA A 1 343 ? 3.962 -0.374 0.764 1.00 94.62 343 ALA A C 1
ATOM 2710 O O . ALA A 1 343 ? 3.980 -1.565 1.074 1.00 94.62 343 ALA A O 1
ATOM 2711 N N . ASP A 1 344 ? 4.036 0.585 1.691 1.00 95.94 344 ASP A N 1
ATOM 2712 C CA . ASP A 1 344 ? 4.262 0.356 3.128 1.00 95.94 344 ASP A CA 1
ATOM 2713 C C . ASP A 1 344 ? 2.999 -0.178 3.841 1.00 95.94 344 ASP A C 1
ATOM 2715 O O . ASP A 1 344 ? 3.058 -0.696 4.962 1.00 95.94 344 ASP A O 1
ATOM 2719 N N . ILE A 1 345 ? 1.839 -0.121 3.174 1.00 98.06 345 ILE A N 1
ATOM 2720 C CA . ILE A 1 345 ? 0.582 -0.681 3.685 1.00 98.06 345 ILE A CA 1
ATOM 2721 C C . ILE A 1 345 ? 0.631 -2.219 3.690 1.00 98.06 345 ILE A C 1
ATOM 2723 O O . ILE A 1 345 ? 0.131 -2.841 4.629 1.00 98.06 345 ILE A O 1
ATOM 2727 N N . ALA A 1 346 ? 1.298 -2.859 2.726 1.00 96.75 346 ALA A N 1
ATOM 2728 C CA . ALA A 1 346 ? 1.430 -4.316 2.686 1.00 96.75 346 ALA A CA 1
ATOM 2729 C C . ALA A 1 346 ? 2.176 -4.921 3.904 1.00 96.75 346 ALA A C 1
ATOM 2731 O O . ALA A 1 346 ? 1.623 -5.834 4.533 1.00 96.75 346 ALA A O 1
ATOM 2732 N N . PRO A 1 347 ? 3.377 -4.451 4.316 1.00 96.81 347 PRO A N 1
ATOM 2733 C CA . PRO A 1 347 ? 4.042 -4.944 5.525 1.00 96.81 347 PRO A CA 1
ATOM 2734 C C . PRO A 1 347 ? 3.305 -4.548 6.816 1.00 96.81 347 PRO A C 1
ATOM 2736 O O . PRO A 1 347 ? 3.291 -5.343 7.762 1.00 96.81 347 PRO A O 1
ATOM 2739 N N . LEU A 1 348 ? 2.629 -3.388 6.856 1.00 97.94 348 LEU A N 1
ATOM 2740 C CA . LEU A 1 348 ? 1.739 -3.009 7.965 1.00 97.94 348 LEU A CA 1
ATOM 2741 C C . LEU A 1 348 ? 0.613 -4.036 8.148 1.00 97.94 348 LEU A C 1
ATOM 2743 O O . LEU A 1 348 ? 0.447 -4.594 9.234 1.00 97.94 348 LEU A O 1
ATOM 2747 N N . MET A 1 349 ? -0.123 -4.325 7.073 1.00 98.00 349 MET A N 1
ATOM 2748 C CA . MET A 1 349 ? -1.195 -5.321 7.049 1.00 98.00 349 MET A CA 1
ATOM 2749 C C . MET A 1 349 ? -0.690 -6.715 7.429 1.00 98.00 349 MET A C 1
ATOM 2751 O O . MET A 1 349 ? -1.303 -7.375 8.265 1.00 98.00 349 MET A O 1
ATOM 2755 N N . SER A 1 350 ? 0.450 -7.135 6.874 1.00 95.75 350 SER A N 1
ATOM 2756 C CA . SER A 1 350 ? 1.070 -8.433 7.174 1.00 95.75 350 SER A CA 1
ATOM 2757 C C . SER A 1 350 ? 1.384 -8.568 8.664 1.00 95.75 350 SER A C 1
ATOM 2759 O O . SER A 1 350 ? 0.988 -9.543 9.302 1.00 95.75 350 SER A O 1
ATOM 2761 N N . THR A 1 351 ? 2.017 -7.546 9.246 1.00 96.50 351 THR A N 1
ATOM 2762 C CA . THR A 1 351 ? 2.415 -7.537 10.659 1.00 96.50 351 THR A CA 1
ATOM 2763 C C . THR A 1 351 ? 1.209 -7.513 11.596 1.00 96.50 351 THR A C 1
ATOM 2765 O O . THR A 1 351 ? 1.228 -8.210 12.608 1.00 96.50 351 THR A O 1
ATOM 2768 N N . LEU A 1 352 ? 0.132 -6.791 11.254 1.00 96.44 352 LEU A N 1
ATOM 2769 C CA . LEU A 1 352 ? -1.101 -6.747 12.055 1.00 96.44 352 LEU A CA 1
ATOM 2770 C C . LEU A 1 352 ? -1.746 -8.129 12.253 1.00 96.44 352 LEU A C 1
ATOM 2772 O O . LEU A 1 352 ? -2.325 -8.366 13.309 1.00 96.44 352 LEU A O 1
ATOM 2776 N N . VAL A 1 353 ? -1.623 -9.051 11.292 1.00 94.75 353 VAL A N 1
ATOM 2777 C CA . VAL A 1 353 ? -2.135 -10.436 11.399 1.00 94.75 353 VAL A CA 1
ATOM 2778 C C . VAL A 1 353 ? -1.037 -11.506 11.517 1.00 94.75 353 VAL A C 1
ATOM 2780 O O . VAL A 1 353 ? -1.334 -12.698 11.464 1.00 94.75 353 VAL A O 1
ATOM 2783 N N . GLY A 1 354 ? 0.224 -11.107 11.724 1.00 92.06 354 GLY A N 1
ATOM 2784 C CA . GLY A 1 354 ? 1.362 -12.020 11.907 1.00 92.06 354 GLY A CA 1
ATOM 2785 C C . GLY A 1 354 ? 1.726 -12.864 10.679 1.00 92.06 354 GLY A C 1
ATOM 2786 O O . GLY A 1 354 ? 2.264 -13.959 10.830 1.00 92.06 354 GLY A O 1
ATOM 2787 N N . LEU A 1 355 ? 1.421 -12.382 9.473 1.00 91.12 355 LEU A N 1
ATOM 2788 C CA . LEU A 1 355 ? 1.786 -13.027 8.210 1.00 91.12 355 LEU A CA 1
ATOM 2789 C C . LEU A 1 355 ? 3.196 -12.603 7.750 1.00 91.12 355 LEU A C 1
ATOM 2791 O O . LEU A 1 355 ? 3.660 -11.519 8.121 1.00 91.12 355 LEU A O 1
ATOM 2795 N N . PRO A 1 356 ? 3.877 -13.409 6.911 1.00 89.56 356 PRO A N 1
ATOM 2796 C CA . PRO A 1 356 ? 5.034 -12.945 6.150 1.00 89.56 356 PRO A CA 1
ATOM 2797 C C . PRO A 1 356 ? 4.695 -11.691 5.336 1.00 89.56 356 PRO A C 1
ATOM 2799 O O . PRO A 1 356 ? 3.593 -11.577 4.798 1.00 89.56 356 PRO A O 1
ATOM 2802 N N . CYS A 1 357 ? 5.652 -10.771 5.204 1.00 92.56 357 CYS A N 1
ATOM 2803 C CA . CYS A 1 357 ? 5.532 -9.694 4.218 1.00 92.56 357 CYS A CA 1
ATOM 2804 C C . CYS A 1 357 ? 5.529 -10.302 2.799 1.00 92.56 357 CYS A C 1
ATOM 2806 O O . CYS A 1 357 ? 6.271 -11.266 2.579 1.00 92.56 357 CYS A O 1
ATOM 2808 N N . PRO A 1 358 ? 4.763 -9.760 1.831 1.00 92.81 358 PRO A N 1
ATOM 2809 C CA . PRO A 1 358 ? 4.715 -10.317 0.484 1.00 92.81 358 PRO A CA 1
ATOM 2810 C C . PRO A 1 358 ? 6.099 -10.391 -0.158 1.00 92.81 358 PRO A C 1
ATOM 2812 O O . PRO A 1 358 ? 6.924 -9.490 0.009 1.00 92.81 358 PRO A O 1
ATOM 2815 N N . MET A 1 359 ? 6.352 -11.459 -0.913 1.00 89.38 359 MET A N 1
ATOM 2816 C CA . MET A 1 359 ? 7.690 -11.841 -1.371 1.00 89.38 359 MET A CA 1
ATOM 2817 C C . MET A 1 359 ? 8.472 -10.725 -2.081 1.00 89.38 359 MET A C 1
ATOM 2819 O O . MET A 1 359 ? 9.691 -10.648 -1.925 1.00 89.38 359 MET A O 1
ATOM 2823 N N . ASN A 1 360 ? 7.775 -9.879 -2.846 1.00 89.25 360 ASN A N 1
ATOM 2824 C CA . ASN A 1 360 ? 8.342 -8.782 -3.636 1.00 89.25 360 ASN A CA 1
ATOM 2825 C C . ASN A 1 360 ? 8.056 -7.388 -3.046 1.00 89.25 360 ASN A C 1
ATOM 2827 O O . ASN A 1 360 ? 8.243 -6.386 -3.729 1.00 89.25 360 ASN A O 1
ATOM 2831 N N . SER A 1 361 ? 7.600 -7.312 -1.792 1.00 92.00 361 SER A N 1
ATOM 2832 C CA . SER A 1 361 ? 7.342 -6.044 -1.108 1.00 92.00 361 SER A CA 1
ATOM 2833 C C . SER A 1 361 ? 8.636 -5.245 -0.950 1.00 92.00 361 SER A C 1
ATOM 2835 O O . SER A 1 361 ? 9.576 -5.711 -0.306 1.00 92.00 361 SER A O 1
ATOM 2837 N N . VAL A 1 362 ? 8.663 -4.025 -1.484 1.00 90.88 362 VAL A N 1
ATOM 2838 C CA . VAL A 1 362 ? 9.708 -3.016 -1.237 1.00 90.88 362 VAL A CA 1
ATOM 2839 C C . VAL A 1 362 ? 9.304 -2.015 -0.149 1.00 90.88 362 VAL A C 1
ATOM 2841 O O . VAL A 1 362 ? 10.118 -1.183 0.241 1.00 90.88 362 VAL A O 1
ATOM 2844 N N . GLY A 1 363 ? 8.061 -2.095 0.343 1.00 90.75 363 GLY A N 1
ATOM 2845 C CA . GLY A 1 363 ? 7.555 -1.243 1.416 1.00 90.75 363 GLY A CA 1
ATOM 2846 C C . GLY A 1 363 ? 8.290 -1.432 2.747 1.00 90.75 363 GLY A C 1
ATOM 2847 O O . GLY A 1 363 ? 8.579 -2.560 3.162 1.00 90.75 363 GLY A O 1
ATOM 2848 N N . SER A 1 364 ? 8.546 -0.317 3.424 1.00 91.12 364 SER A N 1
ATOM 2849 C CA . SER A 1 364 ? 9.108 -0.244 4.774 1.00 91.12 364 SER A CA 1
ATOM 2850 C C . SER A 1 364 ? 8.003 -0.427 5.815 1.00 91.12 364 SER A C 1
ATOM 2852 O O . SER A 1 364 ? 6.881 0.025 5.609 1.00 91.12 364 SER A O 1
ATOM 2854 N N . LEU A 1 365 ? 8.276 -1.090 6.941 1.00 94.12 365 LEU A N 1
ATOM 2855 C CA . LEU A 1 365 ? 7.273 -1.311 7.988 1.00 94.12 365 LEU A CA 1
ATOM 2856 C C . LEU A 1 365 ? 6.994 -0.021 8.801 1.00 94.12 365 LEU A C 1
ATOM 2858 O O . LEU A 1 365 ? 7.860 0.389 9.579 1.00 94.12 365 LEU A O 1
ATOM 2862 N N . PRO A 1 366 ? 5.788 0.585 8.746 1.00 93.56 366 PRO A N 1
ATOM 2863 C CA . PRO A 1 366 ? 5.515 1.850 9.427 1.00 93.56 366 PRO A CA 1
ATOM 2864 C C . PRO A 1 366 ? 5.153 1.613 10.906 1.00 93.56 366 PRO A C 1
ATOM 2866 O O . PRO A 1 366 ? 3.991 1.643 11.320 1.00 93.56 366 PRO A O 1
ATOM 2869 N N . THR A 1 367 ? 6.172 1.365 11.735 1.00 92.50 367 THR A N 1
ATOM 2870 C CA . THR A 1 367 ? 6.053 0.983 13.161 1.00 92.50 367 THR A CA 1
ATOM 2871 C C . THR A 1 367 ? 5.229 1.952 14.016 1.00 92.50 367 THR A C 1
ATOM 2873 O O . THR A 1 367 ? 4.619 1.535 15.000 1.00 92.50 367 THR A O 1
ATOM 2876 N N . HIS A 1 368 ? 5.125 3.224 13.624 1.00 91.31 368 HIS A N 1
ATOM 2877 C CA . HIS A 1 368 ? 4.320 4.249 14.300 1.00 91.31 368 HIS A CA 1
ATOM 2878 C C . HIS A 1 368 ? 2.809 3.942 14.311 1.00 91.31 368 HIS A C 1
ATOM 2880 O O . HIS A 1 368 ? 2.086 4.454 15.168 1.00 91.31 368 HIS A O 1
ATOM 2886 N N . TYR A 1 369 ? 2.333 3.057 13.431 1.00 96.06 369 TYR A N 1
ATOM 2887 C CA . TYR A 1 369 ? 0.970 2.520 13.472 1.00 96.06 369 TYR A CA 1
ATOM 2888 C C . TYR A 1 369 ? 0.802 1.367 14.482 1.00 96.06 369 TYR A C 1
ATOM 2890 O O . TYR A 1 369 ? -0.300 1.141 14.982 1.00 96.06 369 TYR A O 1
ATOM 2898 N N . LEU A 1 370 ? 1.875 0.642 14.813 1.00 96.44 370 LEU A N 1
ATOM 2899 C CA . LEU A 1 370 ? 1.835 -0.698 15.411 1.00 96.44 370 LEU A CA 1
ATOM 2900 C C . LEU A 1 370 ? 2.058 -0.707 16.931 1.00 96.44 370 LEU A C 1
ATOM 2902 O O . LEU A 1 370 ? 3.102 -0.292 17.440 1.00 96.44 370 LEU A O 1
ATOM 2906 N N . LYS A 1 371 ? 1.087 -1.234 17.682 1.00 96.38 371 LYS A N 1
ATOM 2907 C CA . LYS A 1 371 ? 1.148 -1.428 19.139 1.00 96.38 371 LYS A CA 1
ATOM 2908 C C . LYS A 1 371 ? 1.743 -2.803 19.470 1.00 96.38 371 LYS A C 1
ATOM 2910 O O . LYS A 1 371 ? 1.028 -3.736 19.827 1.00 96.38 371 LYS A O 1
ATOM 2915 N N . LEU A 1 372 ? 3.061 -2.900 19.336 1.00 93.69 372 LEU A N 1
ATOM 2916 C CA . LEU A 1 372 ? 3.867 -4.095 19.606 1.00 93.69 372 LEU A CA 1
ATOM 2917 C C . LEU A 1 372 ? 4.643 -3.969 20.928 1.00 93.69 372 LEU A C 1
ATOM 2919 O O . LEU A 1 372 ? 4.815 -2.862 21.446 1.00 93.69 372 LEU A O 1
ATOM 2923 N N . SER A 1 373 ? 5.143 -5.087 21.469 1.00 95.19 373 SER A N 1
ATOM 2924 C CA . SER A 1 373 ? 6.237 -5.025 22.449 1.00 95.19 373 SER A CA 1
ATOM 2925 C C . SER A 1 373 ? 7.545 -4.647 21.744 1.00 95.19 373 SER A C 1
ATOM 2927 O O . SER A 1 373 ? 7.666 -4.807 20.530 1.00 95.19 373 SER A O 1
ATOM 2929 N N . LYS A 1 374 ? 8.563 -4.191 22.485 1.00 91.56 374 LYS A N 1
ATOM 2930 C CA . LYS A 1 374 ? 9.866 -3.852 21.882 1.00 91.56 374 LYS A CA 1
ATOM 2931 C C . LYS A 1 374 ? 10.583 -5.056 21.255 1.00 91.56 374 LYS A C 1
ATOM 2933 O O . LYS A 1 374 ? 11.360 -4.857 20.330 1.00 91.56 374 LYS A O 1
ATOM 2938 N N . ALA A 1 375 ? 10.305 -6.281 21.707 1.00 92.88 375 ALA A N 1
ATOM 2939 C CA . ALA A 1 375 ? 10.825 -7.492 21.070 1.00 92.88 375 ALA A CA 1
ATOM 2940 C C . ALA A 1 375 ? 10.092 -7.789 19.750 1.00 92.88 375 ALA A C 1
ATOM 2942 O O . ALA A 1 375 ? 10.734 -7.988 18.722 1.00 92.88 375 ALA A O 1
ATOM 2943 N N . ASP A 1 376 ? 8.755 -7.735 19.759 1.00 93.88 376 ASP A N 1
ATOM 2944 C CA . ASP A 1 376 ? 7.938 -7.974 18.561 1.00 93.88 376 ASP A CA 1
ATOM 2945 C C . ASP A 1 376 ? 8.160 -6.888 17.488 1.00 93.88 376 ASP A C 1
ATOM 2947 O O . ASP A 1 376 ? 8.166 -7.190 16.300 1.00 93.88 376 ASP A O 1
ATOM 2951 N N . GLU A 1 377 ? 8.382 -5.631 17.892 1.00 91.75 377 GLU A N 1
ATOM 2952 C CA . GLU A 1 377 ? 8.708 -4.509 16.996 1.00 91.75 377 GLU A CA 1
ATOM 2953 C C . GLU A 1 377 ? 10.050 -4.740 16.278 1.00 91.75 377 GLU A C 1
ATOM 2955 O O . GLU A 1 377 ? 10.137 -4.544 15.066 1.00 91.75 377 GLU A O 1
ATOM 2960 N N . VAL A 1 378 ? 11.071 -5.237 16.990 1.00 90.81 378 VAL A N 1
ATOM 2961 C CA . VAL A 1 378 ? 12.371 -5.598 16.399 1.00 90.81 378 VAL A CA 1
ATOM 2962 C C . VAL A 1 378 ? 12.255 -6.815 15.476 1.00 90.81 378 VAL A C 1
ATOM 2964 O O . VAL A 1 378 ? 12.789 -6.777 14.370 1.00 90.81 378 VAL A O 1
ATOM 2967 N N . GLU A 1 379 ? 11.539 -7.873 15.868 1.00 93.25 379 GLU A N 1
ATOM 2968 C CA . GLU A 1 379 ? 11.340 -9.052 15.007 1.00 93.25 379 GLU A CA 1
ATOM 2969 C C . GLU A 1 379 ? 10.512 -8.734 13.751 1.00 93.25 379 GLU A C 1
ATOM 2971 O O . GLU A 1 379 ? 10.810 -9.261 12.678 1.00 93.25 379 GLU A O 1
ATOM 2976 N N . ALA A 1 380 ? 9.524 -7.838 13.840 1.00 92.00 380 ALA A N 1
ATOM 2977 C CA . ALA A 1 380 ? 8.748 -7.381 12.688 1.00 92.00 380 ALA A CA 1
ATOM 2978 C C . ALA A 1 380 ? 9.606 -6.571 11.697 1.00 92.00 380 ALA A C 1
ATOM 2980 O O . ALA A 1 380 ? 9.622 -6.877 10.502 1.00 92.00 380 ALA A O 1
ATOM 2981 N N . VAL A 1 381 ? 10.374 -5.586 12.185 1.00 89.88 381 VAL A N 1
ATOM 2982 C CA . VAL A 1 381 ? 11.301 -4.793 11.352 1.00 89.88 381 VAL A CA 1
ATOM 2983 C C . VAL A 1 381 ? 12.403 -5.673 10.754 1.00 89.88 381 VAL A C 1
ATOM 2985 O O . VAL A 1 381 ? 12.765 -5.502 9.587 1.00 89.88 381 VAL A O 1
ATOM 2988 N N . LEU A 1 382 ? 12.909 -6.655 11.506 1.00 86.50 382 LEU A N 1
ATOM 2989 C CA . LEU A 1 382 ? 13.907 -7.610 11.022 1.00 86.50 382 LEU A CA 1
ATOM 2990 C C . LEU A 1 382 ? 13.337 -8.541 9.942 1.00 86.50 382 LEU A C 1
ATOM 2992 O O . LEU A 1 382 ? 14.040 -8.846 8.980 1.00 86.50 382 LEU A O 1
ATOM 2996 N N . ALA A 1 383 ? 12.082 -8.983 10.063 1.00 88.00 383 ALA A N 1
ATOM 2997 C CA . ALA A 1 383 ? 11.421 -9.806 9.051 1.00 88.00 383 ALA A CA 1
ATOM 2998 C C . ALA A 1 383 ? 11.144 -9.022 7.756 1.00 88.00 383 ALA A C 1
ATOM 3000 O O . ALA A 1 383 ? 11.463 -9.514 6.674 1.00 88.00 383 ALA A O 1
ATOM 3001 N N . ASN A 1 384 ? 10.646 -7.784 7.858 1.00 92.44 384 ASN A N 1
ATOM 3002 C CA . ASN A 1 384 ? 10.470 -6.879 6.716 1.00 92.44 384 ASN A CA 1
ATOM 3003 C C . ASN A 1 384 ? 11.815 -6.594 6.015 1.00 92.44 384 ASN A C 1
ATOM 3005 O O . ASN A 1 384 ? 11.946 -6.850 4.817 1.00 92.44 384 ASN A O 1
ATOM 3009 N N . SER A 1 385 ? 12.847 -6.206 6.775 1.00 87.25 385 SER A N 1
ATOM 3010 C CA . SER A 1 385 ? 14.218 -6.020 6.269 1.00 87.25 385 SER A CA 1
ATOM 3011 C C . SER A 1 385 ? 14.758 -7.267 5.556 1.00 87.25 385 SER A C 1
ATOM 3013 O O . SER A 1 385 ? 15.333 -7.162 4.475 1.00 87.25 385 SER A O 1
ATOM 3015 N N . LYS A 1 386 ? 14.548 -8.466 6.120 1.00 84.44 386 LYS A N 1
ATOM 3016 C CA . LYS A 1 386 ? 14.954 -9.740 5.501 1.00 84.44 386 LYS A CA 1
ATOM 3017 C C . LYS A 1 386 ? 14.170 -10.061 4.228 1.00 84.44 386 LYS A C 1
ATOM 3019 O O . LYS A 1 386 ? 14.753 -10.625 3.308 1.00 84.44 386 LYS A O 1
ATOM 3024 N N . GLN A 1 387 ? 12.888 -9.705 4.140 1.00 86.81 387 GLN A N 1
ATOM 3025 C CA . GLN A 1 387 ? 12.090 -9.933 2.931 1.00 86.81 387 GLN A CA 1
ATOM 3026 C C . GLN A 1 387 ? 12.531 -9.029 1.769 1.00 86.81 387 GLN A C 1
ATOM 3028 O O . GLN A 1 387 ? 12.588 -9.485 0.626 1.00 86.81 387 GLN A O 1
ATOM 3033 N N . ILE A 1 388 ? 12.903 -7.779 2.063 1.00 84.94 388 ILE A N 1
ATOM 3034 C CA . ILE A 1 388 ? 13.518 -6.857 1.095 1.00 84.94 388 ILE A CA 1
ATOM 3035 C C . ILE A 1 388 ? 14.905 -7.379 0.691 1.00 84.94 388 ILE A C 1
ATOM 3037 O O . ILE A 1 388 ? 15.203 -7.529 -0.495 1.00 84.94 388 ILE A O 1
ATOM 3041 N N . LEU A 1 389 ? 15.739 -7.747 1.669 1.00 80.88 389 LEU A N 1
ATOM 3042 C CA . LEU A 1 389 ? 17.081 -8.276 1.425 1.00 80.88 389 LEU A CA 1
ATOM 3043 C C . LEU A 1 389 ? 17.057 -9.572 0.597 1.00 80.88 389 LEU A C 1
ATOM 3045 O O . LEU A 1 389 ? 17.875 -9.715 -0.304 1.00 80.88 389 LEU A O 1
ATOM 3049 N N . ASN A 1 390 ? 16.100 -10.479 0.812 1.00 79.31 390 ASN A N 1
ATOM 3050 C CA . ASN A 1 390 ? 15.965 -11.714 0.029 1.00 79.31 390 ASN A CA 1
ATOM 3051 C C . ASN A 1 390 ? 15.731 -11.462 -1.471 1.00 79.31 390 ASN A C 1
ATOM 3053 O O . ASN A 1 390 ? 16.196 -12.253 -2.293 1.00 79.31 390 ASN A O 1
ATOM 3057 N N . GLN A 1 391 ? 15.079 -10.356 -1.853 1.00 76.94 391 GLN A N 1
ATOM 3058 C CA . GLN A 1 391 ? 14.934 -9.969 -3.264 1.00 76.94 391 GLN A CA 1
ATOM 3059 C C . GLN A 1 391 ? 16.288 -9.612 -3.880 1.00 76.94 391 GLN A C 1
ATOM 3061 O O . GLN A 1 391 ? 16.585 -10.021 -5.004 1.00 76.94 391 GLN A O 1
ATOM 3066 N N . PHE A 1 392 ? 17.134 -8.899 -3.131 1.00 70.69 392 PHE A N 1
ATOM 3067 C CA . PHE A 1 392 ? 18.504 -8.601 -3.537 1.00 70.69 392 PHE A CA 1
ATOM 3068 C C . PHE A 1 392 ? 19.369 -9.868 -3.550 1.00 70.69 392 PHE A C 1
ATOM 3070 O O . PHE A 1 392 ? 19.952 -10.191 -4.581 1.00 70.69 392 PHE A O 1
ATOM 3077 N N . LEU A 1 393 ? 19.396 -10.643 -2.460 1.00 66.94 393 LEU A N 1
ATOM 3078 C CA . LEU A 1 393 ? 20.205 -11.860 -2.347 1.00 66.94 393 LEU A CA 1
ATOM 3079 C C . LEU A 1 393 ? 19.835 -12.916 -3.397 1.00 66.94 393 LEU A C 1
ATOM 3081 O O . LEU A 1 393 ? 20.725 -13.584 -3.912 1.00 66.94 393 LEU A O 1
ATOM 3085 N N . ARG A 1 394 ? 18.562 -13.026 -3.802 1.00 65.00 394 ARG A N 1
ATOM 3086 C CA . ARG A 1 394 ? 18.149 -13.934 -4.887 1.00 65.00 394 ARG A CA 1
ATOM 3087 C C . ARG A 1 394 ? 18.459 -13.401 -6.287 1.00 65.00 394 ARG A C 1
ATOM 3089 O O . ARG A 1 394 ? 18.802 -14.200 -7.153 1.00 65.00 394 ARG A O 1
ATOM 3096 N N . LYS A 1 395 ? 18.438 -12.078 -6.504 1.00 58.72 395 LYS A N 1
ATOM 3097 C CA . LYS A 1 395 ? 19.080 -11.450 -7.682 1.00 58.72 395 LYS A CA 1
ATOM 3098 C C . LYS A 1 395 ? 20.617 -11.613 -7.656 1.00 58.72 395 LYS A C 1
ATOM 3100 O O . LYS A 1 395 ? 21.264 -11.357 -8.665 1.00 58.72 395 LYS A O 1
ATOM 3105 N N . SER A 1 396 ? 21.184 -12.061 -6.530 1.00 61.59 396 SER A N 1
ATOM 3106 C CA . SER A 1 396 ? 22.619 -12.080 -6.216 1.00 61.59 396 SER A CA 1
ATOM 3107 C C . SER A 1 396 ? 23.149 -13.463 -5.776 1.00 61.59 396 SER A C 1
ATOM 3109 O O . SER A 1 396 ? 24.209 -13.535 -5.175 1.00 61.59 396 SER A O 1
ATOM 3111 N N . VAL A 1 397 ? 22.453 -14.579 -6.054 1.00 66.50 397 VAL A N 1
ATOM 3112 C CA . VAL A 1 397 ? 22.912 -15.990 -5.869 1.00 66.50 397 VAL A CA 1
ATOM 3113 C C . VAL A 1 397 ? 23.281 -16.439 -4.425 1.00 66.50 397 VAL A C 1
ATOM 3115 O O . VAL A 1 397 ? 23.331 -17.637 -4.152 1.00 66.50 397 VAL A O 1
ATOM 3118 N N . LEU A 1 398 ? 23.489 -15.520 -3.478 1.00 65.44 398 LEU A N 1
ATOM 3119 C CA . LEU A 1 398 ? 24.252 -15.723 -2.236 1.00 65.44 398 LEU A CA 1
ATOM 3120 C C . LEU A 1 398 ? 23.785 -16.889 -1.356 1.00 65.44 398 LEU A C 1
ATOM 3122 O O . LEU A 1 398 ? 24.612 -17.720 -0.992 1.00 65.44 398 LEU A O 1
ATOM 3126 N N . ASN A 1 399 ? 22.487 -17.017 -1.072 1.00 65.81 399 ASN A N 1
ATOM 3127 C CA . ASN A 1 399 ? 21.991 -18.080 -0.189 1.00 65.81 399 ASN A CA 1
ATOM 3128 C C . ASN A 1 399 ? 22.337 -19.486 -0.718 1.00 65.81 399 ASN A C 1
ATOM 3130 O O . ASN A 1 399 ? 22.636 -20.375 0.068 1.00 65.81 399 ASN A O 1
ATOM 3134 N N . GLN A 1 400 ? 22.366 -19.685 -2.044 1.00 73.38 400 GLN A N 1
ATOM 3135 C CA . GLN A 1 400 ? 22.753 -20.976 -2.630 1.00 73.38 400 GLN A CA 1
ATOM 3136 C C . GLN A 1 400 ? 24.237 -21.279 -2.391 1.00 73.38 400 GLN A C 1
ATOM 3138 O O . GLN A 1 400 ? 24.600 -22.425 -2.153 1.00 73.38 400 GLN A O 1
ATOM 3143 N N . ILE A 1 401 ? 25.096 -20.256 -2.411 1.00 78.94 401 ILE A N 1
ATOM 3144 C CA . ILE A 1 401 ? 26.519 -20.390 -2.080 1.00 78.94 401 ILE A CA 1
ATOM 3145 C C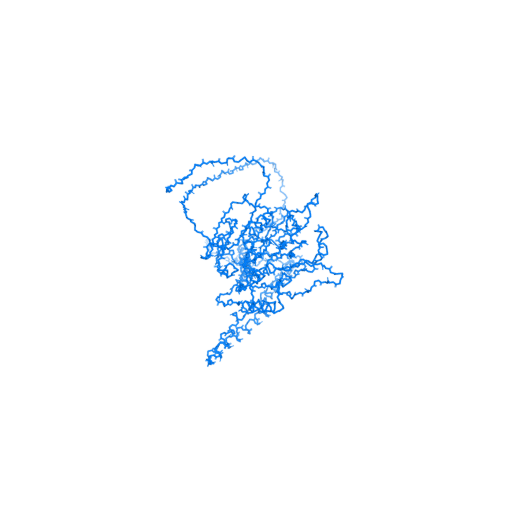 . ILE A 1 401 ? 26.682 -20.733 -0.591 1.00 78.94 401 ILE A C 1
ATOM 3147 O O . ILE A 1 401 ? 27.447 -21.635 -0.260 1.00 78.94 401 ILE A O 1
ATOM 3151 N N . GLU A 1 402 ? 25.942 -20.070 0.301 1.00 78.38 402 GLU A N 1
ATOM 3152 C CA . GLU A 1 402 ? 25.974 -20.326 1.751 1.00 78.38 402 GLU A CA 1
ATOM 3153 C C . GLU A 1 402 ? 25.458 -21.730 2.117 1.00 78.38 402 GLU A C 1
ATOM 3155 O O . GLU A 1 402 ? 26.083 -22.422 2.930 1.00 78.38 402 GLU A O 1
ATOM 3160 N N . ASP A 1 403 ? 24.383 -22.191 1.471 1.00 79.69 403 ASP A N 1
ATOM 3161 C CA . ASP A 1 403 ? 23.853 -23.551 1.620 1.00 79.69 403 ASP A CA 1
ATOM 3162 C C . ASP A 1 403 ? 24.871 -24.602 1.140 1.00 79.69 403 ASP A C 1
ATOM 3164 O O . ASP A 1 403 ? 25.135 -25.577 1.846 1.00 79.69 403 ASP A O 1
ATOM 3168 N N . LEU A 1 404 ? 25.505 -24.392 -0.022 1.00 86.56 404 LEU A N 1
ATOM 3169 C CA . LEU A 1 404 ? 26.514 -25.306 -0.577 1.00 86.56 404 LEU A CA 1
ATOM 3170 C C . LEU A 1 404 ? 27.800 -25.343 0.268 1.00 86.56 404 LEU A C 1
ATOM 3172 O O . LEU A 1 404 ? 28.329 -26.425 0.525 1.00 86.56 404 LEU A O 1
ATOM 3176 N N . ILE A 1 405 ? 28.269 -24.198 0.781 1.00 84.56 405 ILE A N 1
ATOM 3177 C CA . ILE A 1 405 ? 29.387 -24.120 1.742 1.00 84.56 405 ILE A CA 1
ATOM 3178 C C . ILE A 1 405 ? 29.056 -24.903 3.020 1.00 84.56 405 ILE A C 1
ATOM 3180 O O . ILE A 1 405 ? 29.907 -25.636 3.533 1.00 84.56 405 ILE A O 1
ATOM 3184 N N . SER A 1 406 ? 27.821 -24.787 3.515 1.00 87.62 406 SER A N 1
ATOM 3185 C CA . SER A 1 406 ? 27.346 -25.494 4.712 1.00 87.62 406 SER A CA 1
ATOM 3186 C C . SER A 1 406 ? 27.193 -27.004 4.476 1.00 87.62 406 SER A C 1
ATOM 3188 O O . SER A 1 406 ? 27.542 -27.805 5.345 1.00 87.62 406 SER A O 1
ATOM 3190 N N . ALA A 1 407 ? 26.758 -27.404 3.277 1.00 92.00 407 ALA A N 1
ATOM 3191 C CA . ALA A 1 407 ? 26.721 -28.792 2.812 1.00 92.00 407 ALA A CA 1
ATOM 3192 C C . ALA A 1 407 ? 28.111 -29.365 2.456 1.00 92.00 407 ALA A C 1
ATOM 3194 O O . ALA A 1 407 ? 28.240 -30.572 2.251 1.00 92.00 407 ALA A O 1
ATOM 3195 N N . LYS A 1 408 ? 29.151 -28.518 2.424 1.00 91.44 408 LYS A N 1
ATOM 3196 C CA . LYS A 1 408 ? 30.533 -28.814 2.002 1.00 91.44 408 LYS A CA 1
ATOM 3197 C C . LYS A 1 408 ? 30.713 -29.153 0.516 1.00 91.44 408 LYS A C 1
ATOM 3199 O O . LYS A 1 408 ? 31.751 -29.696 0.137 1.00 91.44 408 LYS A O 1
ATOM 3204 N N . ASP A 1 409 ? 29.756 -28.788 -0.335 1.00 93.50 409 ASP A N 1
ATOM 3205 C CA . ASP A 1 409 ? 29.928 -28.806 -1.791 1.00 93.50 409 ASP A CA 1
ATOM 3206 C C . ASP A 1 409 ? 30.687 -27.546 -2.238 1.00 93.50 409 ASP A C 1
ATOM 3208 O O . ASP A 1 409 ? 30.127 -26.561 -2.729 1.00 93.50 409 ASP A O 1
ATOM 3212 N N . TYR A 1 410 ? 31.997 -27.565 -1.997 1.00 91.19 410 TYR A N 1
ATOM 3213 C CA . TYR A 1 410 ? 32.864 -26.422 -2.260 1.00 91.19 410 TYR A CA 1
ATOM 3214 C C . TYR A 1 410 ? 33.132 -26.185 -3.755 1.00 91.19 410 TYR A C 1
ATOM 3216 O O . TYR A 1 410 ? 33.405 -25.044 -4.122 1.00 91.19 410 TYR A O 1
ATOM 3224 N N . GLU A 1 411 ? 33.017 -27.196 -4.628 1.00 91.31 411 GLU A N 1
ATOM 3225 C CA . GLU A 1 411 ? 33.157 -26.993 -6.080 1.00 91.31 411 GLU A CA 1
ATOM 3226 C C . GLU A 1 411 ? 31.957 -26.230 -6.647 1.00 91.31 411 GLU A C 1
ATOM 3228 O O . GLU A 1 411 ? 32.131 -25.210 -7.325 1.00 91.31 411 GLU A O 1
ATOM 3233 N N . THR A 1 412 ? 30.733 -26.668 -6.333 1.00 86.81 412 THR A N 1
ATOM 3234 C CA . THR A 1 412 ? 29.521 -25.991 -6.806 1.00 86.81 412 THR A CA 1
ATOM 3235 C C . THR A 1 412 ? 29.395 -24.606 -6.160 1.00 86.81 412 THR A C 1
ATOM 3237 O O . THR A 1 412 ? 29.089 -23.634 -6.857 1.00 86.81 412 THR A O 1
ATOM 3240 N N . ALA A 1 413 ? 29.735 -24.463 -4.869 1.00 87.44 413 ALA A N 1
ATOM 3241 C CA . ALA A 1 413 ? 29.793 -23.161 -4.197 1.00 87.44 413 ALA A CA 1
ATOM 3242 C C . ALA A 1 413 ? 30.797 -22.195 -4.845 1.00 87.44 413 ALA A C 1
ATOM 3244 O O . ALA A 1 413 ? 30.457 -21.034 -5.088 1.00 87.44 413 ALA A O 1
ATOM 3245 N N . LEU A 1 414 ? 32.020 -22.648 -5.153 1.00 84.75 414 LEU A N 1
ATOM 3246 C CA . LEU A 1 414 ? 33.038 -21.823 -5.810 1.00 84.75 414 LEU A CA 1
ATOM 3247 C C . LEU A 1 414 ? 32.563 -21.371 -7.195 1.00 84.75 414 LEU A C 1
ATOM 3249 O O . LEU A 1 414 ? 32.614 -20.182 -7.499 1.00 84.75 414 LEU A O 1
ATOM 3253 N N . LYS A 1 415 ? 32.012 -22.287 -7.999 1.00 88.50 415 LYS A N 1
ATOM 3254 C CA . LYS A 1 415 ? 31.479 -21.985 -9.335 1.00 88.50 415 LYS A CA 1
ATOM 3255 C C . LYS A 1 415 ? 30.367 -20.930 -9.300 1.00 88.50 415 LYS A C 1
ATOM 3257 O O . LYS A 1 415 ? 30.377 -20.001 -10.108 1.00 88.50 415 LYS A O 1
ATOM 3262 N N . HIS A 1 416 ? 29.436 -21.028 -8.349 1.00 81.00 416 HIS A N 1
ATOM 3263 C CA . HIS A 1 416 ? 28.413 -19.997 -8.148 1.00 81.00 416 HIS A CA 1
ATOM 3264 C C . HIS A 1 416 ? 28.995 -18.685 -7.605 1.00 81.00 416 HIS A C 1
ATOM 3266 O O . HIS A 1 416 ? 28.525 -17.619 -7.994 1.00 81.00 416 HIS A O 1
ATOM 3272 N N . SER A 1 417 ? 30.042 -18.738 -6.777 1.00 82.31 417 SER A N 1
ATOM 3273 C CA . SER A 1 417 ? 30.740 -17.550 -6.259 1.00 82.31 417 SER A CA 1
ATOM 3274 C C . SER A 1 417 ? 31.486 -16.785 -7.354 1.00 82.31 417 SER A C 1
ATOM 3276 O O . SER A 1 417 ? 31.485 -15.554 -7.363 1.00 82.31 417 SER A O 1
ATOM 3278 N N . GLU A 1 418 ? 32.103 -17.487 -8.306 1.00 85.12 418 GLU A N 1
ATOM 3279 C CA . GLU A 1 418 ? 32.751 -16.868 -9.464 1.00 85.12 418 GLU A CA 1
ATOM 3280 C C . GLU A 1 418 ? 31.742 -16.247 -10.431 1.00 85.12 418 GLU A C 1
ATOM 3282 O O . GLU A 1 418 ? 31.958 -15.128 -10.899 1.00 85.12 418 GLU A O 1
ATOM 3287 N N . GLU A 1 419 ? 30.625 -16.931 -10.689 1.00 79.75 419 GLU A N 1
ATOM 3288 C CA . GLU A 1 419 ? 29.542 -16.403 -11.523 1.00 79.75 419 GLU A CA 1
ATOM 3289 C C . GLU A 1 419 ? 28.866 -15.192 -10.864 1.00 79.75 419 GLU A C 1
ATOM 3291 O O . GLU A 1 419 ? 28.641 -14.175 -11.520 1.00 79.75 419 GLU A O 1
ATOM 3296 N N . LEU A 1 420 ? 28.642 -15.236 -9.547 1.00 77.00 420 LEU A N 1
ATOM 3297 C CA . LEU A 1 420 ? 28.209 -14.083 -8.761 1.00 77.00 420 LEU A CA 1
ATOM 3298 C C . LEU A 1 420 ? 29.204 -12.924 -8.874 1.00 77.00 420 LEU A C 1
ATOM 3300 O O . LEU A 1 420 ? 28.809 -11.814 -9.216 1.00 77.00 420 LEU A O 1
ATOM 3304 N N . ARG A 1 421 ? 30.502 -13.163 -8.652 1.00 79.50 421 ARG A N 1
ATOM 3305 C CA . ARG A 1 421 ? 31.548 -12.137 -8.801 1.00 79.50 421 ARG A CA 1
ATOM 3306 C C . ARG A 1 421 ? 31.535 -11.530 -10.208 1.00 79.50 421 ARG A C 1
ATOM 3308 O O . ARG A 1 421 ? 31.669 -10.314 -10.346 1.00 79.50 421 ARG A O 1
ATOM 3315 N N . ARG A 1 422 ? 31.346 -12.350 -11.247 1.00 76.94 422 ARG A N 1
ATOM 3316 C CA . ARG A 1 422 ? 31.230 -11.908 -12.645 1.00 76.94 422 ARG A CA 1
ATOM 3317 C C . ARG A 1 422 ? 29.999 -11.023 -12.852 1.00 76.94 422 ARG A C 1
ATOM 3319 O O . ARG A 1 422 ? 30.131 -9.950 -13.435 1.00 76.94 422 ARG A O 1
ATOM 3326 N N . MET A 1 423 ? 28.833 -11.433 -12.351 1.00 65.38 423 MET A N 1
ATOM 3327 C CA . MET A 1 423 ? 27.589 -10.661 -12.451 1.00 65.38 423 MET A CA 1
ATOM 3328 C C . MET A 1 423 ? 27.620 -9.373 -11.621 1.00 65.38 423 MET A C 1
ATOM 3330 O O . MET A 1 423 ? 27.159 -8.345 -12.102 1.00 65.38 423 MET A O 1
ATOM 3334 N N . ALA A 1 424 ? 28.211 -9.384 -10.426 1.00 66.19 424 ALA A N 1
ATOM 3335 C CA . ALA A 1 424 ? 28.354 -8.204 -9.575 1.00 66.19 424 ALA A CA 1
ATOM 3336 C C . ALA A 1 424 ? 29.282 -7.154 -10.208 1.00 66.19 424 ALA A C 1
ATOM 3338 O O . ALA A 1 424 ? 28.942 -5.973 -10.241 1.00 66.19 424 ALA A O 1
ATOM 3339 N N . LEU A 1 425 ? 30.416 -7.576 -10.782 1.00 67.31 425 LEU A N 1
ATOM 3340 C CA . LEU A 1 425 ? 31.311 -6.682 -11.527 1.00 67.31 425 LEU A CA 1
ATOM 3341 C C . LEU A 1 425 ? 30.660 -6.163 -12.818 1.00 67.31 425 LEU A C 1
ATOM 3343 O O . LEU A 1 425 ? 30.783 -4.979 -13.123 1.00 67.31 425 LEU A O 1
ATOM 3347 N N . ALA A 1 426 ? 29.927 -7.011 -13.548 1.00 65.19 426 ALA A N 1
ATOM 3348 C CA . ALA A 1 426 ? 29.175 -6.592 -14.731 1.00 65.19 426 ALA A CA 1
ATOM 3349 C C . ALA A 1 426 ? 28.036 -5.617 -14.383 1.00 65.19 426 ALA A C 1
ATOM 3351 O O . ALA A 1 426 ? 27.828 -4.648 -15.107 1.00 65.19 426 ALA A O 1
ATOM 3352 N N . GLY A 1 427 ? 27.339 -5.830 -13.264 1.00 62.84 427 GLY A N 1
ATOM 3353 C CA . GLY A 1 427 ? 26.289 -4.951 -12.749 1.00 62.84 427 GLY A CA 1
ATOM 3354 C C . GLY A 1 427 ? 26.829 -3.610 -12.250 1.00 62.84 427 GLY A C 1
ATOM 3355 O O . GLY A 1 427 ? 26.245 -2.572 -12.546 1.00 62.84 427 GLY A O 1
ATOM 3356 N N . LEU A 1 428 ? 27.978 -3.600 -11.567 1.00 64.00 428 LEU A N 1
ATOM 3357 C CA . LEU A 1 428 ? 28.663 -2.367 -11.172 1.00 64.00 428 LEU A CA 1
ATOM 3358 C C . LEU A 1 428 ? 29.127 -1.571 -12.400 1.00 64.00 428 LEU A C 1
ATOM 3360 O O . LEU A 1 428 ? 28.860 -0.375 -12.492 1.00 64.00 428 LEU A O 1
ATOM 3364 N N . HIS A 1 429 ? 29.753 -2.243 -13.373 1.00 65.12 429 HIS A N 1
ATOM 3365 C CA . HIS A 1 429 ? 30.132 -1.630 -14.646 1.00 65.12 429 HIS A CA 1
ATOM 3366 C C . HIS A 1 429 ? 28.903 -1.095 -15.392 1.00 65.12 429 HIS A C 1
ATOM 3368 O O . HIS A 1 429 ? 28.945 0.015 -15.912 1.00 65.12 429 HIS A O 1
ATOM 3374 N N . TYR A 1 430 ? 27.794 -1.842 -15.420 1.00 64.12 430 TYR A N 1
ATOM 3375 C CA . TYR A 1 430 ? 26.517 -1.396 -15.981 1.00 64.12 430 TYR A CA 1
ATOM 3376 C C . TYR A 1 430 ? 26.044 -0.115 -15.289 1.00 64.12 430 TYR A C 1
ATOM 3378 O O . TYR A 1 430 ? 25.949 0.902 -15.960 1.00 64.12 430 TYR A O 1
ATOM 3386 N N . PHE A 1 431 ? 25.872 -0.087 -13.963 1.00 64.19 431 PHE A N 1
ATOM 3387 C CA . PHE A 1 431 ? 25.468 1.132 -13.241 1.00 64.19 431 PHE A CA 1
ATOM 3388 C C . PHE A 1 431 ? 26.394 2.339 -13.488 1.00 64.19 431 PHE A C 1
ATOM 3390 O O . PHE A 1 431 ? 25.928 3.473 -13.483 1.00 64.19 431 PHE A O 1
ATOM 3397 N N . GLN A 1 432 ? 27.687 2.111 -13.735 1.00 61.78 432 GLN A N 1
ATOM 3398 C CA . GLN A 1 432 ? 28.661 3.166 -14.042 1.00 61.78 432 GLN A CA 1
ATOM 3399 C C . GLN A 1 432 ? 28.677 3.608 -15.518 1.00 61.78 432 GLN A C 1
ATOM 3401 O O . GLN A 1 432 ? 29.182 4.690 -15.811 1.00 61.78 432 GLN A O 1
ATOM 3406 N N . THR A 1 433 ? 28.166 2.796 -16.452 1.00 62.84 433 THR A N 1
ATOM 3407 C CA . THR A 1 433 ? 28.311 3.021 -17.909 1.00 62.84 433 THR A CA 1
ATOM 3408 C C . THR A 1 433 ? 27.010 2.936 -18.717 1.00 62.84 433 THR A C 1
ATOM 3410 O O . THR A 1 433 ? 27.047 3.172 -19.924 1.00 62.84 433 THR A O 1
ATOM 3413 N N . TYR A 1 434 ? 25.872 2.644 -18.077 1.00 60.16 434 TYR A N 1
ATOM 3414 C CA . TYR A 1 434 ? 24.580 2.309 -18.694 1.00 60.16 434 TYR A CA 1
ATOM 3415 C C . TYR A 1 434 ? 24.157 3.303 -19.775 1.00 60.16 434 TYR A C 1
ATOM 3417 O O . TYR A 1 434 ? 24.128 2.975 -20.962 1.00 60.16 434 TYR A O 1
ATOM 3425 N N . ASP A 1 435 ? 23.922 4.547 -19.369 1.00 59.91 435 ASP A N 1
ATOM 3426 C CA . ASP A 1 435 ? 23.565 5.626 -20.280 1.00 59.91 435 ASP A CA 1
ATOM 3427 C C . ASP A 1 435 ? 24.769 6.169 -21.050 1.00 59.91 435 ASP A C 1
ATOM 3429 O O . ASP A 1 435 ? 24.586 6.905 -22.011 1.00 59.91 435 ASP A O 1
ATOM 3433 N N . TRP A 1 436 ? 26.008 5.828 -20.679 1.00 66.69 436 TRP A N 1
ATOM 3434 C CA . TRP A 1 436 ? 27.210 6.524 -21.152 1.00 66.69 436 TRP A CA 1
ATOM 3435 C C . TRP A 1 436 ? 27.347 6.458 -22.677 1.00 66.69 436 TRP A C 1
ATOM 3437 O O . TRP A 1 436 ? 27.495 7.494 -23.322 1.00 66.69 436 TRP A O 1
ATOM 3447 N N . PHE A 1 437 ? 27.190 5.275 -23.282 1.00 66.12 437 PHE A N 1
ATOM 3448 C CA . PHE A 1 437 ? 27.238 5.136 -24.743 1.00 66.12 437 PHE A CA 1
ATOM 3449 C C . PHE A 1 437 ? 26.060 5.832 -25.446 1.00 66.12 437 PHE A C 1
ATOM 3451 O O . PHE A 1 437 ? 26.265 6.521 -26.449 1.00 66.12 437 PHE A O 1
ATOM 3458 N N . MET A 1 438 ? 24.836 5.689 -24.926 1.00 69.31 438 MET A N 1
ATOM 3459 C CA . MET A 1 438 ? 23.634 6.284 -25.524 1.00 69.31 438 MET A CA 1
ATOM 3460 C C . MET A 1 438 ? 23.658 7.815 -25.431 1.00 69.31 438 MET A C 1
ATOM 3462 O O . MET A 1 438 ? 23.420 8.501 -26.426 1.00 69.31 438 MET A O 1
ATOM 3466 N N . LEU A 1 439 ? 23.990 8.349 -24.258 1.00 64.88 439 LEU A N 1
ATOM 3467 C CA . LEU A 1 439 ? 24.058 9.771 -23.947 1.00 64.88 439 LEU A CA 1
ATOM 3468 C C . LEU A 1 439 ? 25.204 10.445 -24.707 1.00 64.88 439 LEU A C 1
ATOM 3470 O O . LEU A 1 439 ? 24.958 11.447 -25.375 1.00 64.88 439 LEU A O 1
ATOM 3474 N N . MET A 1 440 ? 26.417 9.871 -24.702 1.00 68.06 440 MET A N 1
ATOM 3475 C CA . MET A 1 440 ? 27.534 10.375 -25.517 1.00 68.06 440 MET A CA 1
ATOM 3476 C C . MET A 1 440 ? 27.158 10.394 -27.003 1.00 68.06 440 MET A C 1
ATOM 3478 O O . MET A 1 440 ? 27.277 11.434 -27.643 1.00 68.06 440 MET A O 1
ATOM 3482 N N . THR A 1 441 ? 26.633 9.288 -27.545 1.00 75.56 441 THR A N 1
ATOM 3483 C CA . THR A 1 441 ? 26.243 9.205 -28.964 1.00 75.56 441 THR A CA 1
ATOM 3484 C C . THR A 1 441 ? 25.177 10.242 -29.319 1.00 75.56 441 THR A C 1
ATOM 3486 O O . THR A 1 441 ? 25.319 10.955 -30.311 1.00 75.56 441 THR A O 1
ATOM 3489 N N . THR A 1 442 ? 24.134 10.380 -28.498 1.00 74.88 442 THR A N 1
ATOM 3490 C CA . THR A 1 442 ? 23.021 11.310 -28.751 1.00 74.88 442 THR A CA 1
ATOM 3491 C C . THR A 1 442 ? 23.475 12.769 -28.661 1.00 74.88 442 THR A C 1
ATOM 3493 O O . THR A 1 442 ? 23.161 13.566 -29.545 1.00 74.88 442 THR A O 1
ATOM 3496 N N . ILE A 1 443 ? 24.277 13.117 -27.648 1.00 71.38 443 ILE A N 1
ATOM 3497 C CA . ILE A 1 443 ? 24.831 14.467 -27.475 1.00 71.38 443 ILE A CA 1
ATOM 3498 C C . ILE A 1 443 ? 25.807 14.811 -28.610 1.00 71.38 443 ILE A C 1
ATOM 3500 O O . ILE A 1 443 ? 25.710 15.892 -29.194 1.00 71.38 443 ILE A O 1
ATOM 3504 N N . THR A 1 444 ? 26.715 13.903 -28.978 1.00 81.19 444 THR A N 1
ATOM 3505 C CA . THR A 1 444 ? 27.667 14.125 -30.076 1.00 81.19 444 THR A CA 1
ATOM 3506 C C . THR A 1 444 ? 26.957 14.251 -31.424 1.00 81.19 444 THR A C 1
ATOM 3508 O O . THR A 1 444 ? 27.269 15.177 -32.172 1.00 81.19 444 THR A O 1
ATOM 3511 N N . LEU A 1 445 ? 25.974 13.398 -31.736 1.00 81.12 445 LEU A N 1
ATOM 3512 C CA . LEU A 1 445 ? 25.183 13.524 -32.967 1.00 81.12 445 LEU A CA 1
ATOM 3513 C C . LEU A 1 445 ? 24.364 14.824 -32.994 1.00 81.12 445 LEU A C 1
ATOM 3515 O O . LEU A 1 445 ? 24.300 15.470 -34.040 1.00 81.12 445 LEU A O 1
ATOM 3519 N N . GLY A 1 446 ? 23.803 15.244 -31.855 1.00 76.69 446 GLY A N 1
ATOM 3520 C CA . GLY A 1 446 ? 23.108 16.525 -31.715 1.00 76.69 446 GLY A CA 1
ATOM 3521 C C . GLY A 1 446 ? 24.019 17.720 -32.012 1.00 76.69 446 GLY A C 1
ATOM 3522 O O . GLY A 1 446 ? 23.704 18.536 -32.880 1.00 76.69 446 GLY A O 1
ATOM 3523 N N . TYR A 1 447 ? 25.184 17.797 -31.360 1.00 79.81 447 TYR A N 1
ATOM 3524 C CA . TYR A 1 447 ? 26.140 18.884 -31.587 1.00 79.81 447 TYR A CA 1
ATOM 3525 C C . TYR A 1 447 ? 26.730 18.876 -33.001 1.00 79.81 447 TYR A C 1
ATOM 3527 O O . TYR A 1 447 ? 26.774 19.929 -33.633 1.00 79.81 447 TYR A O 1
ATOM 3535 N N . VAL A 1 448 ? 27.137 17.720 -33.536 1.00 85.19 448 VAL A N 1
ATOM 3536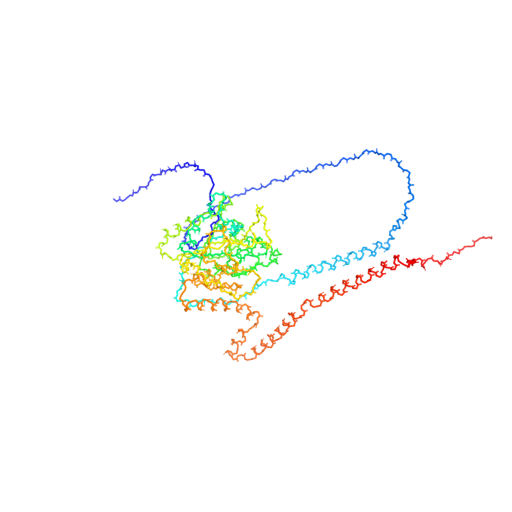 C CA . VAL A 1 448 ? 27.674 17.623 -34.907 1.00 85.19 448 VAL A CA 1
ATOM 3537 C C . VAL A 1 448 ? 26.600 17.977 -35.939 1.00 85.19 448 VAL A C 1
ATOM 3539 O O . VAL A 1 448 ? 26.875 18.732 -36.871 1.00 85.19 448 VAL A O 1
ATOM 3542 N N . GLY A 1 449 ? 25.361 17.510 -35.755 1.00 81.88 449 GLY A N 1
ATOM 3543 C CA . GLY A 1 449 ? 24.226 17.877 -36.604 1.00 81.88 449 GLY A CA 1
ATOM 3544 C C . GLY A 1 449 ? 23.938 19.380 -36.583 1.00 81.88 449 GLY A C 1
ATOM 3545 O O . GLY A 1 449 ? 23.732 19.980 -37.639 1.00 81.88 449 GLY A O 1
ATOM 3546 N N . TRP A 1 450 ? 23.998 20.010 -35.405 1.00 78.50 450 TRP A N 1
ATOM 3547 C CA . TRP A 1 450 ? 23.828 21.456 -35.253 1.00 78.50 450 TRP A CA 1
ATOM 3548 C C . TRP A 1 450 ? 24.978 22.255 -35.883 1.00 78.50 450 TRP A C 1
ATOM 3550 O O . TRP A 1 450 ? 24.723 23.205 -36.619 1.00 78.50 450 TRP A O 1
ATOM 3560 N N . MET A 1 451 ? 26.234 21.837 -35.691 1.00 81.25 451 MET A N 1
ATOM 3561 C CA . MET A 1 451 ? 27.401 22.449 -36.344 1.00 81.25 451 MET A CA 1
ATOM 3562 C C . MET A 1 451 ? 27.292 22.378 -37.871 1.00 81.25 451 MET A C 1
ATOM 3564 O O . MET A 1 451 ? 27.489 23.387 -38.545 1.00 81.25 451 MET A O 1
ATOM 3568 N N . VAL A 1 452 ? 26.927 21.218 -38.428 1.00 80.94 452 VAL A N 1
ATOM 3569 C CA . VAL A 1 452 ? 26.720 21.054 -39.877 1.00 80.94 452 VAL A CA 1
ATOM 3570 C C . VAL A 1 452 ? 25.563 21.926 -40.374 1.00 80.94 452 VAL A C 1
ATOM 3572 O O . VAL A 1 452 ? 25.690 22.547 -41.428 1.00 80.94 452 VAL A O 1
ATOM 3575 N N . ASN A 1 453 ? 24.464 22.035 -39.619 1.00 78.62 453 ASN A N 1
ATOM 3576 C CA . ASN A 1 453 ? 23.346 22.914 -39.966 1.00 78.62 453 ASN A CA 1
ATOM 3577 C C . ASN A 1 453 ? 23.769 24.394 -39.994 1.00 78.62 453 ASN A C 1
ATOM 3579 O O . ASN A 1 453 ? 23.551 25.066 -41.002 1.00 78.62 453 ASN A O 1
ATOM 3583 N N . LEU A 1 454 ? 24.452 24.872 -38.947 1.00 75.31 454 LEU A N 1
ATOM 3584 C CA . LEU A 1 454 ? 24.972 26.239 -38.870 1.00 75.31 454 LEU A CA 1
ATOM 3585 C C . LEU A 1 454 ? 25.976 26.540 -39.988 1.00 75.31 454 LEU A C 1
ATOM 3587 O O . LEU A 1 454 ? 25.876 27.589 -40.617 1.00 75.31 454 LEU A O 1
ATOM 3591 N N . ILE A 1 455 ? 26.907 25.627 -40.284 1.00 76.69 455 ILE A N 1
ATOM 3592 C CA . ILE A 1 455 ? 27.878 25.793 -41.376 1.00 76.69 455 ILE A CA 1
ATOM 3593 C C . ILE A 1 455 ? 27.156 25.890 -42.726 1.00 76.69 455 ILE A C 1
ATOM 3595 O O . ILE A 1 455 ? 27.443 26.795 -43.507 1.00 76.69 455 ILE A O 1
ATOM 3599 N N . LEU A 1 456 ? 26.185 25.010 -42.996 1.00 74.94 456 LEU A N 1
ATOM 3600 C CA . LEU A 1 456 ? 25.389 25.066 -44.226 1.00 74.94 456 LEU A CA 1
ATOM 3601 C C . LEU A 1 456 ? 24.564 26.357 -44.319 1.00 74.94 456 LEU A C 1
ATOM 3603 O O . LEU A 1 456 ? 24.511 26.955 -45.392 1.00 74.94 456 LEU A O 1
ATOM 3607 N N . HIS A 1 457 ? 23.969 26.816 -43.216 1.00 74.19 457 HIS A N 1
ATOM 3608 C CA . HIS A 1 457 ? 23.208 28.062 -43.178 1.00 74.19 457 HIS A CA 1
ATOM 3609 C C . HIS A 1 457 ? 24.101 29.294 -43.389 1.00 74.19 457 HIS A C 1
ATOM 3611 O O . HIS A 1 457 ? 23.777 30.146 -44.210 1.00 74.19 457 HIS A O 1
ATOM 3617 N N . VAL A 1 458 ? 25.253 29.381 -42.716 1.00 74.81 458 VAL A N 1
ATOM 3618 C CA . VAL A 1 458 ? 26.207 30.490 -42.887 1.00 74.81 458 VAL A CA 1
ATOM 3619 C C . VAL A 1 458 ? 26.762 30.518 -44.311 1.00 74.81 458 VAL A C 1
ATOM 3621 O O . VAL A 1 458 ? 26.813 31.586 -44.919 1.00 74.81 458 VAL A O 1
ATOM 3624 N N . LEU A 1 459 ? 27.103 29.362 -44.891 1.00 70.56 459 LEU A N 1
ATOM 3625 C CA . LEU A 1 459 ? 27.527 29.285 -46.290 1.00 70.56 459 LEU A CA 1
ATOM 3626 C C . LEU A 1 459 ? 26.416 29.742 -47.248 1.00 70.56 459 LEU A C 1
ATOM 3628 O O . LEU A 1 459 ? 26.705 30.506 -48.163 1.00 70.56 459 LEU A O 1
ATOM 3632 N N . GLN A 1 460 ? 25.159 29.343 -47.033 1.00 68.44 460 GLN A N 1
ATOM 3633 C CA . GLN A 1 460 ? 24.026 29.776 -47.867 1.00 68.44 460 GLN A CA 1
ATOM 3634 C C . GLN A 1 460 ? 23.699 31.271 -47.724 1.00 68.44 460 GLN A C 1
ATOM 3636 O O . GLN A 1 460 ? 23.353 31.911 -48.715 1.00 68.44 460 GLN A O 1
ATOM 3641 N N . SER A 1 461 ? 23.810 31.827 -46.516 1.00 72.25 461 SER A N 1
ATOM 3642 C CA . SER A 1 461 ? 23.452 33.221 -46.217 1.00 72.25 461 SER A CA 1
ATOM 3643 C C . SER A 1 461 ? 24.559 34.228 -46.556 1.00 72.25 461 SER A C 1
ATOM 3645 O O . SER A 1 461 ? 24.249 35.377 -46.862 1.00 72.25 461 SER A O 1
ATOM 3647 N N . TYR A 1 462 ? 25.836 33.821 -46.517 1.00 70.00 462 TYR A N 1
ATOM 3648 C CA . TYR A 1 462 ? 26.986 34.732 -46.649 1.00 70.00 462 TYR A CA 1
ATOM 3649 C C . TYR A 1 462 ? 27.985 34.371 -47.759 1.00 70.00 462 TYR A C 1
ATOM 3651 O O . TYR A 1 462 ? 28.911 35.144 -48.001 1.00 70.00 462 TYR A O 1
ATOM 3659 N N . THR A 1 463 ? 27.819 33.250 -48.474 1.00 64.38 463 THR A N 1
ATOM 3660 C CA . THR A 1 463 ? 28.653 32.929 -49.648 1.00 64.38 463 THR A CA 1
ATOM 3661 C C . THR A 1 463 ? 27.803 32.637 -50.880 1.00 64.38 463 THR A C 1
ATOM 3663 O O . THR A 1 463 ? 26.857 31.855 -50.847 1.00 64.38 463 THR A O 1
ATOM 3666 N N . SER A 1 464 ? 28.158 33.236 -52.015 1.00 57.44 464 SER A N 1
ATOM 3667 C CA . SER A 1 464 ? 27.477 33.056 -53.301 1.00 57.44 464 SER A CA 1
ATOM 3668 C C . SER A 1 464 ? 27.875 31.743 -53.996 1.00 57.44 464 SER A C 1
ATOM 3670 O O . SER A 1 464 ? 28.241 31.736 -55.169 1.00 57.44 464 SER A O 1
ATOM 3672 N N . LEU A 1 465 ? 27.818 30.617 -53.274 1.00 53.66 465 LEU A N 1
ATOM 3673 C CA . LEU A 1 465 ? 28.193 29.281 -53.754 1.00 53.66 465 LEU A CA 1
ATOM 3674 C C . LEU A 1 465 ? 27.013 28.562 -54.449 1.00 53.66 465 LEU A C 1
ATOM 3676 O O . LEU A 1 465 ? 26.113 28.058 -53.771 1.00 53.66 465 LEU A O 1
ATOM 3680 N N . PRO A 1 466 ? 26.996 28.430 -55.793 1.00 48.09 466 PRO A N 1
ATOM 3681 C CA . PRO A 1 466 ? 25.941 27.704 -56.489 1.00 48.09 466 PRO A CA 1
ATOM 3682 C C . PRO A 1 466 ? 26.168 26.189 -56.375 1.00 48.09 466 PRO A C 1
ATOM 3684 O O . PRO A 1 466 ? 26.965 25.609 -57.115 1.00 48.09 466 PRO A O 1
ATOM 3687 N N . VAL A 1 467 ? 25.440 25.518 -55.476 1.00 48.41 467 VAL A N 1
ATOM 3688 C CA . VAL A 1 467 ? 25.529 24.058 -55.264 1.00 48.41 467 VAL A CA 1
ATOM 3689 C C . VAL A 1 467 ? 24.915 23.287 -56.447 1.00 48.41 467 VAL A C 1
ATOM 3691 O O . VAL A 1 467 ? 23.804 22.768 -56.389 1.00 48.41 467 VAL A O 1
ATOM 3694 N N . ASN A 1 468 ? 25.652 23.211 -57.557 1.00 46.91 468 ASN A N 1
ATOM 3695 C CA . ASN A 1 468 ? 25.190 22.668 -58.842 1.00 46.91 468 ASN A CA 1
ATOM 3696 C C . ASN A 1 468 ? 25.774 21.268 -59.143 1.00 46.91 468 ASN A C 1
ATOM 3698 O O . ASN A 1 468 ? 26.147 20.936 -60.270 1.00 46.91 468 ASN A O 1
ATOM 3702 N N . LEU A 1 469 ? 25.867 20.429 -58.105 1.00 45.84 469 LEU A N 1
ATOM 3703 C CA . LEU A 1 469 ? 26.587 19.144 -58.092 1.00 45.84 469 LEU A CA 1
ATOM 3704 C C . LEU A 1 469 ? 25.911 17.978 -58.854 1.00 45.84 469 LEU A C 1
ATOM 3706 O O . LEU A 1 469 ? 26.336 16.835 -58.715 1.00 45.84 469 LEU A O 1
ATOM 3710 N N . GLN A 1 470 ? 24.885 18.232 -59.678 1.00 43.25 470 GLN A N 1
ATOM 3711 C CA . GLN A 1 470 ? 24.200 17.188 -60.468 1.00 43.25 470 GLN A CA 1
ATOM 3712 C C . GLN A 1 470 ? 24.272 17.367 -61.997 1.00 43.25 470 GLN A C 1
ATOM 3714 O O . GLN A 1 470 ? 23.811 16.491 -62.725 1.00 43.25 470 GLN A O 1
ATOM 3719 N N . LYS A 1 471 ? 24.847 18.460 -62.525 1.00 40.44 471 LYS A N 1
ATOM 3720 C CA . LYS A 1 471 ? 24.724 18.811 -63.960 1.00 40.44 471 LYS A CA 1
ATOM 3721 C C . LYS A 1 471 ? 25.894 18.424 -64.881 1.00 40.44 471 LYS A C 1
ATOM 3723 O O . LYS A 1 471 ? 25.918 18.860 -66.027 1.00 40.44 471 LYS A O 1
ATOM 3728 N N . LYS A 1 472 ? 26.845 17.592 -64.433 1.00 37.50 472 LYS A N 1
ATOM 3729 C CA . LYS A 1 472 ? 28.084 17.281 -65.189 1.00 37.50 472 LYS A CA 1
ATOM 3730 C C . LYS A 1 472 ? 28.155 15.885 -65.843 1.00 37.50 472 LYS A C 1
ATOM 3732 O O . LYS A 1 472 ? 29.234 15.470 -66.246 1.00 37.50 472 LYS A O 1
ATOM 3737 N N . ALA A 1 473 ? 27.027 15.176 -65.966 1.00 39.59 473 ALA A N 1
ATOM 3738 C CA . ALA A 1 473 ? 26.969 13.788 -66.461 1.00 39.59 473 ALA A CA 1
ATOM 3739 C C . ALA A 1 473 ? 26.329 13.593 -67.859 1.00 39.59 473 ALA A C 1
ATOM 3741 O O . ALA A 1 473 ? 26.272 12.465 -68.338 1.00 39.59 473 ALA A O 1
ATOM 3742 N N . GLN A 1 474 ? 25.838 14.650 -68.523 1.00 42.19 474 GLN A N 1
ATOM 3743 C CA . GLN A 1 474 ? 25.186 14.554 -69.845 1.00 42.19 474 GLN A CA 1
ATOM 3744 C C . GLN A 1 474 ? 25.647 15.645 -70.829 1.00 42.19 474 GLN A C 1
ATOM 3746 O O . GLN A 1 474 ? 24.849 16.421 -71.345 1.00 42.19 474 GLN A O 1
ATOM 3751 N N . LEU A 1 475 ? 26.951 15.689 -71.114 1.00 41.44 475 LEU A N 1
ATOM 3752 C CA . LEU A 1 475 ? 27.505 16.429 -72.255 1.00 41.44 475 LEU A CA 1
ATOM 3753 C C . LEU A 1 475 ? 28.510 15.556 -73.017 1.00 41.44 475 LEU A C 1
ATOM 3755 O O . LEU A 1 475 ? 29.715 15.776 -72.973 1.00 41.44 475 LEU A O 1
ATOM 3759 N N . HIS A 1 476 ? 27.989 14.552 -73.724 1.00 36.50 476 HIS A N 1
ATOM 3760 C CA . HIS A 1 476 ? 28.738 13.836 -74.755 1.00 36.50 476 HIS A CA 1
ATOM 3761 C C . HIS A 1 476 ? 27.800 13.511 -75.932 1.00 36.50 476 HIS A C 1
ATOM 3763 O O . HIS A 1 476 ? 27.138 12.471 -75.930 1.00 36.50 476 HIS A O 1
ATOM 3769 N N . PRO A 1 477 ? 27.673 14.407 -76.928 1.00 40.34 477 PRO A N 1
ATOM 3770 C CA . PRO A 1 477 ? 26.793 14.180 -78.065 1.00 40.34 477 PRO A CA 1
ATOM 3771 C C . PRO A 1 477 ? 27.405 13.138 -79.010 1.00 40.34 477 PRO A C 1
ATOM 3773 O O . PRO A 1 477 ? 28.235 13.458 -79.858 1.00 40.34 477 PRO A O 1
ATOM 3776 N N . LYS A 1 478 ? 26.968 11.879 -78.899 1.00 44.62 478 LYS A N 1
ATOM 3777 C CA . LYS A 1 478 ? 27.013 10.965 -80.046 1.00 44.62 478 LYS A CA 1
ATOM 3778 C C . LYS A 1 478 ? 25.933 11.412 -81.023 1.00 44.62 478 LYS A C 1
ATOM 3780 O O . LYS A 1 478 ? 24.755 11.231 -80.733 1.00 44.62 478 LYS A O 1
ATOM 3785 N N . ASN A 1 479 ? 26.323 11.953 -82.172 1.00 37.09 479 ASN A N 1
ATOM 3786 C CA . ASN A 1 479 ? 25.413 12.077 -83.303 1.00 37.09 479 ASN A CA 1
ATOM 3787 C C . ASN A 1 479 ? 26.149 11.703 -84.590 1.00 37.09 479 ASN A C 1
ATOM 3789 O O . ASN A 1 479 ? 27.049 12.410 -85.037 1.00 37.09 479 ASN A O 1
ATOM 3793 N N . THR A 1 480 ? 25.782 10.554 -85.152 1.00 40.94 480 THR A N 1
ATOM 3794 C CA . THR A 1 480 ? 26.358 10.007 -86.381 1.00 40.94 480 THR A CA 1
ATOM 3795 C C . THR A 1 480 ? 25.249 9.893 -87.415 1.00 40.94 480 THR A C 1
ATOM 3797 O O . THR A 1 480 ? 24.394 9.016 -87.311 1.00 40.94 480 THR A O 1
ATOM 3800 N N . SER A 1 481 ? 25.267 10.753 -88.431 1.00 35.09 481 SER A N 1
ATOM 3801 C CA . SER A 1 481 ? 24.603 10.464 -89.702 1.00 35.09 481 SER A CA 1
ATOM 3802 C C . SER A 1 481 ? 25.142 11.351 -90.815 1.00 35.09 481 SER A C 1
ATOM 3804 O O . SER A 1 481 ? 25.344 12.546 -90.622 1.00 35.09 481 SER A O 1
ATOM 3806 N N . MET A 1 482 ? 25.360 10.748 -91.978 1.00 38.47 482 MET A N 1
ATOM 3807 C CA . MET A 1 482 ? 25.626 11.446 -93.235 1.00 38.47 482 MET A CA 1
ATOM 3808 C C . MET A 1 482 ? 24.296 11.794 -93.910 1.00 38.47 482 MET A C 1
ATOM 3810 O O . MET A 1 482 ? 23.338 11.032 -93.762 1.00 38.47 482 MET A O 1
ATOM 3814 N N . LYS A 1 483 ? 24.287 12.805 -94.787 1.00 38.28 483 LYS A N 1
ATOM 3815 C CA . LYS A 1 483 ? 23.791 12.612 -96.162 1.00 38.28 483 LYS A CA 1
ATOM 3816 C C . LYS A 1 483 ? 24.137 13.777 -97.091 1.00 38.28 483 LYS A C 1
ATOM 3818 O O . LYS A 1 483 ? 23.864 14.916 -96.737 1.00 38.28 483 LYS A O 1
ATOM 3823 N N . VAL A 1 484 ? 24.615 13.385 -98.280 1.00 39.75 484 VAL A N 1
ATOM 3824 C CA . VAL A 1 484 ? 24.874 14.181 -99.498 1.00 39.75 484 VAL A CA 1
ATOM 3825 C C . VAL A 1 484 ? 25.813 15.365 -99.271 1.00 39.75 484 VAL A C 1
ATOM 3827 O O . VAL A 1 484 ? 25.325 16.498 -99.099 1.00 39.75 484 VAL A O 1
#